Protein AF-A0A7S0PCG5-F1 (afdb_monomer_lite)

Structure (mmCIF, N/CA/C/O backbone):
data_AF-A0A7S0PCG5-F1
#
_entry.id   AF-A0A7S0PCG5-F1
#
loop_
_atom_site.group_PDB
_atom_site.id
_atom_site.type_symbol
_atom_site.label_atom_id
_atom_site.label_alt_id
_atom_site.label_comp_id
_atom_site.label_asym_id
_atom_site.label_entity_id
_atom_site.label_seq_id
_atom_site.pdbx_PDB_ins_code
_atom_site.Cartn_x
_atom_site.Cartn_y
_atom_site.Cartn_z
_atom_site.occupancy
_atom_site.B_iso_or_equiv
_atom_site.auth_seq_id
_atom_site.auth_comp_id
_atom_site.auth_asym_id
_atom_site.auth_atom_id
_atom_site.pdbx_PDB_model_num
ATOM 1 N N . MET A 1 1 ? 38.501 -18.185 -52.298 1.00 74.81 1 MET A N 1
ATOM 2 C CA . MET A 1 1 ? 37.109 -18.114 -51.791 1.00 74.81 1 MET A CA 1
ATOM 3 C C . MET A 1 1 ? 37.014 -18.282 -50.277 1.00 74.81 1 MET A C 1
ATOM 5 O O . MET A 1 1 ? 36.595 -17.335 -49.631 1.00 74.81 1 MET A O 1
ATOM 9 N N . ALA A 1 2 ? 37.453 -19.400 -49.681 1.00 76.50 2 ALA A N 1
ATOM 10 C CA . ALA A 1 2 ? 37.380 -19.596 -48.221 1.00 76.50 2 ALA A CA 1
ATOM 11 C C . ALA A 1 2 ? 38.152 -18.537 -47.396 1.00 76.50 2 ALA A C 1
ATOM 13 O O . ALA A 1 2 ? 37.635 -18.044 -46.399 1.00 76.50 2 ALA A O 1
ATOM 14 N N . ALA A 1 3 ? 39.345 -18.121 -47.844 1.00 77.31 3 ALA A N 1
ATOM 15 C CA . ALA A 1 3 ? 40.125 -17.064 -47.185 1.00 77.31 3 ALA A CA 1
ATOM 16 C C . ALA A 1 3 ? 39.430 -15.685 -47.223 1.00 77.31 3 ALA A C 1
ATOM 18 O O . ALA A 1 3 ? 39.347 -15.014 -46.201 1.00 77.31 3 ALA A O 1
ATOM 19 N N . LEU A 1 4 ? 38.842 -15.313 -48.368 1.00 80.44 4 LEU A N 1
ATOM 20 C CA . LEU A 1 4 ? 38.067 -14.072 -48.525 1.00 80.44 4 LEU A CA 1
ATOM 21 C C . LEU A 1 4 ? 36.801 -14.071 -47.649 1.00 80.44 4 LEU A C 1
ATOM 23 O O . LEU A 1 4 ? 36.466 -13.057 -47.042 1.00 80.44 4 LEU A O 1
ATOM 27 N N . ALA A 1 5 ? 36.122 -15.217 -47.527 1.00 81.19 5 ALA A N 1
ATOM 28 C CA . ALA A 1 5 ? 34.978 -15.368 -46.627 1.00 81.19 5 ALA A CA 1
ATOM 29 C C . ALA A 1 5 ? 35.383 -15.234 -45.144 1.00 81.19 5 ALA A C 1
ATOM 31 O O . ALA A 1 5 ? 34.677 -14.596 -44.357 1.00 81.19 5 ALA A O 1
ATOM 32 N N . ALA A 1 6 ? 36.539 -15.783 -44.758 1.00 83.94 6 ALA A N 1
ATOM 33 C CA . ALA A 1 6 ? 37.077 -15.653 -43.405 1.00 83.94 6 ALA A CA 1
ATOM 34 C C . ALA A 1 6 ? 37.492 -14.206 -43.074 1.00 83.94 6 ALA A C 1
ATOM 36 O O . ALA A 1 6 ? 37.219 -13.721 -41.975 1.00 83.94 6 ALA A O 1
ATOM 37 N N . GLU A 1 7 ? 38.100 -13.496 -44.026 1.00 85.81 7 GLU A N 1
ATOM 38 C CA . GLU A 1 7 ? 38.513 -12.099 -43.872 1.00 85.81 7 GLU A CA 1
ATOM 39 C C . GLU A 1 7 ? 37.313 -11.144 -43.794 1.00 85.81 7 GLU A C 1
ATOM 41 O O . GLU A 1 7 ? 37.249 -10.314 -42.887 1.00 85.81 7 GLU A O 1
ATOM 46 N N . SER A 1 8 ? 36.296 -11.346 -44.639 1.00 86.94 8 SER A N 1
ATOM 47 C CA . SER A 1 8 ? 35.014 -10.631 -44.555 1.00 86.94 8 SER A CA 1
ATOM 48 C C . SER A 1 8 ? 34.327 -10.851 -43.199 1.00 86.94 8 SER A C 1
ATOM 50 O O . SER A 1 8 ? 33.907 -9.897 -42.542 1.00 86.94 8 SER A O 1
ATOM 52 N N . THR A 1 9 ? 34.313 -12.095 -42.705 1.00 89.00 9 THR A N 1
ATOM 53 C CA . THR A 1 9 ? 33.776 -12.424 -41.374 1.00 89.00 9 THR A CA 1
ATOM 54 C C . THR A 1 9 ? 34.559 -11.730 -40.255 1.00 89.00 9 THR A C 1
ATOM 56 O O . THR A 1 9 ? 33.975 -11.272 -39.270 1.00 89.00 9 THR A O 1
ATOM 59 N N . ARG A 1 10 ? 35.889 -11.632 -40.377 1.00 87.94 10 ARG A N 1
ATOM 60 C CA . ARG A 1 10 ? 36.750 -10.959 -39.393 1.00 87.94 10 ARG A CA 1
ATOM 61 C C . ARG A 1 10 ? 36.531 -9.446 -39.388 1.00 87.94 10 ARG A C 1
ATOM 63 O O . ARG A 1 10 ? 36.410 -8.874 -38.306 1.00 87.94 10 ARG A O 1
ATOM 70 N N . ALA A 1 11 ? 36.433 -8.820 -40.560 1.00 85.81 11 ALA A N 1
ATOM 71 C CA . ALA A 1 11 ? 36.134 -7.397 -40.696 1.00 85.81 11 ALA A CA 1
ATOM 72 C C . ALA A 1 11 ? 34.752 -7.053 -40.113 1.00 85.81 11 ALA A C 1
ATOM 74 O O . ALA A 1 11 ? 34.634 -6.106 -39.338 1.00 85.81 11 ALA A O 1
ATOM 75 N N . ALA A 1 12 ? 33.733 -7.879 -40.381 1.00 86.25 12 ALA A N 1
ATOM 76 C CA . ALA A 1 12 ? 32.396 -7.720 -39.806 1.00 86.25 12 ALA A CA 1
ATOM 77 C C . ALA A 1 12 ? 32.395 -7.841 -38.269 1.00 86.25 12 ALA A C 1
ATOM 79 O O . ALA A 1 12 ? 31.794 -7.018 -37.578 1.00 86.25 12 ALA A O 1
ATOM 80 N N . LYS A 1 13 ? 33.123 -8.822 -37.712 1.00 88.12 13 LYS A N 1
ATOM 81 C CA . LYS A 1 13 ? 33.294 -8.968 -36.253 1.00 88.12 13 LYS A CA 1
ATOM 82 C C . LYS A 1 13 ? 33.987 -7.754 -35.630 1.00 88.12 13 LYS A C 1
ATOM 84 O O . LYS A 1 13 ? 33.573 -7.308 -34.563 1.00 88.12 13 LYS A O 1
ATOM 89 N N . LEU A 1 14 ? 35.022 -7.218 -36.281 1.00 89.56 14 LEU A N 1
ATOM 90 C CA . LEU A 1 14 ? 35.731 -6.028 -35.806 1.00 89.56 14 LEU A CA 1
ATOM 91 C C . LEU A 1 14 ? 34.832 -4.784 -35.838 1.00 89.56 14 LEU A C 1
ATOM 93 O O . LEU A 1 14 ? 34.787 -4.054 -34.851 1.00 89.56 14 LEU A O 1
ATOM 97 N N . GLY A 1 15 ? 34.069 -4.586 -36.918 1.00 88.50 15 GLY A N 1
ATOM 98 C CA . GLY A 1 15 ? 33.082 -3.508 -37.020 1.00 88.50 15 GLY A CA 1
ATOM 99 C C . GLY A 1 15 ? 32.046 -3.563 -35.894 1.00 88.50 15 GLY A C 1
ATOM 100 O O . GLY A 1 15 ? 31.857 -2.580 -35.182 1.00 88.50 15 GLY A O 1
ATOM 101 N N . ALA A 1 16 ? 31.464 -4.740 -35.639 1.00 86.44 16 ALA A N 1
ATOM 102 C CA . ALA A 1 16 ? 30.498 -4.931 -34.553 1.00 86.44 16 ALA A CA 1
ATOM 103 C C . ALA A 1 16 ? 31.086 -4.635 -33.158 1.00 86.44 16 ALA A C 1
ATOM 105 O O . ALA A 1 16 ? 30.402 -4.084 -32.292 1.00 86.44 16 ALA A O 1
ATOM 106 N N . LEU A 1 17 ? 32.360 -4.976 -32.923 1.00 89.06 17 LEU A N 1
ATOM 107 C CA . LEU A 1 17 ? 33.049 -4.659 -31.667 1.00 89.06 17 LEU A CA 1
ATOM 108 C C . LEU A 1 17 ? 33.261 -3.152 -31.488 1.00 89.06 17 LEU A C 1
ATOM 110 O O . LEU A 1 17 ? 33.059 -2.643 -30.383 1.00 89.06 17 LEU A O 1
ATOM 114 N N . LEU A 1 18 ? 33.643 -2.442 -32.553 1.00 90.19 18 LEU A N 1
ATOM 115 C CA . LEU A 1 18 ? 33.849 -0.993 -32.523 1.00 90.19 18 LEU A CA 1
ATOM 116 C C . LEU A 1 18 ? 32.536 -0.242 -32.276 1.00 90.19 18 LEU A C 1
ATOM 118 O O . LEU A 1 18 ? 32.490 0.598 -31.376 1.00 90.19 18 LEU A O 1
ATOM 122 N N . SER A 1 19 ? 31.457 -0.608 -32.972 1.00 90.38 19 SER A N 1
ATOM 123 C CA . SER A 1 19 ? 30.133 -0.022 -32.732 1.00 90.38 19 SER A CA 1
ATOM 124 C C . SER A 1 19 ? 29.641 -0.287 -31.311 1.00 90.38 19 SER A C 1
ATOM 126 O O . SER A 1 19 ? 29.185 0.622 -30.620 1.00 90.38 19 SER A O 1
ATOM 128 N N . ARG A 1 20 ? 29.833 -1.505 -30.786 1.00 92.56 20 ARG A N 1
ATOM 129 C CA . ARG A 1 20 ? 29.465 -1.815 -29.397 1.00 92.56 20 ARG A CA 1
ATOM 130 C C . ARG A 1 20 ? 30.281 -1.022 -28.373 1.00 92.56 20 ARG A C 1
ATOM 132 O O . ARG A 1 20 ? 29.744 -0.639 -27.333 1.00 92.56 20 ARG A O 1
ATOM 139 N N . ARG A 1 21 ? 31.568 -0.781 -28.638 1.00 95.00 21 ARG A N 1
ATOM 140 C CA . ARG A 1 21 ? 32.419 0.065 -27.790 1.00 95.00 21 ARG A CA 1
ATOM 141 C C . ARG A 1 21 ? 31.918 1.508 -27.789 1.00 95.00 21 ARG A C 1
ATOM 143 O O . ARG A 1 21 ? 31.711 2.065 -26.717 1.00 95.00 21 ARG A O 1
ATOM 150 N N . ARG A 1 22 ? 31.665 2.080 -28.966 1.00 95.31 22 ARG A N 1
ATOM 151 C CA . ARG A 1 22 ? 31.175 3.456 -29.098 1.00 95.31 22 ARG A CA 1
ATOM 152 C C . ARG A 1 22 ? 29.792 3.643 -28.473 1.00 95.31 22 ARG A C 1
ATOM 154 O O . ARG A 1 22 ? 29.568 4.627 -27.773 1.00 95.31 22 ARG A O 1
ATOM 161 N N . ALA A 1 23 ? 28.894 2.671 -28.631 1.00 96.19 23 ALA A N 1
ATOM 162 C CA . ALA A 1 23 ? 27.601 2.665 -27.950 1.00 96.19 23 ALA A CA 1
ATOM 163 C C . ALA A 1 23 ? 27.747 2.660 -26.418 1.00 96.19 23 ALA A C 1
ATOM 165 O O . ALA A 1 23 ? 26.988 3.336 -25.725 1.00 96.19 23 ALA A O 1
ATOM 166 N N . ARG A 1 24 ? 28.741 1.945 -25.872 1.00 96.94 24 ARG A N 1
ATOM 167 C CA . ARG A 1 24 ? 29.047 1.974 -24.434 1.00 96.94 24 ARG A CA 1
ATOM 168 C C . ARG A 1 24 ? 29.543 3.349 -23.987 1.00 96.94 24 ARG A C 1
ATOM 170 O O . ARG A 1 24 ? 29.011 3.874 -23.021 1.00 96.94 24 ARG A O 1
ATOM 177 N N . GLU A 1 25 ? 30.487 3.945 -24.710 1.00 97.38 25 GLU A N 1
ATOM 178 C CA . GLU A 1 25 ? 31.018 5.282 -24.399 1.00 97.38 25 GLU A CA 1
ATOM 179 C C . GLU A 1 25 ? 29.908 6.352 -24.417 1.00 97.38 25 GLU A C 1
ATOM 181 O O . GLU A 1 25 ? 29.798 7.156 -23.492 1.00 97.38 25 GLU A O 1
ATOM 186 N N . LEU A 1 26 ? 29.023 6.315 -25.420 1.00 97.94 26 LEU A N 1
ATOM 187 C CA . LEU A 1 26 ? 27.852 7.196 -25.503 1.00 97.94 26 LEU A CA 1
ATOM 188 C C . LEU A 1 26 ? 26.856 6.957 -24.363 1.00 97.94 26 LEU A C 1
ATOM 190 O O . LEU A 1 26 ? 26.322 7.910 -23.798 1.00 97.94 26 LEU A O 1
ATOM 194 N N . ASN A 1 27 ? 26.615 5.697 -24.004 1.00 97.69 27 ASN A N 1
ATOM 195 C CA . ASN A 1 27 ? 25.777 5.353 -22.863 1.00 97.69 27 ASN A CA 1
ATOM 196 C C . ASN A 1 27 ? 26.373 5.875 -21.547 1.00 97.69 27 ASN A C 1
ATOM 198 O O . ASN A 1 27 ? 25.650 6.434 -20.728 1.00 97.69 27 ASN A O 1
ATOM 202 N N . ASP A 1 28 ? 27.678 5.735 -21.341 1.00 98.00 28 ASP A N 1
ATOM 203 C CA . ASP A 1 28 ? 28.334 6.192 -20.116 1.00 98.00 28 ASP A CA 1
ATOM 204 C C . ASP A 1 28 ? 28.321 7.726 -20.023 1.00 98.00 28 ASP A C 1
ATOM 206 O O . ASP A 1 28 ? 27.973 8.273 -18.977 1.00 98.00 28 ASP A O 1
ATOM 210 N N . ALA A 1 29 ? 28.544 8.433 -21.137 1.00 97.94 29 ALA A N 1
ATOM 211 C CA . ALA A 1 29 ? 28.351 9.883 -21.208 1.00 97.94 29 ALA A CA 1
ATOM 212 C C . ALA A 1 29 ? 26.901 10.297 -20.888 1.00 97.94 29 ALA A C 1
ATOM 214 O O . ALA A 1 29 ? 26.665 11.255 -20.150 1.00 97.94 29 ALA A O 1
ATOM 215 N N . GLY A 1 30 ? 25.915 9.552 -21.398 1.00 98.25 30 GLY A N 1
ATOM 216 C CA . GLY A 1 30 ? 24.504 9.768 -21.079 1.00 98.25 30 GLY A CA 1
ATOM 217 C C . GLY A 1 30 ? 24.206 9.616 -19.586 1.00 98.25 30 GLY A C 1
ATOM 218 O O . GLY A 1 30 ? 23.469 10.426 -19.025 1.00 98.25 30 GLY A O 1
ATOM 219 N N . ARG A 1 31 ? 24.811 8.627 -18.916 1.00 97.75 31 ARG A N 1
ATOM 220 C CA . ARG A 1 31 ? 24.669 8.437 -17.463 1.00 97.75 31 ARG A CA 1
ATOM 221 C C . ARG A 1 31 ? 25.229 9.614 -16.670 1.00 97.75 31 ARG A C 1
ATOM 223 O O . ARG A 1 31 ? 24.540 10.095 -15.779 1.00 97.75 31 ARG A O 1
ATOM 230 N N . VAL A 1 32 ? 26.395 10.138 -17.053 1.00 97.94 32 VAL A N 1
ATOM 231 C CA . VAL A 1 32 ? 26.969 11.346 -16.430 1.00 97.94 32 VAL A CA 1
ATOM 232 C C . VAL A 1 32 ? 26.009 12.535 -16.552 1.00 97.94 32 VAL A C 1
ATOM 234 O O . VAL A 1 32 ? 25.804 13.275 -15.589 1.00 97.94 32 VAL A O 1
ATOM 237 N N . PHE A 1 33 ? 25.356 12.707 -17.707 1.00 98.06 33 PHE A N 1
ATOM 238 C CA . PHE A 1 33 ? 24.340 13.751 -17.863 1.00 98.06 33 PHE A CA 1
ATOM 239 C C . PHE A 1 33 ? 23.092 13.512 -17.004 1.00 98.06 33 PHE A C 1
ATOM 241 O O . PHE A 1 33 ? 22.555 14.483 -16.474 1.00 98.06 33 PHE A O 1
ATOM 248 N N . LEU A 1 34 ? 22.634 12.265 -16.838 1.00 95.56 34 LEU A N 1
ATOM 249 C CA . LEU A 1 34 ? 21.532 11.948 -15.919 1.00 95.56 34 LEU A CA 1
ATOM 250 C C . LEU A 1 34 ? 21.884 12.294 -14.474 1.00 95.56 34 LEU A C 1
ATOM 252 O O . LEU A 1 34 ? 21.103 12.971 -13.811 1.00 95.56 34 LEU A O 1
ATOM 256 N N . GLU A 1 35 ? 23.058 11.869 -14.012 1.00 95.56 35 GLU A N 1
ATOM 257 C CA . GLU A 1 35 ? 23.560 12.132 -12.658 1.00 95.56 35 GLU A CA 1
ATOM 258 C C . GLU A 1 35 ? 23.739 13.640 -12.406 1.00 95.56 35 GLU A C 1
ATOM 260 O O . GLU A 1 35 ? 23.537 14.116 -11.294 1.00 95.56 35 GLU A O 1
ATOM 265 N N . SER A 1 36 ? 24.010 14.413 -13.463 1.00 96.94 36 SER A N 1
ATOM 266 C CA . SER A 1 36 ? 24.087 15.882 -13.427 1.00 96.94 36 SER A CA 1
ATOM 267 C C . SER A 1 36 ? 22.726 16.590 -13.552 1.00 96.94 36 SER A C 1
ATOM 269 O O . SER A 1 36 ? 22.689 17.810 -13.710 1.00 96.94 36 SER A O 1
ATOM 271 N N . GLY A 1 37 ? 21.603 15.862 -13.556 1.00 95.75 37 GLY A N 1
ATOM 272 C CA . GLY A 1 37 ? 20.261 16.447 -13.669 1.00 95.75 37 GLY A CA 1
ATOM 273 C C . GLY A 1 37 ? 19.915 16.995 -15.060 1.00 95.75 37 GLY A C 1
ATOM 274 O O . GLY A 1 37 ? 19.075 17.883 -15.183 1.00 95.75 37 GLY A O 1
ATOM 275 N N . LEU A 1 38 ? 20.544 16.484 -16.126 1.00 97.31 38 LEU A N 1
ATOM 276 C CA . LEU A 1 38 ? 20.379 16.955 -17.509 1.00 97.31 38 LEU A CA 1
ATOM 277 C C . LEU A 1 38 ? 19.729 15.881 -18.410 1.00 97.31 38 LEU A C 1
ATOM 279 O O . LEU A 1 38 ? 20.356 15.415 -19.372 1.00 97.31 38 LEU A O 1
ATOM 283 N N . PRO A 1 39 ? 18.459 15.495 -18.166 1.00 96.62 39 PRO A N 1
ATOM 284 C CA . PRO A 1 39 ? 17.830 14.352 -18.829 1.00 96.62 39 PRO A CA 1
ATOM 285 C C . PRO A 1 39 ? 17.681 14.521 -20.345 1.00 96.62 39 PRO A C 1
ATOM 287 O O . PRO A 1 39 ? 17.833 13.548 -21.072 1.00 96.62 39 PRO A O 1
ATOM 290 N N . ALA A 1 40 ? 17.499 15.743 -20.856 1.00 96.88 40 ALA A N 1
ATOM 291 C CA . ALA A 1 40 ? 17.437 15.991 -22.301 1.00 96.88 40 ALA A CA 1
ATOM 292 C C . ALA A 1 40 ? 18.781 15.754 -23.018 1.00 96.88 40 ALA A C 1
ATOM 294 O O . ALA A 1 40 ? 18.812 15.311 -24.166 1.00 96.88 40 ALA A O 1
ATOM 295 N N . LYS A 1 41 ? 19.915 16.058 -22.363 1.00 97.81 41 LYS A N 1
ATOM 296 C CA . LYS A 1 41 ? 21.248 15.750 -22.914 1.00 97.81 41 LYS A CA 1
ATOM 297 C C . LYS A 1 41 ? 21.504 14.250 -22.859 1.00 97.81 41 LYS A C 1
ATOM 299 O O . LYS A 1 41 ? 21.961 13.678 -23.845 1.00 97.81 41 LYS A O 1
ATOM 304 N N . ALA A 1 42 ? 21.145 13.628 -21.740 1.00 98.00 42 ALA A N 1
ATOM 305 C CA . ALA A 1 42 ? 21.255 12.193 -21.572 1.00 98.00 42 ALA A CA 1
ATOM 306 C C . ALA A 1 42 ? 20.431 11.417 -22.609 1.00 98.00 42 ALA A C 1
ATOM 308 O O . ALA A 1 42 ? 20.960 10.515 -23.251 1.00 98.00 42 ALA A O 1
ATOM 309 N N . GLU A 1 43 ? 19.175 11.817 -22.840 1.00 97.88 43 GLU A N 1
ATOM 310 C CA . GLU A 1 43 ? 18.289 11.212 -23.840 1.00 97.88 43 GLU A CA 1
ATOM 311 C C . GLU A 1 43 ? 18.944 11.198 -25.231 1.00 97.88 43 GLU A C 1
ATOM 313 O O . GLU A 1 43 ? 18.941 10.168 -25.905 1.00 97.88 43 GLU A O 1
ATOM 318 N N . ARG A 1 44 ? 19.588 12.302 -25.640 1.00 98.19 44 ARG A N 1
ATOM 319 C CA . ARG A 1 44 ? 20.326 12.371 -26.914 1.00 98.19 44 ARG A CA 1
ATOM 320 C C . ARG A 1 44 ? 21.514 11.411 -26.960 1.00 98.19 44 ARG A C 1
ATOM 322 O O . ARG A 1 44 ? 21.718 10.758 -27.980 1.00 98.19 44 ARG A O 1
ATOM 329 N N . CYS A 1 45 ? 22.279 11.305 -25.874 1.00 98.06 45 CYS A N 1
ATOM 330 C CA . CYS A 1 45 ? 23.399 10.367 -25.782 1.00 98.06 45 CYS A CA 1
ATOM 331 C C . CYS A 1 45 ? 22.933 8.909 -25.874 1.00 98.06 45 CYS A C 1
ATOM 333 O O . CYS A 1 45 ? 23.521 8.131 -26.622 1.00 98.06 45 CYS A O 1
ATOM 335 N N . PHE A 1 46 ? 21.851 8.543 -25.183 1.00 98.19 46 PHE A N 1
ATOM 336 C CA . PHE A 1 46 ? 21.297 7.191 -25.265 1.00 98.19 46 PHE A CA 1
ATOM 337 C C . PHE A 1 46 ? 20.685 6.894 -26.634 1.00 98.19 46 PHE A C 1
ATOM 339 O O . PHE A 1 46 ? 20.885 5.802 -27.158 1.00 98.19 46 PHE A O 1
ATOM 346 N N . GLY A 1 47 ? 20.015 7.869 -27.254 1.00 97.94 47 GLY A N 1
ATOM 347 C CA . GLY A 1 47 ? 19.536 7.748 -28.630 1.00 97.94 47 GLY A CA 1
ATOM 348 C C . GLY A 1 47 ? 20.672 7.506 -29.623 1.00 97.94 47 GLY A C 1
ATOM 349 O O . GLY A 1 47 ? 20.570 6.612 -30.461 1.00 97.94 47 GLY A O 1
ATOM 350 N N . ALA A 1 48 ? 21.788 8.226 -29.480 1.00 97.88 48 ALA A N 1
ATOM 351 C CA . ALA A 1 48 ? 22.990 7.991 -30.278 1.00 97.88 48 ALA A CA 1
ATOM 352 C C . ALA A 1 48 ? 23.620 6.615 -29.992 1.00 97.88 48 ALA A C 1
ATOM 354 O O . ALA A 1 48 ? 24.042 5.934 -30.922 1.00 97.88 48 ALA A O 1
ATOM 355 N N . ALA A 1 49 ? 23.646 6.174 -28.730 1.00 97.56 49 ALA A N 1
ATOM 356 C CA . ALA A 1 49 ? 24.149 4.852 -28.356 1.00 97.56 49 ALA A CA 1
ATOM 357 C C . ALA A 1 49 ? 23.327 3.718 -28.991 1.00 97.56 49 ALA A C 1
ATOM 359 O O . ALA A 1 49 ? 23.898 2.757 -29.500 1.00 97.56 49 ALA A O 1
ATOM 360 N N . VAL A 1 50 ? 21.998 3.848 -28.989 1.00 97.12 50 VAL A N 1
ATOM 361 C CA . VAL A 1 50 ? 21.082 2.901 -29.638 1.00 97.12 50 VAL A CA 1
ATOM 362 C C . VAL A 1 50 ? 21.236 2.923 -31.159 1.00 97.12 50 VAL A C 1
ATOM 364 O O . VAL A 1 50 ? 21.232 1.863 -31.774 1.00 97.12 50 VAL A O 1
ATOM 367 N N . ALA A 1 51 ? 21.404 4.100 -31.767 1.00 97.00 51 ALA A N 1
ATOM 368 C CA . ALA A 1 51 ? 21.639 4.212 -33.206 1.00 97.00 51 ALA A CA 1
ATOM 369 C C . ALA A 1 51 ? 22.968 3.565 -33.637 1.00 97.00 51 ALA A C 1
ATOM 371 O O . ALA A 1 51 ? 23.060 3.021 -34.732 1.00 97.00 51 ALA A O 1
ATOM 372 N N . GLU A 1 52 ? 23.986 3.606 -32.774 1.00 96.56 52 GLU A N 1
ATOM 373 C CA . GLU A 1 52 ? 25.280 2.966 -33.014 1.00 96.56 52 GLU A CA 1
ATOM 374 C C . GLU A 1 52 ? 25.228 1.442 -32.796 1.00 96.56 52 GLU A C 1
ATOM 376 O O . GLU A 1 52 ? 25.872 0.688 -33.521 1.00 96.56 52 GLU A O 1
ATOM 381 N N . CYS A 1 53 ? 24.476 0.964 -31.799 1.00 94.56 53 CYS A N 1
ATOM 382 C CA . CYS A 1 53 ? 24.299 -0.463 -31.538 1.00 94.56 53 CYS A CA 1
ATOM 383 C C . CYS A 1 53 ? 22.920 -0.747 -30.926 1.00 94.56 53 CYS A C 1
ATOM 385 O O . CYS A 1 53 ? 22.736 -0.709 -29.704 1.00 94.56 53 CYS A O 1
ATOM 387 N N . ASP A 1 54 ? 21.963 -1.114 -31.774 1.00 93.44 54 ASP A N 1
ATOM 388 C CA . ASP A 1 54 ? 20.597 -1.456 -31.370 1.00 93.44 54 ASP A CA 1
ATOM 389 C C . ASP A 1 54 ? 20.531 -2.725 -30.502 1.00 93.44 54 ASP A C 1
ATOM 391 O O . ASP A 1 54 ? 19.621 -2.871 -29.694 1.00 93.44 54 ASP A O 1
ATOM 395 N N . GLY A 1 55 ? 21.530 -3.607 -30.578 1.00 94.12 55 GLY A N 1
ATOM 396 C CA . GLY A 1 55 ? 21.674 -4.785 -29.720 1.00 94.12 55 GLY A CA 1
ATOM 397 C C . GLY A 1 55 ? 22.149 -4.500 -28.285 1.00 94.12 55 GLY A C 1
ATOM 398 O O . GLY A 1 55 ? 22.302 -5.433 -27.489 1.00 94.12 55 GLY A O 1
ATOM 399 N N . PHE A 1 56 ? 22.423 -3.244 -27.912 1.00 94.69 56 PHE A N 1
ATOM 400 C CA . PHE A 1 56 ? 22.960 -2.897 -26.593 1.00 94.69 56 PHE A CA 1
ATOM 401 C C . PHE A 1 56 ? 21.854 -2.560 -25.576 1.00 94.69 56 PHE A C 1
ATOM 403 O O . PHE A 1 56 ? 21.520 -1.401 -25.339 1.00 94.69 56 PHE A O 1
ATOM 410 N N . ALA A 1 57 ? 21.310 -3.592 -24.916 1.00 95.44 57 ALA A N 1
ATOM 411 C CA . ALA A 1 57 ? 20.183 -3.470 -23.976 1.00 95.44 57 ALA A CA 1
ATOM 412 C C . ALA A 1 57 ? 20.303 -2.354 -22.904 1.00 95.44 57 ALA A C 1
ATOM 414 O O . ALA A 1 57 ? 19.308 -1.662 -22.678 1.00 95.44 57 ALA A O 1
ATOM 415 N N . PRO A 1 58 ? 21.463 -2.118 -22.249 1.00 96.88 58 PRO A N 1
ATOM 416 C CA . PRO A 1 58 ? 21.603 -1.023 -21.284 1.00 96.88 58 PRO A CA 1
ATOM 417 C C . PRO A 1 58 ? 21.322 0.370 -21.863 1.00 96.88 58 PRO A C 1
ATOM 419 O O . PRO A 1 58 ? 20.740 1.195 -21.162 1.00 96.88 58 PRO A O 1
ATOM 422 N N . ALA A 1 59 ? 21.666 0.622 -23.132 1.00 97.50 59 ALA A N 1
ATOM 423 C CA . ALA A 1 59 ? 21.376 1.904 -23.771 1.00 97.50 59 ALA A CA 1
ATOM 424 C C . ALA A 1 59 ? 19.869 2.117 -23.939 1.00 97.50 59 ALA A C 1
ATOM 426 O O . ALA A 1 59 ? 19.375 3.189 -23.608 1.00 97.50 59 ALA A O 1
ATOM 427 N N . TRP A 1 60 ? 19.118 1.088 -24.349 1.00 98.38 60 TRP A N 1
ATOM 428 C CA . TRP A 1 60 ? 17.653 1.152 -24.414 1.00 98.38 60 TRP A CA 1
ATOM 429 C C . TRP A 1 60 ? 17.008 1.397 -23.049 1.00 98.38 60 TRP A C 1
ATOM 431 O O . TRP A 1 60 ? 16.104 2.222 -22.938 1.00 98.38 60 TRP A O 1
ATOM 441 N N . HIS A 1 61 ? 17.487 0.719 -22.002 1.00 98.00 61 HIS A N 1
ATOM 442 C CA . HIS A 1 61 ? 17.009 0.955 -20.641 1.00 98.00 61 HIS A CA 1
ATOM 443 C C . HIS A 1 61 ? 17.225 2.415 -20.228 1.00 98.00 61 HIS A C 1
ATOM 445 O O . HIS A 1 61 ? 16.281 3.092 -19.823 1.00 98.00 61 HIS A O 1
ATOM 451 N N . ASN A 1 62 ? 18.452 2.917 -20.370 1.00 98.31 62 ASN A N 1
ATOM 452 C CA . ASN A 1 62 ? 18.790 4.267 -19.934 1.00 98.31 62 ASN A CA 1
ATOM 453 C C . ASN A 1 62 ? 18.112 5.346 -20.792 1.00 98.31 62 ASN A C 1
ATOM 455 O O . ASN A 1 62 ? 17.735 6.394 -20.269 1.00 98.31 62 ASN A O 1
ATOM 459 N N . PHE A 1 63 ? 17.866 5.060 -22.075 1.00 98.38 63 PHE A N 1
ATOM 460 C CA . PHE A 1 63 ? 17.016 5.885 -22.930 1.00 98.38 63 PHE A CA 1
ATOM 461 C C . PHE A 1 63 ? 15.602 5.981 -22.341 1.00 98.38 63 PHE A C 1
ATOM 463 O O . PHE A 1 63 ? 15.091 7.080 -22.136 1.00 98.38 63 PHE A O 1
ATOM 470 N N . GLY A 1 64 ? 15.008 4.843 -21.968 1.00 98.12 64 GLY A N 1
ATOM 471 C CA . GLY A 1 64 ? 13.728 4.791 -21.261 1.00 98.12 64 GLY A CA 1
ATOM 472 C C . GLY A 1 64 ? 13.711 5.632 -19.983 1.00 98.12 64 GLY A C 1
ATOM 473 O O . GLY A 1 64 ? 12.784 6.418 -19.790 1.00 98.12 64 GLY A O 1
ATOM 474 N N . VAL A 1 65 ? 14.749 5.527 -19.143 1.00 98.00 65 VAL A N 1
ATOM 475 C CA . VAL A 1 65 ? 14.877 6.316 -17.901 1.00 98.00 65 VAL A CA 1
ATOM 476 C C . VAL A 1 65 ? 14.914 7.817 -18.193 1.00 98.00 65 VAL A C 1
ATOM 478 O O . VAL A 1 65 ? 14.148 8.571 -17.596 1.00 98.00 65 VAL A O 1
ATOM 481 N N . ALA A 1 66 ? 15.755 8.261 -19.132 1.00 98.19 66 ALA A N 1
ATOM 482 C CA . ALA A 1 66 ? 15.861 9.675 -19.488 1.00 98.19 66 ALA A CA 1
ATOM 483 C C . ALA A 1 66 ? 14.535 10.234 -20.027 1.00 98.19 66 ALA A C 1
ATOM 485 O O . ALA A 1 66 ? 14.083 11.292 -19.588 1.00 98.19 66 ALA A O 1
ATOM 486 N N . THR A 1 67 ? 13.870 9.496 -20.920 1.00 97.94 67 THR A N 1
ATOM 487 C CA . THR A 1 67 ? 12.563 9.888 -21.461 1.00 97.94 67 THR A CA 1
ATOM 488 C C . THR A 1 67 ? 11.478 9.916 -20.376 1.00 97.94 67 THR A C 1
ATOM 490 O O . THR A 1 67 ? 10.619 10.796 -20.395 1.00 97.94 67 THR A O 1
ATOM 493 N N . LEU A 1 68 ? 11.516 9.005 -19.396 1.00 97.25 68 LEU A N 1
ATOM 494 C CA . LEU A 1 68 ? 10.581 9.010 -18.267 1.00 97.25 68 LEU A CA 1
ATOM 495 C C . LEU A 1 68 ? 10.788 10.220 -17.344 1.00 97.25 68 LEU A C 1
ATOM 497 O O . LEU A 1 68 ? 9.811 10.817 -16.892 1.00 97.25 68 LEU A O 1
ATOM 501 N N . LEU A 1 69 ? 12.037 10.616 -17.090 1.00 96.56 69 LEU A N 1
ATOM 502 C CA . LEU A 1 69 ? 12.341 11.822 -16.315 1.00 96.56 69 LEU A CA 1
ATOM 503 C C . LEU A 1 69 ? 11.812 13.081 -17.006 1.00 96.56 69 LEU A C 1
ATOM 505 O O . LEU A 1 69 ? 11.169 13.899 -16.352 1.00 96.56 69 LEU A O 1
ATOM 509 N N . LEU A 1 70 ? 11.988 13.190 -18.327 1.00 96.12 70 LEU A N 1
ATOM 510 C CA . LEU A 1 70 ? 11.393 14.271 -19.120 1.00 96.12 70 LEU A CA 1
ATOM 511 C C . LEU A 1 70 ? 9.863 14.260 -19.042 1.00 96.12 70 LEU A C 1
ATOM 513 O O . LEU A 1 70 ? 9.247 15.314 -18.924 1.00 96.12 70 LEU A O 1
ATOM 517 N N . ALA A 1 71 ? 9.236 13.080 -19.054 1.00 95.81 71 ALA A N 1
ATOM 518 C CA . ALA A 1 71 ? 7.788 12.969 -18.894 1.00 95.81 71 ALA A CA 1
ATOM 519 C C . ALA A 1 71 ? 7.310 13.476 -17.525 1.00 95.81 71 ALA A C 1
ATOM 521 O O . ALA A 1 71 ? 6.267 14.119 -17.428 1.00 95.81 71 ALA A O 1
ATOM 522 N N . ASN A 1 72 ? 8.057 13.185 -16.458 1.00 93.69 72 ASN A N 1
ATOM 523 C CA . ASN A 1 72 ? 7.722 13.665 -15.121 1.00 93.69 72 ASN A CA 1
ATOM 524 C C . ASN A 1 72 ? 7.935 15.182 -15.000 1.00 93.69 72 ASN A C 1
ATOM 526 O O . ASN A 1 72 ? 7.081 15.847 -14.422 1.00 93.69 72 ASN A O 1
ATOM 530 N N . GLN A 1 73 ? 9.000 15.734 -15.595 1.00 94.00 73 GLN A N 1
ATOM 531 C CA . GLN A 1 73 ? 9.211 17.187 -15.684 1.00 94.00 73 GLN A CA 1
ATOM 532 C C . GLN A 1 73 ? 8.054 17.873 -16.422 1.00 94.00 73 GLN A C 1
ATOM 534 O O . GLN A 1 73 ? 7.411 18.749 -15.855 1.00 94.00 73 GLN A O 1
ATOM 539 N N . ALA A 1 74 ? 7.696 17.379 -17.612 1.00 92.50 74 ALA A N 1
ATOM 540 C CA . ALA A 1 74 ? 6.554 17.856 -18.394 1.00 92.50 74 ALA A CA 1
ATOM 541 C C . ALA A 1 74 ? 5.238 17.841 -17.592 1.00 92.50 74 ALA A C 1
ATOM 543 O O . ALA A 1 74 ? 4.474 18.806 -17.606 1.00 92.50 74 ALA A O 1
ATOM 544 N N . LYS A 1 75 ? 4.989 16.764 -16.831 1.00 91.00 75 LYS A N 1
ATOM 545 C CA . LYS A 1 75 ? 3.818 16.658 -15.949 1.00 91.00 75 LYS A CA 1
ATOM 546 C C . LYS A 1 75 ? 3.826 17.719 -14.841 1.00 91.00 75 LYS A C 1
ATOM 548 O O . LYS A 1 75 ? 2.773 18.271 -14.545 1.00 91.00 75 LYS A O 1
ATOM 553 N N . HIS A 1 76 ? 4.976 17.976 -14.218 1.00 88.25 76 HIS A N 1
ATOM 554 C CA . HIS A 1 76 ? 5.103 18.974 -13.152 1.00 88.25 76 HIS A CA 1
ATOM 555 C C . HIS A 1 76 ? 4.974 20.408 -13.665 1.00 88.25 76 HIS A C 1
ATOM 557 O O . HIS A 1 76 ? 4.351 21.233 -13.005 1.00 88.25 76 HIS A O 1
ATOM 563 N N . GLU A 1 77 ? 5.533 20.694 -14.838 1.00 90.12 77 GLU A N 1
ATOM 564 C CA . GLU A 1 77 ? 5.479 22.016 -15.467 1.00 90.12 77 GLU A CA 1
ATOM 565 C C . GLU A 1 77 ? 4.119 22.295 -16.125 1.00 90.12 77 GLU A C 1
ATOM 567 O O . GLU A 1 77 ? 3.812 23.439 -16.447 1.00 90.12 77 GLU A O 1
ATOM 572 N N . GLY A 1 78 ? 3.292 21.263 -16.330 1.00 86.94 78 GLY A N 1
ATOM 573 C CA . GLY A 1 78 ? 2.045 21.377 -17.086 1.00 86.94 78 GLY A CA 1
ATOM 574 C C . GLY A 1 78 ? 2.278 21.656 -18.576 1.00 86.94 78 GLY A C 1
ATOM 575 O O . GLY A 1 78 ? 1.386 22.163 -19.254 1.00 86.94 78 GLY A O 1
ATOM 576 N N . VAL A 1 79 ? 3.473 21.344 -19.089 1.00 81.69 79 VAL A N 1
ATOM 577 C CA . VAL A 1 79 ? 3.901 21.633 -20.462 1.00 81.69 79 VAL A CA 1
ATOM 578 C C . VAL A 1 79 ? 4.137 20.329 -21.216 1.00 81.69 79 VAL A C 1
ATOM 580 O O . VAL A 1 79 ? 4.879 19.459 -20.772 1.00 81.69 79 VAL A O 1
ATOM 583 N N . GLY A 1 80 ? 3.554 20.219 -22.411 1.00 79.44 80 GLY A N 1
ATOM 584 C CA . GLY A 1 80 ? 3.771 19.095 -23.321 1.00 79.44 80 GLY A CA 1
ATOM 585 C C . GLY A 1 80 ? 2.979 17.825 -22.988 1.00 79.44 80 GLY A C 1
ATOM 586 O O . GLY A 1 80 ? 2.328 17.694 -21.951 1.00 79.44 80 GLY A O 1
ATOM 587 N N . ASP A 1 81 ? 3.031 16.860 -23.908 1.00 89.06 81 ASP A N 1
ATOM 588 C CA . ASP A 1 81 ? 2.311 15.594 -23.775 1.00 89.06 81 ASP A CA 1
ATOM 589 C C . ASP A 1 81 ? 3.157 14.551 -23.024 1.00 89.06 81 ASP A C 1
ATOM 591 O O . ASP A 1 81 ? 3.849 13.700 -23.599 1.00 89.06 81 ASP A O 1
ATOM 595 N N . HIS A 1 82 ? 3.106 14.627 -21.693 1.00 92.25 82 HIS A N 1
ATOM 596 C CA . HIS A 1 82 ? 3.758 13.663 -20.807 1.00 92.25 82 HIS A CA 1
ATOM 597 C C . HIS A 1 82 ? 3.286 12.213 -21.039 1.00 92.25 82 HIS A C 1
ATOM 599 O O . HIS A 1 82 ? 4.039 11.274 -20.765 1.00 92.25 82 HIS A O 1
ATOM 605 N N . THR A 1 83 ? 2.082 12.002 -21.583 1.00 93.06 83 THR A N 1
ATOM 606 C CA . THR A 1 83 ? 1.553 10.670 -21.917 1.00 93.06 83 THR A CA 1
ATOM 607 C C . THR A 1 83 ? 2.298 10.076 -23.109 1.00 93.06 83 THR A C 1
ATOM 609 O O . THR A 1 83 ? 2.711 8.914 -23.066 1.00 93.06 83 THR A O 1
ATOM 612 N N . VAL A 1 84 ? 2.573 10.883 -24.139 1.00 94.94 84 VAL A N 1
ATOM 613 C CA . VAL A 1 84 ? 3.393 10.470 -25.293 1.00 94.94 84 VAL A CA 1
ATOM 614 C C . VAL A 1 84 ? 4.813 10.101 -24.863 1.00 94.94 84 VAL A C 1
ATOM 616 O O . VAL A 1 84 ? 5.343 9.072 -25.301 1.00 94.94 84 VAL A O 1
ATOM 619 N N . LEU A 1 85 ? 5.427 10.889 -23.974 1.00 96.00 85 LEU A N 1
ATOM 620 C CA . LEU A 1 85 ? 6.761 10.590 -23.442 1.00 96.00 85 LEU A CA 1
ATOM 621 C C . LEU A 1 85 ? 6.774 9.290 -22.623 1.00 96.00 85 LEU A C 1
ATOM 623 O O . LEU A 1 85 ? 7.649 8.449 -22.830 1.00 96.00 85 LEU A O 1
ATOM 627 N N . ARG A 1 86 ? 5.765 9.052 -21.776 1.00 96.69 86 ARG A N 1
ATOM 628 C CA . ARG A 1 86 ? 5.598 7.771 -21.060 1.00 96.69 86 ARG A CA 1
ATOM 629 C C . ARG A 1 86 ? 5.445 6.591 -22.019 1.00 96.69 86 ARG A C 1
ATOM 631 O O . ARG A 1 86 ? 6.090 5.561 -21.830 1.00 96.69 86 ARG A O 1
ATOM 638 N N . GLY A 1 87 ? 4.669 6.757 -23.090 1.00 96.62 87 GLY A N 1
ATOM 639 C CA . GLY A 1 87 ? 4.525 5.749 -24.140 1.00 96.62 87 GLY A CA 1
ATOM 640 C C . GLY A 1 87 ? 5.845 5.435 -24.857 1.00 96.62 87 GLY A C 1
ATOM 641 O O . GLY A 1 87 ? 6.118 4.274 -25.167 1.00 96.62 87 GLY A O 1
ATOM 642 N N . ARG A 1 88 ? 6.697 6.442 -25.097 1.00 97.44 88 ARG A N 1
ATOM 643 C CA . ARG A 1 88 ? 8.055 6.248 -25.640 1.00 97.44 88 ARG A CA 1
ATOM 644 C C . ARG A 1 88 ? 8.954 5.498 -24.660 1.00 97.44 88 ARG A C 1
ATOM 646 O O . ARG A 1 88 ? 9.560 4.506 -25.059 1.00 97.44 88 ARG A O 1
ATOM 653 N N . ALA A 1 89 ? 8.989 5.924 -23.398 1.00 98.06 89 ALA A N 1
ATOM 654 C CA . ALA A 1 89 ? 9.780 5.273 -22.357 1.00 98.06 89 ALA A CA 1
ATOM 655 C C . ALA A 1 89 ? 9.423 3.783 -22.224 1.00 98.06 89 ALA A C 1
ATOM 657 O O . ALA A 1 89 ? 10.314 2.934 -22.240 1.00 98.06 89 ALA A O 1
ATOM 658 N N . LEU A 1 90 ? 8.125 3.451 -22.214 1.00 97.94 90 LEU A N 1
ATOM 659 C CA . LEU A 1 90 ? 7.651 2.066 -22.194 1.00 97.94 90 LEU A CA 1
ATOM 660 C C . LEU A 1 90 ? 8.209 1.251 -23.370 1.00 97.94 90 LEU A C 1
ATOM 662 O O . LEU A 1 90 ? 8.727 0.154 -23.167 1.00 97.94 90 LEU A O 1
ATOM 666 N N . ARG A 1 91 ? 8.170 1.786 -24.599 1.00 97.81 91 ARG A N 1
ATOM 667 C CA . ARG A 1 91 ? 8.732 1.094 -25.774 1.00 97.81 91 ARG A CA 1
ATOM 668 C C . ARG A 1 91 ? 10.229 0.821 -25.629 1.00 97.81 91 ARG A C 1
ATOM 670 O O . ARG A 1 91 ? 10.674 -0.255 -26.025 1.00 97.81 91 ARG A O 1
ATOM 677 N N . TYR A 1 92 ? 10.985 1.752 -25.051 1.00 98.19 92 TYR A N 1
ATOM 678 C CA . TYR A 1 92 ? 12.423 1.589 -24.830 1.00 98.19 92 TYR A CA 1
ATOM 679 C C . TYR A 1 92 ? 12.732 0.528 -23.768 1.00 98.19 92 TYR A C 1
ATOM 681 O O . TYR A 1 92 ? 13.584 -0.331 -23.997 1.00 98.19 92 TYR A O 1
ATOM 689 N N . PHE A 1 93 ? 11.990 0.494 -22.658 1.00 98.00 93 PHE A N 1
ATOM 690 C CA . PHE A 1 93 ? 12.145 -0.572 -21.665 1.00 98.00 93 PHE A CA 1
ATOM 691 C C . PHE A 1 93 ? 11.788 -1.954 -22.229 1.00 98.00 93 PHE A C 1
ATOM 693 O O . PHE A 1 93 ? 12.526 -2.917 -22.020 1.00 98.00 93 PHE A O 1
ATOM 700 N N . LEU A 1 94 ? 10.708 -2.053 -23.012 1.00 96.19 94 LEU A N 1
ATOM 701 C CA . LEU A 1 94 ? 10.341 -3.302 -23.684 1.00 96.19 94 LEU A CA 1
ATOM 702 C C . LEU A 1 94 ? 11.406 -3.738 -24.704 1.00 96.19 94 LEU A C 1
ATOM 704 O O . LEU A 1 94 ? 11.681 -4.930 -24.823 1.00 96.19 94 LEU A O 1
ATOM 708 N N . ALA A 1 95 ? 12.046 -2.804 -25.417 1.00 96.12 95 ALA A N 1
ATOM 709 C CA . ALA A 1 95 ? 13.178 -3.118 -26.292 1.00 96.12 95 ALA A CA 1
ATOM 710 C C . ALA A 1 95 ? 14.377 -3.673 -25.501 1.00 96.12 95 ALA A C 1
ATOM 712 O O . ALA A 1 95 ? 14.943 -4.695 -25.887 1.00 96.12 95 ALA A O 1
ATOM 713 N N . ALA A 1 96 ? 14.708 -3.071 -24.353 1.00 96.12 96 ALA A N 1
ATOM 714 C CA . ALA A 1 96 ? 15.763 -3.571 -23.473 1.00 96.12 96 ALA A CA 1
ATOM 715 C C . ALA A 1 96 ? 15.487 -5.008 -22.987 1.00 96.12 96 ALA A C 1
ATOM 717 O O . ALA A 1 96 ? 16.398 -5.837 -22.988 1.00 96.12 96 ALA A O 1
ATOM 718 N N . LEU A 1 97 ? 14.235 -5.324 -22.634 1.00 92.81 97 LEU A N 1
ATOM 719 C CA . LEU A 1 97 ? 13.823 -6.667 -22.204 1.00 92.81 97 LEU A CA 1
ATOM 720 C C . LEU A 1 97 ? 13.867 -7.704 -23.326 1.00 92.81 97 LEU A C 1
ATOM 722 O O . LEU A 1 97 ? 14.269 -8.838 -23.082 1.00 92.81 97 LEU A O 1
ATOM 726 N N . ARG A 1 98 ? 13.498 -7.329 -24.558 1.00 92.62 98 ARG A N 1
ATOM 727 C CA . ARG A 1 98 ? 13.615 -8.228 -25.720 1.00 92.62 98 ARG A CA 1
ATOM 728 C C . ARG A 1 98 ? 15.065 -8.642 -25.968 1.00 92.62 98 ARG A C 1
ATOM 730 O O . ARG A 1 98 ? 15.324 -9.797 -26.284 1.00 92.62 98 ARG A O 1
ATOM 737 N N . LEU A 1 99 ? 16.001 -7.708 -25.804 1.00 92.12 99 LEU A N 1
ATOM 738 C CA . LEU A 1 99 ? 17.435 -7.952 -25.984 1.00 92.12 99 LEU A CA 1
ATOM 739 C C . LEU A 1 99 ? 18.062 -8.710 -24.810 1.00 92.12 99 LEU A C 1
ATOM 741 O O . LEU A 1 99 ? 19.033 -9.444 -24.993 1.00 92.12 99 LEU A O 1
ATOM 745 N N . ARG A 1 100 ? 17.541 -8.510 -23.596 1.00 91.19 100 ARG A N 1
ATOM 746 C CA . ARG A 1 100 ? 18.015 -9.162 -22.375 1.00 91.19 100 ARG A CA 1
ATOM 747 C C . ARG A 1 100 ? 16.824 -9.589 -21.503 1.00 91.19 100 ARG A C 1
ATOM 749 O O . ARG A 1 100 ? 16.429 -8.839 -20.608 1.00 91.19 100 ARG A O 1
ATOM 756 N N . PRO A 1 101 ? 16.279 -10.801 -21.710 1.00 88.06 101 PRO A N 1
ATOM 757 C CA . PRO A 1 101 ? 15.347 -11.406 -20.763 1.00 88.06 101 PRO A CA 1
ATOM 758 C C . PRO A 1 101 ? 15.991 -11.520 -19.373 1.00 88.06 101 PRO A C 1
ATOM 760 O O . PRO A 1 101 ? 17.183 -11.825 -19.264 1.00 88.06 101 PRO A O 1
ATOM 763 N N . GLY A 1 102 ? 15.232 -11.254 -18.311 1.00 86.81 102 GLY A N 1
ATOM 764 C CA . GLY A 1 102 ? 15.784 -11.147 -16.956 1.00 86.81 102 GLY A CA 1
ATOM 765 C C . GLY A 1 102 ? 16.405 -9.781 -16.618 1.00 86.81 102 GLY A C 1
ATOM 766 O O . GLY A 1 102 ? 17.085 -9.652 -15.603 1.00 86.81 102 GLY A O 1
ATOM 767 N N . PHE A 1 103 ? 16.234 -8.748 -17.457 1.00 92.31 103 PHE A N 1
ATOM 768 C CA . PHE A 1 103 ? 16.707 -7.394 -17.141 1.00 92.31 103 PHE A CA 1
ATOM 769 C C . PHE A 1 103 ? 15.747 -6.692 -16.164 1.00 92.31 103 PHE A C 1
ATOM 771 O O . PHE A 1 103 ? 14.906 -5.888 -16.570 1.00 92.31 103 PHE A O 1
ATOM 778 N N . ALA A 1 104 ? 15.897 -6.998 -14.872 1.00 91.25 104 ALA A N 1
ATOM 779 C CA . ALA A 1 104 ? 15.013 -6.561 -13.789 1.00 91.25 104 ALA A CA 1
ATOM 780 C C . ALA A 1 104 ? 14.693 -5.054 -13.801 1.00 91.25 104 ALA A C 1
ATOM 782 O O . ALA A 1 104 ? 13.521 -4.691 -13.765 1.00 91.25 104 ALA A O 1
ATOM 783 N N . ALA A 1 105 ? 15.697 -4.185 -13.969 1.00 93.56 105 ALA A N 1
ATOM 784 C CA . ALA A 1 105 ? 15.508 -2.729 -14.021 1.00 93.56 105 ALA A CA 1
ATOM 785 C C . ALA A 1 105 ? 14.537 -2.283 -15.133 1.00 93.56 105 ALA A C 1
ATOM 787 O O . ALA A 1 105 ? 13.627 -1.480 -14.915 1.00 93.56 105 ALA A O 1
ATOM 788 N N . ALA A 1 106 ? 14.677 -2.857 -16.334 1.00 95.50 106 ALA A N 1
ATOM 789 C CA . ALA A 1 106 ? 13.786 -2.565 -17.452 1.00 95.50 106 ALA A CA 1
ATOM 790 C C . ALA A 1 106 ? 12.371 -3.111 -17.212 1.00 95.50 106 ALA A C 1
ATOM 792 O O . ALA A 1 106 ? 11.396 -2.427 -17.518 1.00 95.50 106 ALA A O 1
ATOM 793 N N . ALA A 1 107 ? 12.248 -4.301 -16.619 1.00 94.81 107 ALA A N 1
ATOM 794 C CA . ALA A 1 107 ? 10.955 -4.885 -16.265 1.00 94.81 107 ALA A CA 1
ATOM 795 C C . ALA A 1 107 ? 10.230 -4.095 -15.183 1.00 94.81 107 ALA A C 1
ATOM 797 O O . ALA A 1 107 ? 9.038 -3.830 -15.333 1.00 94.81 107 ALA A O 1
ATOM 798 N N . ALA A 1 108 ? 10.931 -3.673 -14.132 1.00 92.75 108 ALA A N 1
ATOM 799 C CA . ALA A 1 108 ? 10.370 -2.863 -13.064 1.00 92.75 108 ALA A CA 1
ATOM 800 C C . ALA A 1 108 ? 9.823 -1.536 -13.614 1.00 92.75 108 ALA A C 1
ATOM 802 O O . ALA A 1 108 ? 8.671 -1.187 -13.362 1.00 92.75 108 ALA A O 1
ATOM 803 N N . ASN A 1 109 ? 10.592 -0.835 -14.449 1.00 96.81 109 ASN A N 1
ATOM 804 C CA . ASN A 1 109 ? 10.144 0.434 -15.023 1.00 96.81 109 ASN A CA 1
ATOM 805 C C . ASN A 1 109 ? 9.003 0.265 -16.047 1.00 96.81 109 ASN A C 1
ATOM 807 O O . ASN A 1 109 ? 8.042 1.036 -16.031 1.00 96.81 109 ASN A O 1
ATOM 811 N N . ALA A 1 110 ? 9.064 -0.752 -16.914 1.00 97.06 110 ALA A N 1
ATOM 812 C CA . ALA A 1 110 ? 8.010 -1.019 -17.895 1.00 97.06 110 ALA A CA 1
ATOM 813 C C . ALA A 1 110 ? 6.684 -1.430 -17.237 1.00 97.06 110 ALA A C 1
ATOM 815 O O . ALA A 1 110 ? 5.640 -0.855 -17.552 1.00 97.06 110 ALA A O 1
ATOM 816 N N . SER A 1 111 ? 6.730 -2.375 -16.292 1.00 94.56 111 SER A N 1
ATOM 817 C CA . SER A 1 111 ? 5.541 -2.833 -15.564 1.00 94.56 111 SER A CA 1
ATOM 818 C C . SER A 1 111 ? 4.923 -1.718 -14.721 1.00 94.56 111 SER A C 1
ATOM 820 O O . SER A 1 111 ? 3.704 -1.583 -14.710 1.00 94.56 111 SER A O 1
ATOM 822 N N . ALA A 1 112 ? 5.727 -0.843 -14.104 1.00 93.44 112 ALA A N 1
ATOM 823 C CA . ALA A 1 112 ? 5.212 0.331 -13.398 1.00 93.44 112 ALA A CA 1
ATOM 824 C C . ALA A 1 112 ? 4.433 1.280 -14.329 1.00 93.44 112 ALA A C 1
ATOM 826 O O . ALA A 1 112 ? 3.363 1.765 -13.961 1.00 93.44 112 ALA A O 1
ATOM 827 N N . LEU A 1 113 ? 4.927 1.525 -15.549 1.00 95.44 113 LEU A N 1
ATOM 828 C CA . LEU A 1 113 ? 4.216 2.341 -16.541 1.00 95.44 113 LEU A CA 1
ATOM 829 C C . LEU A 1 113 ? 2.912 1.688 -17.014 1.00 95.44 113 LEU A C 1
ATOM 831 O O . LEU A 1 113 ? 1.912 2.384 -17.172 1.00 95.44 113 LEU A O 1
ATOM 835 N N . GLN A 1 114 ? 2.903 0.368 -17.202 1.00 95.00 114 GLN A N 1
ATOM 836 C CA . GLN A 1 114 ? 1.695 -0.380 -17.567 1.00 95.00 114 GLN A CA 1
ATOM 837 C C . GLN A 1 114 ? 0.652 -0.366 -16.442 1.00 95.00 114 GLN A C 1
ATOM 839 O O . GLN A 1 114 ? -0.528 -0.166 -16.718 1.00 95.00 114 GLN A O 1
ATOM 844 N N . LEU A 1 115 ? 1.072 -0.478 -15.177 1.00 90.06 115 LEU A N 1
ATOM 845 C CA . LEU A 1 115 ? 0.176 -0.340 -14.022 1.00 90.06 115 LEU A CA 1
ATOM 846 C C . LEU A 1 115 ? -0.443 1.056 -13.950 1.00 90.06 115 LEU A C 1
ATOM 848 O O . LEU A 1 115 ? -1.653 1.186 -13.779 1.00 90.06 115 LEU A O 1
ATOM 852 N N . GLN A 1 116 ? 0.359 2.106 -14.151 1.00 89.81 116 GLN A N 1
ATOM 853 C CA . GLN A 1 116 ? -0.153 3.479 -14.218 1.00 89.81 116 GLN A CA 1
ATOM 854 C C . GLN A 1 116 ? -1.137 3.683 -15.379 1.00 89.81 116 GLN A C 1
ATOM 856 O O . GLN A 1 116 ? -2.060 4.483 -15.256 1.00 89.81 116 GLN A O 1
ATOM 861 N N . ALA A 1 117 ? -0.952 2.957 -16.484 1.00 90.44 117 ALA A N 1
ATOM 862 C CA . ALA A 1 117 ? -1.845 2.955 -17.638 1.00 90.44 117 ALA A CA 1
ATOM 863 C C . ALA A 1 117 ? -3.043 1.993 -17.499 1.00 90.44 117 ALA A C 1
ATOM 865 O O . ALA A 1 117 ? -3.765 1.809 -18.476 1.00 90.44 117 ALA A O 1
ATOM 866 N N . GLN A 1 118 ? -3.257 1.382 -16.323 1.00 90.06 118 GLN A N 1
ATOM 867 C CA . GLN A 1 118 ? -4.332 0.412 -16.066 1.00 90.06 118 GLN A CA 1
ATOM 868 C C . GLN A 1 118 ? -4.292 -0.803 -17.016 1.00 90.06 118 GLN A C 1
ATOM 870 O O . GLN A 1 118 ? -5.321 -1.275 -17.487 1.00 90.06 118 GLN A O 1
ATOM 875 N N . GLN A 1 119 ? -3.090 -1.318 -17.304 1.00 90.69 119 GLN A N 1
ATOM 876 C CA . GLN A 1 119 ? -2.853 -2.504 -18.142 1.00 90.69 119 GLN A CA 1
ATOM 877 C C . GLN A 1 119 ? -2.240 -3.650 -17.316 1.00 90.69 119 GLN A C 1
ATOM 879 O O . GLN A 1 119 ? -1.052 -3.963 -17.480 1.00 90.69 119 GLN A O 1
ATOM 884 N N . PRO A 1 120 ? -2.998 -4.260 -16.389 1.00 88.31 120 PRO A N 1
ATOM 885 C CA . PRO A 1 120 ? -2.439 -5.195 -15.421 1.00 88.31 120 PRO A CA 1
ATOM 886 C C . PRO A 1 120 ? -1.922 -6.493 -16.049 1.00 88.31 120 PRO A C 1
ATOM 888 O O . PRO A 1 120 ? -0.871 -6.974 -15.644 1.00 88.31 120 PRO A O 1
ATOM 891 N N . GLU A 1 121 ? -2.552 -7.027 -17.093 1.00 88.06 121 GLU A N 1
ATOM 892 C CA . GLU A 1 121 ? -2.097 -8.261 -17.750 1.00 88.06 121 GLU A CA 1
ATOM 893 C C . GLU A 1 121 ? -0.737 -8.057 -18.430 1.00 88.06 121 GLU A C 1
ATOM 895 O O . GLU A 1 121 ? 0.182 -8.861 -18.264 1.00 88.06 121 GLU A O 1
ATOM 900 N N . ALA A 1 122 ? -0.576 -6.933 -19.135 1.00 90.19 122 ALA A N 1
ATOM 901 C CA . ALA A 1 122 ? 0.690 -6.572 -19.766 1.00 90.19 122 ALA A CA 1
ATOM 902 C C . ALA A 1 122 ? 1.786 -6.321 -18.717 1.00 90.19 122 ALA A C 1
ATOM 904 O O . ALA A 1 122 ? 2.938 -6.716 -18.923 1.00 90.19 122 ALA A O 1
ATOM 905 N N . ALA A 1 123 ? 1.425 -5.704 -17.584 1.00 90.00 123 ALA A N 1
ATOM 906 C CA . ALA A 1 123 ? 2.324 -5.512 -16.451 1.00 90.00 123 ALA A CA 1
ATOM 907 C C . ALA A 1 123 ? 2.764 -6.843 -15.836 1.00 90.00 123 ALA A C 1
ATOM 909 O O . ALA A 1 123 ? 3.953 -7.002 -15.555 1.00 90.00 123 ALA A O 1
ATOM 910 N N . CYS A 1 124 ? 1.847 -7.806 -15.681 1.00 87.25 124 CYS A N 1
ATOM 911 C CA . CYS A 1 124 ? 2.174 -9.146 -15.211 1.00 87.25 124 CYS A CA 1
ATOM 912 C C . CYS A 1 124 ? 3.197 -9.811 -16.133 1.00 87.25 124 CYS A C 1
ATOM 914 O O . CYS A 1 124 ? 4.265 -10.199 -15.669 1.00 87.25 124 CYS A O 1
ATOM 916 N N . GLU A 1 125 ? 2.904 -9.907 -17.433 1.00 87.25 125 GLU A N 1
ATOM 917 C CA . GLU A 1 125 ? 3.807 -10.523 -18.414 1.00 87.25 125 GLU A CA 1
ATOM 918 C C . GLU A 1 125 ? 5.193 -9.861 -18.377 1.00 87.25 125 GLU A C 1
ATOM 920 O O . GLU A 1 125 ? 6.220 -10.532 -18.262 1.00 87.25 125 GLU A O 1
ATOM 925 N N . THR A 1 126 ? 5.226 -8.528 -18.403 1.00 90.81 126 THR A N 1
ATOM 926 C CA . THR A 1 126 ? 6.460 -7.736 -18.455 1.00 90.81 126 THR A CA 1
ATOM 927 C C . THR A 1 126 ? 7.312 -7.890 -17.198 1.00 90.81 126 THR A C 1
ATOM 929 O O . THR A 1 126 ? 8.516 -8.139 -17.299 1.00 90.81 126 THR A O 1
ATOM 932 N N . ALA A 1 127 ? 6.706 -7.765 -16.013 1.00 87.81 127 ALA A N 1
ATOM 933 C CA . ALA A 1 127 ? 7.407 -7.931 -14.742 1.00 87.81 127 ALA A CA 1
ATOM 934 C C . ALA A 1 127 ? 8.016 -9.331 -14.643 1.00 87.81 127 ALA A C 1
ATOM 936 O O . ALA A 1 127 ? 9.171 -9.515 -14.266 1.00 87.81 127 ALA A O 1
ATOM 937 N N . ALA A 1 128 ? 7.248 -10.319 -15.070 1.00 85.12 128 ALA A N 1
ATOM 938 C CA . ALA A 1 128 ? 7.593 -11.705 -14.921 1.00 85.12 128 ALA A CA 1
ATOM 939 C C . ALA A 1 128 ? 8.673 -12.163 -15.930 1.00 85.12 128 ALA A C 1
ATOM 941 O O . ALA A 1 128 ? 9.586 -12.905 -15.564 1.00 85.12 128 ALA A O 1
ATOM 942 N N . HIS A 1 129 ? 8.694 -11.604 -17.147 1.00 84.25 129 HIS A N 1
ATOM 943 C CA . HIS A 1 129 ? 9.832 -11.703 -18.076 1.00 84.25 129 HIS A CA 1
ATOM 944 C C . HIS A 1 129 ? 11.140 -11.114 -17.516 1.00 84.25 129 HIS A C 1
ATOM 946 O O . HIS A 1 129 ? 12.228 -11.559 -17.890 1.00 84.25 129 HIS A O 1
ATOM 952 N N . GLY A 1 130 ? 11.048 -10.121 -16.628 1.00 85.31 130 GLY A N 1
ATOM 953 C CA . GLY A 1 130 ? 12.194 -9.548 -15.920 1.00 85.31 130 GLY A CA 1
ATOM 954 C C . GLY A 1 130 ? 12.774 -10.426 -14.819 1.00 85.31 130 GLY A C 1
ATOM 955 O O . GLY A 1 130 ? 13.920 -10.217 -14.437 1.00 85.31 130 GLY A O 1
ATOM 956 N N . LEU A 1 131 ? 11.999 -11.391 -14.319 1.00 83.44 131 LEU A N 1
ATOM 957 C CA . LEU A 1 131 ? 12.374 -12.257 -13.197 1.00 83.44 131 LEU A CA 1
ATOM 958 C C . LEU A 1 131 ? 12.872 -13.635 -13.644 1.00 83.44 131 LEU A C 1
ATOM 960 O O . LEU A 1 131 ? 13.588 -14.311 -12.902 1.00 83.44 131 LEU A O 1
ATOM 964 N N . LEU A 1 132 ? 12.509 -14.065 -14.853 1.00 80.19 132 LEU A N 1
ATOM 965 C CA . LEU A 1 132 ? 12.947 -15.347 -15.388 1.00 80.19 132 LEU A CA 1
ATOM 966 C C . LEU A 1 132 ? 14.401 -15.277 -15.890 1.00 80.19 132 LEU A C 1
ATOM 968 O O . LEU A 1 132 ? 14.747 -14.379 -16.663 1.00 80.19 132 LEU A O 1
ATOM 972 N N . PRO A 1 133 ? 15.264 -16.240 -15.516 1.00 67.31 133 PRO A N 1
ATOM 973 C CA . PRO A 1 133 ? 16.615 -16.310 -16.054 1.00 67.31 133 PRO A CA 1
ATOM 974 C C . PRO A 1 133 ? 16.592 -16.575 -17.568 1.00 67.31 133 PRO A C 1
ATOM 976 O O . PRO A 1 133 ? 15.788 -17.361 -18.068 1.00 67.31 133 PRO A O 1
ATOM 979 N N . SER A 1 134 ? 17.554 -15.996 -18.296 1.00 59.59 134 SER A N 1
ATOM 980 C CA . SER A 1 134 ? 17.773 -16.201 -19.745 1.00 59.59 134 SER A CA 1
ATOM 981 C C . SER A 1 134 ? 18.038 -17.669 -20.164 1.00 59.59 134 SER A C 1
ATOM 983 O O . SER A 1 134 ? 18.224 -17.956 -21.345 1.00 59.59 134 SER A O 1
ATOM 985 N N . ALA A 1 135 ? 18.056 -18.618 -19.222 1.00 47.59 135 ALA A N 1
ATOM 986 C CA . ALA A 1 135 ? 18.525 -19.994 -19.390 1.00 47.59 135 ALA A CA 1
ATOM 987 C C . ALA A 1 135 ? 17.669 -20.885 -20.313 1.00 47.59 135 ALA A C 1
ATOM 989 O O . ALA A 1 135 ? 18.077 -22.002 -20.609 1.00 47.59 135 ALA A O 1
ATOM 990 N N . SER A 1 136 ? 16.514 -20.426 -20.807 1.00 45.84 136 SER A N 1
ATOM 991 C CA . SER A 1 136 ? 15.695 -21.241 -21.717 1.00 45.84 136 SER A CA 1
ATOM 992 C C . SER A 1 136 ? 16.124 -21.183 -23.188 1.00 45.84 136 SER A C 1
ATOM 994 O O . SER A 1 136 ? 15.575 -21.935 -23.989 1.00 45.84 136 SER A O 1
ATOM 996 N N . GLY A 1 137 ? 17.093 -20.335 -23.572 1.00 41.62 137 GLY A N 1
ATOM 997 C CA . GLY A 1 137 ? 17.719 -20.346 -24.909 1.00 41.62 137 GLY A CA 1
ATOM 998 C C . GLY A 1 137 ? 16.776 -20.117 -26.102 1.00 41.62 137 GLY A C 1
ATOM 999 O O . GLY A 1 137 ? 17.225 -20.080 -27.245 1.00 41.62 137 GLY A O 1
ATOM 1000 N N . ARG A 1 138 ? 15.477 -19.936 -25.859 1.00 40.00 138 ARG A N 1
ATOM 1001 C CA . ARG A 1 138 ? 14.473 -19.577 -26.850 1.00 40.00 138 ARG A CA 1
ATOM 1002 C C . ARG A 1 138 ? 13.877 -18.234 -26.452 1.00 40.00 138 ARG A C 1
ATOM 1004 O O . ARG A 1 138 ? 13.327 -18.137 -25.353 1.00 40.00 138 ARG A O 1
ATOM 1011 N N . PRO A 1 139 ? 13.943 -17.209 -27.318 1.00 40.50 139 PRO A N 1
ATOM 1012 C CA . PRO A 1 139 ? 13.097 -16.043 -27.143 1.00 40.50 139 PRO A CA 1
ATOM 1013 C C . PRO A 1 139 ? 11.647 -16.537 -27.160 1.00 40.50 139 PRO A C 1
ATOM 1015 O O . PRO A 1 139 ? 11.160 -17.033 -28.174 1.00 40.50 139 PRO A O 1
ATOM 1018 N N . ARG A 1 140 ? 10.964 -16.478 -26.013 1.00 51.56 140 ARG A N 1
ATOM 1019 C CA . ARG A 1 140 ? 9.505 -16.568 -26.004 1.00 51.56 140 ARG A CA 1
ATOM 1020 C C . ARG A 1 140 ? 9.029 -15.245 -26.580 1.00 51.56 140 ARG A C 1
ATOM 1022 O O . ARG A 1 140 ? 9.102 -14.227 -25.895 1.00 51.56 140 ARG A O 1
ATOM 1029 N N . GLU A 1 141 ? 8.653 -15.242 -27.857 1.00 45.34 141 GLU A N 1
ATOM 1030 C CA . GLU A 1 141 ? 7.981 -14.078 -28.421 1.00 45.34 141 GLU A CA 1
ATOM 1031 C C . GLU A 1 141 ? 6.734 -13.775 -27.578 1.00 45.34 141 GLU A C 1
ATOM 1033 O O . GLU A 1 141 ? 6.031 -14.711 -27.179 1.00 45.34 141 GLU A O 1
ATOM 1038 N N . PRO A 1 142 ? 6.459 -12.496 -27.273 1.00 43.81 142 PRO A N 1
ATOM 1039 C CA . PRO A 1 142 ? 5.208 -12.117 -26.640 1.00 43.81 142 PRO A CA 1
ATOM 1040 C C . PRO A 1 142 ? 4.065 -12.566 -27.555 1.00 43.81 142 PRO A C 1
ATOM 1042 O O . PRO A 1 142 ? 3.924 -12.073 -28.673 1.00 43.81 142 PRO A O 1
ATOM 1045 N N . VAL A 1 143 ? 3.285 -13.549 -27.104 1.00 43.25 143 VAL A N 1
ATOM 1046 C CA . VAL A 1 143 ? 2.219 -14.150 -27.909 1.00 43.25 143 VAL A CA 1
ATOM 1047 C C . VAL A 1 143 ? 1.132 -13.097 -28.135 1.00 43.25 143 VAL A C 1
ATOM 1049 O O . VAL A 1 143 ? 0.410 -12.693 -27.220 1.00 43.25 143 VAL A O 1
ATOM 1052 N N . ALA A 1 144 ? 1.025 -12.619 -29.373 1.00 37.75 144 ALA A N 1
ATOM 1053 C CA . ALA A 1 144 ? -0.073 -11.771 -29.806 1.00 37.75 144 ALA A CA 1
ATOM 1054 C C . ALA A 1 144 ? -1.299 -12.649 -30.120 1.00 37.75 144 ALA A C 1
ATOM 1056 O O . ALA A 1 144 ? -1.260 -13.453 -31.046 1.00 37.75 144 ALA A O 1
ATOM 1057 N N . GLY A 1 145 ? -2.383 -12.475 -29.355 1.00 41.16 145 GLY A N 1
ATOM 1058 C CA . GLY A 1 145 ? -3.703 -13.063 -29.624 1.00 41.16 145 GLY A CA 1
ATOM 1059 C C . GLY A 1 145 ? -4.097 -14.223 -28.701 1.00 41.16 145 GLY A C 1
ATOM 1060 O O . GLY A 1 145 ? -3.305 -15.137 -28.499 1.00 41.16 145 GLY A O 1
ATOM 1061 N N . ASP A 1 146 ? -5.315 -14.125 -28.147 1.00 44.09 146 ASP A N 1
ATOM 1062 C CA . ASP A 1 146 ? -6.254 -15.093 -27.517 1.00 44.09 146 ASP A CA 1
ATOM 1063 C C . ASP A 1 146 ? -5.762 -16.254 -26.611 1.00 44.09 146 ASP A C 1
ATOM 1065 O O . ASP A 1 146 ? -6.553 -16.913 -25.948 1.00 44.09 146 ASP A O 1
ATOM 1069 N N . ARG A 1 147 ? -4.452 -16.501 -26.497 1.00 54.03 147 ARG A N 1
ATOM 1070 C CA . ARG A 1 147 ? -3.821 -17.508 -25.620 1.00 54.03 147 ARG A CA 1
ATOM 1071 C C . ARG A 1 147 ? -3.095 -16.895 -24.418 1.00 54.03 147 ARG A C 1
ATOM 1073 O O . ARG A 1 147 ? -2.364 -17.598 -23.720 1.00 54.03 147 ARG A O 1
ATOM 1080 N N . ARG A 1 148 ? -3.271 -15.591 -24.172 1.00 57.94 148 ARG A N 1
ATOM 1081 C CA . ARG A 1 148 ? -2.558 -14.850 -23.111 1.00 57.94 148 ARG A CA 1
ATOM 1082 C C . ARG A 1 148 ? -2.816 -15.408 -21.710 1.00 57.94 148 ARG A C 1
ATOM 1084 O O . ARG A 1 148 ? -1.880 -15.484 -20.922 1.00 57.94 148 ARG A O 1
ATOM 1091 N N . GLY A 1 149 ? -4.035 -15.887 -21.437 1.00 59.38 149 GLY A N 1
ATOM 1092 C CA . GLY A 1 149 ? -4.383 -16.491 -20.145 1.00 59.38 149 GLY A CA 1
ATOM 1093 C C . GLY A 1 149 ? -3.482 -17.675 -19.783 1.00 59.38 149 GLY A C 1
ATOM 1094 O O . GLY A 1 149 ? -2.824 -17.657 -18.750 1.00 59.38 149 GLY A O 1
ATOM 1095 N N . GLY A 1 150 ? -3.343 -18.653 -20.685 1.00 70.88 150 GLY A N 1
ATOM 1096 C CA . GLY A 1 150 ? -2.544 -19.856 -20.416 1.00 70.88 150 GLY A CA 1
ATOM 1097 C C . GLY A 1 150 ? -1.042 -19.590 -20.265 1.00 70.88 150 GLY A C 1
ATOM 1098 O O . GLY A 1 150 ? -0.376 -20.246 -19.466 1.00 70.88 150 GLY A O 1
ATOM 1099 N N . VAL A 1 151 ? -0.497 -18.611 -20.998 1.00 66.44 151 VAL A N 1
ATOM 1100 C CA . VAL A 1 151 ? 0.922 -18.234 -20.878 1.00 66.44 151 VAL A CA 1
ATOM 1101 C C . VAL A 1 151 ? 1.184 -17.548 -19.544 1.00 66.44 151 VAL A C 1
ATOM 1103 O O . VAL A 1 151 ? 2.174 -17.867 -18.888 1.00 66.44 151 VAL A O 1
ATOM 1106 N N . LEU A 1 152 ? 0.303 -16.637 -19.129 1.00 67.94 152 LEU A N 1
ATOM 1107 C CA . LEU A 1 152 ? 0.442 -15.954 -17.852 1.00 67.94 152 LEU A CA 1
ATOM 1108 C C . LEU A 1 152 ? 0.289 -16.930 -16.679 1.00 67.94 152 LEU A C 1
ATOM 1110 O O . LEU A 1 152 ? 1.079 -16.870 -15.743 1.00 67.94 152 LEU A O 1
ATOM 1114 N N . ASP A 1 153 ? -0.672 -17.850 -16.744 1.00 72.25 153 ASP A N 1
ATOM 1115 C CA . ASP A 1 153 ? -0.896 -18.874 -15.715 1.00 72.25 153 ASP A CA 1
ATOM 1116 C C . ASP A 1 153 ? 0.329 -19.762 -15.525 1.00 72.25 153 ASP A C 1
ATOM 1118 O O . ASP A 1 153 ? 0.796 -19.957 -14.402 1.00 72.25 153 ASP A O 1
ATOM 1122 N N . GLU A 1 154 ? 0.894 -20.245 -16.630 1.00 71.94 154 GLU A N 1
ATOM 1123 C CA . GLU A 1 154 ? 2.108 -21.052 -16.605 1.00 71.94 154 GLU A CA 1
ATOM 1124 C C . GLU A 1 154 ? 3.289 -20.261 -16.045 1.00 71.94 154 GLU A C 1
ATOM 1126 O O . GLU A 1 154 ? 4.110 -20.782 -15.292 1.00 71.94 154 GLU A O 1
ATOM 1131 N N . LEU A 1 155 ? 3.374 -18.980 -16.380 1.00 68.31 155 LEU A N 1
ATOM 1132 C CA . LEU A 1 155 ? 4.479 -18.141 -15.965 1.00 68.31 155 LEU A CA 1
ATOM 1133 C C . LEU A 1 155 ? 4.385 -17.765 -14.479 1.00 68.31 155 LEU A C 1
ATOM 1135 O O . LEU A 1 155 ? 5.388 -17.826 -13.773 1.00 68.31 155 LEU A O 1
ATOM 1139 N N . VAL A 1 156 ? 3.182 -17.490 -13.973 1.00 69.31 156 VAL A N 1
ATOM 1140 C CA . VAL A 1 156 ? 2.905 -17.344 -12.536 1.00 69.31 156 VAL A CA 1
ATOM 1141 C C . VAL A 1 156 ? 3.207 -18.644 -11.799 1.00 69.31 156 VAL A C 1
ATOM 1143 O O . VAL A 1 156 ? 3.832 -18.601 -10.745 1.00 69.31 156 VAL A O 1
ATOM 1146 N N . ARG A 1 157 ? 2.835 -19.802 -12.356 1.00 74.88 157 ARG A N 1
ATOM 1147 C CA . ARG A 1 157 ? 3.131 -21.117 -11.769 1.00 74.88 157 ARG A CA 1
ATOM 1148 C C . ARG A 1 157 ? 4.635 -21.366 -11.660 1.00 74.88 157 ARG A C 1
ATOM 1150 O O . ARG A 1 157 ? 5.097 -21.791 -10.603 1.00 74.88 157 ARG A O 1
ATOM 1157 N N . VAL A 1 158 ? 5.397 -21.072 -12.717 1.00 71.75 158 VAL A N 1
ATOM 1158 C CA . VAL A 1 158 ? 6.867 -21.171 -12.717 1.00 71.75 158 VAL A CA 1
ATOM 1159 C C . VAL A 1 158 ? 7.465 -20.222 -11.687 1.00 71.75 158 VAL A C 1
ATOM 1161 O O . VAL A 1 158 ? 8.275 -20.645 -10.870 1.00 71.75 158 VAL A O 1
ATOM 1164 N N . LEU A 1 159 ? 7.029 -18.960 -11.667 1.00 69.69 159 LEU A N 1
ATOM 1165 C CA . LEU A 1 159 ? 7.499 -18.002 -10.673 1.00 69.69 159 LEU A CA 1
ATOM 1166 C C . LEU A 1 159 ? 7.121 -18.402 -9.252 1.00 69.69 159 LEU A C 1
ATOM 1168 O O . LEU A 1 159 ? 7.884 -18.100 -8.351 1.00 69.69 159 LEU A O 1
ATOM 1172 N N . HIS A 1 160 ? 5.988 -19.072 -9.039 1.00 68.81 160 HIS A N 1
ATOM 1173 C CA . HIS A 1 160 ? 5.585 -19.561 -7.727 1.00 68.81 160 HIS A CA 1
ATOM 1174 C C . HIS A 1 160 ? 6.468 -20.728 -7.267 1.00 68.81 160 HIS A C 1
ATOM 1176 O O . HIS A 1 160 ? 6.967 -20.714 -6.144 1.00 68.81 160 HIS A O 1
ATOM 1182 N N . ALA A 1 161 ? 6.728 -21.693 -8.155 1.00 69.19 161 ALA A N 1
ATOM 1183 C CA . ALA A 1 161 ? 7.635 -22.810 -7.889 1.00 69.19 161 ALA A CA 1
ATOM 1184 C C . ALA A 1 161 ? 9.070 -22.331 -7.606 1.00 69.19 161 ALA A C 1
ATOM 1186 O O . ALA A 1 161 ? 9.727 -22.832 -6.694 1.00 69.19 161 ALA A O 1
ATOM 1187 N N . ASP A 1 162 ? 9.518 -21.302 -8.330 1.00 70.44 162 ASP A N 1
ATOM 1188 C CA . ASP A 1 162 ? 10.844 -20.707 -8.181 1.00 70.44 162 ASP A CA 1
ATOM 1189 C C . ASP A 1 162 ? 10.869 -19.515 -7.211 1.00 70.44 162 ASP A C 1
ATOM 1191 O O . ASP A 1 162 ? 11.925 -18.907 -7.032 1.00 70.44 162 ASP A O 1
ATOM 1195 N N . ALA A 1 163 ? 9.752 -19.156 -6.566 1.00 65.56 163 ALA A N 1
ATOM 1196 C CA . ALA A 1 163 ? 9.606 -17.881 -5.853 1.00 65.56 163 ALA A CA 1
ATOM 1197 C C . ALA A 1 163 ? 10.655 -17.712 -4.760 1.00 65.56 163 ALA A C 1
ATOM 1199 O O . ALA A 1 163 ? 11.230 -16.640 -4.620 1.00 65.56 163 ALA A O 1
ATOM 1200 N N . LEU A 1 164 ? 10.968 -18.782 -4.027 1.00 61.97 164 LEU A N 1
ATOM 1201 C CA . LEU A 1 164 ? 12.000 -18.752 -2.993 1.00 61.97 164 LEU A CA 1
ATOM 1202 C C . LEU A 1 164 ? 13.411 -18.602 -3.588 1.00 61.97 164 LEU A C 1
ATOM 1204 O O . LEU A 1 164 ? 14.257 -17.921 -3.012 1.00 61.97 164 LEU A O 1
ATOM 1208 N N . ALA A 1 165 ? 13.678 -19.212 -4.745 1.00 69.88 165 ALA A N 1
ATOM 1209 C CA . ALA A 1 165 ? 14.949 -19.062 -5.452 1.00 69.88 165 ALA A CA 1
ATOM 1210 C C . ALA A 1 165 ? 15.086 -17.663 -6.072 1.00 69.88 165 ALA A C 1
ATOM 1212 O O . ALA A 1 165 ? 16.170 -17.084 -6.064 1.00 69.88 165 ALA A O 1
ATOM 1213 N N . ILE A 1 166 ? 13.991 -17.097 -6.582 1.00 68.88 166 ILE A N 1
ATOM 1214 C CA . ILE A 1 166 ? 13.911 -15.711 -7.043 1.00 68.88 166 ILE A CA 1
ATOM 1215 C C . ILE A 1 166 ? 14.134 -14.778 -5.860 1.00 68.88 166 ILE A C 1
ATOM 1217 O O . ILE A 1 166 ? 15.076 -14.005 -5.917 1.00 68.88 166 ILE A O 1
ATOM 1221 N N . ALA A 1 167 ? 13.395 -14.930 -4.758 1.00 65.00 167 ALA A N 1
ATOM 1222 C CA . ALA A 1 167 ? 13.560 -14.146 -3.537 1.00 65.00 167 ALA A CA 1
ATOM 1223 C C . ALA A 1 167 ? 15.016 -14.122 -3.076 1.00 65.00 167 ALA A C 1
ATOM 1225 O O . ALA A 1 167 ? 15.584 -13.048 -2.923 1.00 65.00 167 ALA A O 1
ATOM 1226 N N . ARG A 1 168 ? 15.646 -15.299 -2.954 1.00 68.94 168 ARG A N 1
ATOM 1227 C CA . ARG A 1 168 ? 17.060 -15.439 -2.572 1.00 68.94 168 ARG A CA 1
ATOM 1228 C C . ARG A 1 168 ? 18.020 -14.754 -3.546 1.00 68.94 168 ARG A C 1
ATOM 1230 O O . ARG A 1 168 ? 19.016 -14.207 -3.094 1.00 68.94 168 ARG A O 1
ATOM 1237 N N . ARG A 1 169 ? 17.737 -14.770 -4.854 1.00 75.06 169 ARG A N 1
ATOM 1238 C CA . ARG A 1 169 ? 18.523 -14.037 -5.867 1.00 75.06 169 ARG A CA 1
ATOM 1239 C C . ARG A 1 169 ? 18.281 -12.530 -5.824 1.00 75.06 169 ARG A C 1
ATOM 1241 O O . ARG A 1 169 ? 19.191 -11.774 -6.127 1.00 75.06 169 ARG A O 1
ATOM 1248 N N . CYS A 1 170 ? 17.065 -12.115 -5.481 1.00 72.94 170 CYS A N 1
ATOM 1249 C CA . CYS A 1 170 ? 16.658 -10.718 -5.412 1.00 72.94 170 CYS A CA 1
ATOM 1250 C C . CYS A 1 170 ? 17.097 -10.036 -4.111 1.00 72.94 170 CYS A C 1
ATOM 1252 O O . CYS A 1 170 ? 17.025 -8.814 -4.031 1.00 72.94 170 CYS A O 1
ATOM 1254 N N . VAL A 1 171 ? 17.546 -10.779 -3.089 1.00 69.81 171 VAL A N 1
ATOM 1255 C CA . VAL A 1 171 ? 18.132 -10.170 -1.886 1.00 69.81 171 VAL A CA 1
ATOM 1256 C C . VAL A 1 171 ? 19.350 -9.341 -2.305 1.00 69.81 171 VAL A C 1
ATOM 1258 O O . VAL A 1 171 ? 20.348 -9.881 -2.774 1.00 69.81 171 VAL A O 1
ATOM 1261 N N . GLY A 1 172 ? 19.248 -8.019 -2.148 1.00 75.69 172 GLY A N 1
ATOM 1262 C CA . GLY A 1 172 ? 20.266 -7.053 -2.572 1.00 75.69 172 GLY A CA 1
ATOM 1263 C C . GLY A 1 172 ? 20.098 -6.491 -3.993 1.00 75.69 172 GLY A C 1
ATOM 1264 O O . GLY A 1 172 ? 20.823 -5.565 -4.343 1.00 75.69 172 GLY A O 1
ATOM 1265 N N . ASP A 1 173 ? 19.141 -6.985 -4.787 1.00 84.31 173 ASP A N 1
ATOM 1266 C CA . ASP A 1 173 ? 18.767 -6.431 -6.098 1.00 84.31 173 ASP A CA 1
ATOM 1267 C C . ASP A 1 173 ? 17.415 -5.703 -5.990 1.00 84.31 173 ASP A C 1
ATOM 1269 O O . ASP A 1 173 ? 16.336 -6.297 -6.099 1.00 84.31 173 ASP A O 1
ATOM 1273 N N . GLU A 1 174 ? 17.473 -4.393 -5.742 1.00 85.31 174 GLU A N 1
ATOM 1274 C CA . GLU A 1 174 ? 16.286 -3.550 -5.548 1.00 85.31 174 GLU A CA 1
ATOM 1275 C C . GLU A 1 174 ? 15.366 -3.508 -6.773 1.00 85.31 174 GLU A C 1
ATOM 1277 O O . GLU A 1 174 ? 14.144 -3.413 -6.628 1.00 85.31 174 GLU A O 1
ATOM 1282 N N . ASP A 1 175 ? 15.924 -3.604 -7.980 1.00 86.69 175 ASP A N 1
ATOM 1283 C CA . ASP A 1 175 ? 15.141 -3.590 -9.211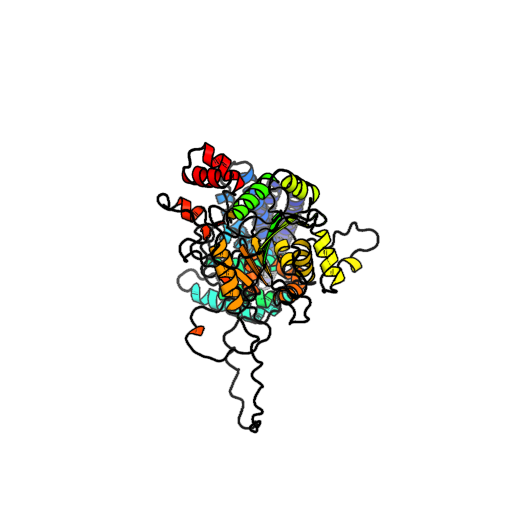 1.00 86.69 175 ASP A CA 1
ATOM 1284 C C . ASP A 1 175 ? 14.359 -4.893 -9.374 1.00 86.69 175 ASP A C 1
ATOM 1286 O O . ASP A 1 175 ? 13.197 -4.879 -9.790 1.00 86.69 175 ASP A O 1
ATOM 1290 N N . ALA A 1 176 ? 14.956 -6.024 -8.996 1.00 85.81 176 ALA A N 1
ATOM 1291 C CA . ALA A 1 176 ? 14.260 -7.301 -9.004 1.00 85.81 176 ALA A CA 1
ATOM 1292 C C . ALA A 1 176 ? 13.150 -7.351 -7.942 1.00 85.81 176 ALA A C 1
ATOM 1294 O O . ALA A 1 176 ? 12.037 -7.784 -8.247 1.00 85.81 176 ALA A O 1
ATOM 1295 N N . LEU A 1 177 ? 13.390 -6.823 -6.734 1.00 85.44 177 LEU A N 1
ATOM 1296 C CA . LEU A 1 177 ? 12.347 -6.680 -5.706 1.00 85.44 177 LEU A CA 1
ATOM 1297 C C . LEU A 1 177 ? 11.198 -5.777 -6.182 1.00 85.44 177 LEU A C 1
ATOM 1299 O O . LEU A 1 177 ? 10.026 -6.119 -6.002 1.00 85.44 177 LEU A O 1
ATOM 1303 N N . ARG A 1 178 ? 11.515 -4.673 -6.870 1.00 87.06 178 ARG A N 1
ATOM 1304 C CA . ARG A 1 178 ? 10.513 -3.788 -7.480 1.00 87.06 178 ARG A CA 1
ATOM 1305 C C . ARG A 1 178 ? 9.717 -4.494 -8.577 1.00 87.06 178 ARG A C 1
ATOM 1307 O O . ARG A 1 178 ? 8.498 -4.352 -8.626 1.00 87.06 178 ARG A O 1
ATOM 1314 N N . ALA A 1 179 ? 10.367 -5.291 -9.426 1.00 86.69 179 ALA A N 1
ATOM 1315 C CA . ALA A 1 179 ? 9.684 -6.092 -10.441 1.00 86.69 179 ALA A CA 1
ATOM 1316 C C . ALA A 1 179 ? 8.734 -7.129 -9.813 1.00 86.69 179 ALA A C 1
ATOM 1318 O O . ALA A 1 179 ? 7.607 -7.277 -10.283 1.00 86.69 179 ALA A O 1
ATOM 1319 N N . VAL A 1 180 ? 9.130 -7.790 -8.718 1.00 88.00 180 VAL A N 1
ATOM 1320 C CA . VAL A 1 180 ? 8.241 -8.687 -7.956 1.00 88.00 180 VAL A CA 1
ATOM 1321 C C . VAL A 1 180 ? 7.048 -7.928 -7.370 1.00 88.00 180 VAL A C 1
ATOM 1323 O O . VAL A 1 180 ? 5.912 -8.386 -7.490 1.00 88.00 180 VAL A O 1
ATOM 1326 N N . SER A 1 181 ? 7.281 -6.755 -6.774 1.00 88.88 181 SER A N 1
ATOM 1327 C CA . SER A 1 181 ? 6.211 -5.909 -6.229 1.00 88.88 181 SER A CA 1
ATOM 1328 C C . SER A 1 181 ? 5.195 -5.508 -7.303 1.00 88.88 181 SER A C 1
ATOM 1330 O O . SER A 1 181 ? 3.979 -5.631 -7.111 1.00 88.88 181 SER A O 1
ATOM 1332 N N . ASN A 1 182 ? 5.693 -5.102 -8.474 1.00 89.62 182 ASN A N 1
ATOM 1333 C CA . ASN A 1 182 ? 4.858 -4.758 -9.618 1.00 89.62 182 ASN A CA 1
ATOM 1334 C C . ASN A 1 182 ? 4.085 -5.970 -10.134 1.00 89.62 182 ASN A C 1
ATOM 1336 O O . ASN A 1 182 ? 2.901 -5.835 -10.423 1.00 89.62 182 ASN A O 1
ATOM 1340 N N . LEU A 1 183 ? 4.707 -7.151 -10.206 1.00 89.88 183 LEU A N 1
ATOM 1341 C CA . LEU A 1 183 ? 4.019 -8.381 -10.594 1.00 89.88 183 LEU A CA 1
ATOM 1342 C C . LEU A 1 183 ? 2.866 -8.704 -9.640 1.00 89.88 183 LEU A C 1
ATOM 1344 O O . LEU A 1 183 ? 1.757 -8.965 -10.095 1.00 89.88 183 LEU A O 1
ATOM 1348 N N . ALA A 1 184 ? 3.101 -8.667 -8.329 1.00 88.31 184 ALA A N 1
ATOM 1349 C CA . ALA A 1 184 ? 2.055 -8.942 -7.351 1.00 88.31 184 ALA A CA 1
ATOM 1350 C C . ALA A 1 184 ? 0.918 -7.909 -7.432 1.00 88.31 184 ALA A C 1
ATOM 1352 O O . ALA A 1 184 ? -0.258 -8.268 -7.414 1.00 88.31 184 ALA A O 1
ATOM 1353 N N . THR A 1 185 ? 1.254 -6.630 -7.613 1.00 87.69 185 THR A N 1
ATOM 1354 C CA . THR A 1 185 ? 0.263 -5.562 -7.823 1.00 87.69 185 THR A CA 1
ATOM 1355 C C . THR A 1 185 ? -0.541 -5.782 -9.107 1.00 87.69 185 THR A C 1
ATOM 1357 O O . THR A 1 185 ? -1.765 -5.665 -9.094 1.00 87.69 185 THR A O 1
ATOM 1360 N N . ALA A 1 186 ? 0.125 -6.166 -10.195 1.00 87.44 186 ALA A N 1
ATOM 1361 C CA . ALA A 1 186 ? -0.497 -6.482 -11.472 1.00 87.44 186 ALA A CA 1
ATOM 1362 C C . ALA A 1 186 ? -1.457 -7.674 -11.358 1.00 87.44 186 ALA A C 1
ATOM 1364 O O . ALA A 1 186 ? -2.600 -7.587 -11.799 1.00 87.44 186 ALA A O 1
ATOM 1365 N N . LEU A 1 187 ? -1.036 -8.746 -10.675 1.00 86.38 187 LEU A N 1
ATOM 1366 C CA . LEU A 1 187 ? -1.875 -9.917 -10.414 1.00 86.38 187 LEU A CA 1
ATOM 1367 C C . LEU A 1 187 ? -3.142 -9.527 -9.657 1.00 86.38 187 LEU A C 1
ATOM 1369 O O . LEU A 1 187 ? -4.227 -9.978 -10.009 1.00 86.38 187 LEU A O 1
ATOM 1373 N N . ARG A 1 188 ? -3.031 -8.640 -8.664 1.00 85.06 188 ARG A N 1
ATOM 1374 C CA . ARG A 1 188 ? -4.204 -8.123 -7.945 1.00 85.06 188 ARG A CA 1
ATOM 1375 C C . ARG A 1 188 ? -5.139 -7.328 -8.832 1.00 85.06 188 ARG A C 1
ATOM 1377 O O . ARG A 1 188 ? -6.342 -7.541 -8.764 1.00 85.06 188 ARG A O 1
ATOM 1384 N N . MET A 1 189 ? -4.601 -6.408 -9.627 1.00 82.50 189 MET A N 1
ATOM 1385 C CA . MET A 1 189 ? -5.403 -5.582 -10.531 1.00 82.50 189 MET A CA 1
ATOM 1386 C C . MET A 1 189 ? -6.106 -6.420 -11.608 1.00 82.50 189 MET A C 1
ATOM 1388 O O . MET A 1 189 ? -7.199 -6.063 -12.023 1.00 82.50 189 MET A O 1
ATOM 1392 N N . ALA A 1 190 ? -5.529 -7.562 -11.993 1.00 83.38 190 ALA A N 1
ATOM 1393 C CA . ALA A 1 190 ? -6.149 -8.553 -12.874 1.00 83.38 190 ALA A CA 1
ATOM 1394 C C . ALA A 1 190 ? -7.131 -9.509 -12.150 1.00 83.38 190 ALA A C 1
ATOM 1396 O O . ALA A 1 190 ? -7.509 -10.541 -12.701 1.00 83.38 190 ALA A O 1
ATOM 1397 N N . GLY A 1 191 ? -7.498 -9.241 -10.888 1.00 82.56 191 GLY A N 1
ATOM 1398 C CA . GLY A 1 191 ? -8.414 -10.079 -10.097 1.00 82.56 191 GLY A CA 1
ATOM 1399 C C . GLY A 1 191 ? -7.804 -11.378 -9.550 1.00 82.56 191 GLY A C 1
ATOM 1400 O O . GLY A 1 191 ? -8.496 -12.188 -8.940 1.00 82.56 191 GLY A O 1
ATOM 1401 N N . ARG A 1 192 ? -6.494 -11.599 -9.709 1.00 84.12 192 ARG A N 1
ATOM 1402 C CA . ARG A 1 192 ? -5.781 -12.822 -9.293 1.00 84.12 192 ARG A CA 1
ATOM 1403 C C . ARG A 1 192 ? -5.220 -12.690 -7.876 1.00 84.12 192 ARG A C 1
ATOM 1405 O O . ARG A 1 192 ? -4.026 -12.888 -7.640 1.00 84.12 192 ARG A O 1
ATOM 1412 N N . HIS A 1 193 ? -6.083 -12.334 -6.927 1.00 83.62 193 HIS A N 1
ATOM 1413 C CA . HIS A 1 193 ? -5.688 -11.957 -5.567 1.00 83.62 193 HIS A CA 1
ATOM 1414 C C . HIS A 1 193 ? -4.900 -13.056 -4.833 1.00 83.62 193 HIS A C 1
ATOM 1416 O O . HIS A 1 193 ? -3.805 -12.801 -4.331 1.00 83.62 193 HIS A O 1
ATOM 1422 N N . ALA A 1 194 ? -5.395 -14.298 -4.864 1.00 81.94 194 ALA A N 1
ATOM 1423 C CA . ALA A 1 194 ? -4.732 -15.437 -4.228 1.00 81.94 194 ALA A CA 1
ATOM 1424 C C . ALA A 1 194 ? -3.303 -15.664 -4.757 1.00 81.94 194 ALA A C 1
ATOM 1426 O O . ALA A 1 194 ? -2.389 -15.931 -3.980 1.00 81.94 194 ALA A O 1
ATOM 1427 N N . ALA A 1 195 ? -3.079 -15.495 -6.066 1.00 83.19 195 ALA A N 1
ATOM 1428 C CA . ALA A 1 195 ? -1.752 -15.638 -6.666 1.00 83.19 195 ALA A CA 1
ATOM 1429 C C . ALA A 1 195 ? -0.785 -14.543 -6.188 1.00 83.19 195 ALA A C 1
ATOM 1431 O O . ALA A 1 195 ? 0.378 -14.832 -5.909 1.00 83.19 195 ALA A O 1
ATOM 1432 N N . ALA A 1 196 ? -1.265 -13.303 -6.049 1.00 86.25 196 ALA A N 1
ATOM 1433 C CA . ALA A 1 196 ? -0.468 -12.199 -5.522 1.00 86.25 196 ALA A CA 1
ATOM 1434 C C . ALA A 1 196 ? -0.077 -12.413 -4.051 1.00 86.25 196 ALA A C 1
ATOM 1436 O O . ALA A 1 196 ? 1.098 -12.285 -3.707 1.00 86.25 196 ALA A O 1
ATOM 1437 N N . VAL A 1 197 ? -1.040 -12.795 -3.202 1.00 84.44 197 VAL A N 1
ATOM 1438 C CA . VAL A 1 197 ? -0.794 -13.130 -1.789 1.00 84.44 197 VAL A CA 1
ATOM 1439 C C . VAL A 1 197 ? 0.205 -14.275 -1.678 1.00 84.44 197 VAL A C 1
ATOM 1441 O O . VAL A 1 197 ? 1.175 -14.180 -0.927 1.00 84.44 197 VAL A O 1
ATOM 1444 N N . SER A 1 198 ? 0.018 -15.328 -2.474 1.00 83.56 198 SER A N 1
ATOM 1445 C CA . SER A 1 198 ? 0.914 -16.480 -2.476 1.00 83.56 198 SER A CA 1
ATOM 1446 C C . SER A 1 198 ? 2.341 -16.097 -2.884 1.00 83.56 198 SER A C 1
ATOM 1448 O O . SER A 1 198 ? 3.294 -16.466 -2.201 1.00 83.56 198 SER A O 1
ATOM 1450 N N . LEU A 1 199 ? 2.502 -15.282 -3.936 1.00 84.25 199 LEU A N 1
ATOM 1451 C CA . LEU A 1 199 ? 3.802 -14.757 -4.369 1.00 84.25 199 LEU A CA 1
ATOM 1452 C C . LEU A 1 199 ? 4.497 -13.963 -3.254 1.00 84.25 199 LEU A C 1
ATOM 1454 O O . LEU A 1 199 ? 5.666 -14.212 -2.960 1.00 84.25 199 LEU A O 1
ATOM 1458 N N . TRP A 1 200 ? 3.791 -13.037 -2.602 1.00 86.31 200 TRP A N 1
ATOM 1459 C CA . TRP A 1 200 ? 4.359 -12.265 -1.497 1.00 86.31 200 TRP A CA 1
ATOM 1460 C C . TRP A 1 200 ? 4.743 -13.133 -0.299 1.00 86.31 200 TRP A C 1
ATOM 1462 O O . TRP A 1 200 ? 5.829 -12.960 0.251 1.00 86.31 200 TRP A O 1
ATOM 1472 N N . ARG A 1 201 ? 3.902 -14.099 0.087 1.00 84.19 201 ARG A N 1
ATOM 1473 C CA . ARG A 1 201 ? 4.220 -15.034 1.175 1.00 84.19 201 ARG A CA 1
ATOM 1474 C C . ARG A 1 201 ? 5.486 -15.825 0.869 1.00 84.19 201 ARG A C 1
ATOM 1476 O O . ARG A 1 201 ? 6.371 -15.887 1.719 1.00 84.19 201 ARG A O 1
ATOM 1483 N N . SER A 1 202 ? 5.631 -16.331 -0.356 1.00 81.44 202 SER A N 1
ATOM 1484 C CA . SER A 1 202 ? 6.859 -17.007 -0.781 1.00 81.44 202 SER A CA 1
ATOM 1485 C C . SER A 1 202 ? 8.091 -16.099 -0.690 1.00 81.44 202 SER A C 1
ATOM 1487 O O . SER A 1 202 ? 9.136 -16.547 -0.220 1.00 81.44 202 SER A O 1
ATOM 1489 N N . MET A 1 203 ? 7.973 -14.821 -1.072 1.00 80.00 203 MET A N 1
ATOM 1490 C CA . MET A 1 203 ? 9.067 -13.842 -0.960 1.00 80.00 203 MET A CA 1
ATOM 1491 C C . MET A 1 203 ? 9.476 -13.564 0.487 1.00 80.00 203 MET A C 1
ATOM 1493 O O . MET A 1 203 ? 10.655 -13.371 0.770 1.00 80.00 203 MET A O 1
ATOM 1497 N N . LEU A 1 204 ? 8.514 -13.580 1.408 1.00 78.69 204 LEU A N 1
ATOM 1498 C CA . LEU A 1 204 ? 8.753 -13.409 2.842 1.00 78.69 204 LEU A CA 1
ATOM 1499 C C . LEU A 1 204 ? 9.216 -14.700 3.536 1.00 78.69 204 LEU A C 1
ATOM 1501 O O . LEU A 1 204 ? 9.480 -14.696 4.740 1.00 78.69 204 LEU A O 1
ATOM 1505 N N . GLY A 1 205 ? 9.317 -15.812 2.798 1.00 76.81 205 GLY A N 1
ATOM 1506 C CA . GLY A 1 205 ? 9.614 -17.129 3.359 1.00 76.81 205 GLY A CA 1
ATOM 1507 C C . GLY A 1 205 ? 8.501 -17.657 4.270 1.00 76.81 205 GLY A C 1
ATOM 1508 O O . GLY A 1 205 ? 8.773 -18.446 5.172 1.00 76.81 205 GLY A O 1
ATOM 1509 N N . MET A 1 206 ? 7.265 -17.197 4.067 1.00 73.31 206 MET A N 1
ATOM 1510 C CA . MET A 1 206 ? 6.075 -17.686 4.755 1.00 73.31 206 MET A CA 1
ATOM 1511 C C . MET A 1 206 ? 5.499 -18.892 4.006 1.00 73.31 206 MET A C 1
ATOM 1513 O O . MET A 1 206 ? 5.551 -18.952 2.776 1.00 73.31 206 MET A O 1
ATOM 1517 N N . ALA A 1 207 ? 4.913 -19.843 4.739 1.00 67.06 207 ALA A N 1
ATOM 1518 C CA . ALA A 1 207 ? 4.215 -20.973 4.128 1.00 67.06 207 ALA A CA 1
ATOM 1519 C C . ALA A 1 207 ? 3.059 -20.464 3.240 1.00 67.06 207 ALA A C 1
ATOM 1521 O O . ALA A 1 207 ? 2.358 -19.537 3.662 1.00 67.06 207 ALA A O 1
ATOM 1522 N N . PRO A 1 208 ? 2.850 -21.002 2.026 1.00 62.31 208 PRO A N 1
ATOM 1523 C CA . PRO A 1 208 ? 1.750 -20.580 1.163 1.00 62.31 208 PRO A CA 1
ATOM 1524 C C . PRO A 1 208 ? 0.395 -20.845 1.833 1.00 62.31 208 PRO A C 1
ATOM 1526 O O . PRO A 1 208 ? 0.221 -21.839 2.533 1.00 62.31 208 PRO A O 1
ATOM 1529 N N . CYS A 1 209 ? -0.579 -19.962 1.609 1.00 54.03 209 CYS A N 1
ATOM 1530 C CA . CYS A 1 209 ? -1.961 -20.198 2.029 1.00 54.03 209 CYS A CA 1
ATOM 1531 C C . CYS A 1 209 ? -2.606 -21.161 1.032 1.00 54.03 209 CYS A C 1
ATOM 1533 O O . CYS A 1 209 ? -3.039 -20.739 -0.036 1.00 54.03 209 CYS A O 1
ATOM 1535 N N . GLY A 1 210 ? -2.605 -22.457 1.339 1.00 54.03 210 GLY A N 1
ATOM 1536 C CA . GLY A 1 210 ? -3.168 -23.481 0.466 1.00 54.03 210 GLY A CA 1
ATOM 1537 C C . GLY A 1 210 ? -4.230 -24.327 1.169 1.00 54.03 210 GLY A C 1
ATOM 1538 O O . GLY A 1 210 ? -3.969 -24.812 2.272 1.00 54.03 210 GLY A O 1
ATOM 1539 N N . PRO A 1 211 ? -5.387 -24.588 0.532 1.00 46.97 211 PRO A N 1
ATOM 1540 C CA . PRO A 1 211 ? -6.230 -25.720 0.884 1.00 46.97 211 PRO A CA 1
ATOM 1541 C C . PRO A 1 211 ? -5.544 -26.998 0.383 1.00 46.97 211 PRO A C 1
ATOM 1543 O O . PRO A 1 211 ? -5.837 -27.470 -0.704 1.00 46.97 211 PRO A O 1
ATOM 1546 N N . GLY A 1 212 ? -4.582 -27.516 1.150 1.00 41.16 212 GLY A N 1
ATOM 1547 C CA . GLY A 1 212 ? -3.903 -28.780 0.865 1.00 41.16 212 GLY A CA 1
ATOM 1548 C C . GLY A 1 212 ? -3.057 -28.772 -0.412 1.00 41.16 212 GLY A C 1
ATOM 1549 O O . GLY A 1 212 ? -3.544 -28.814 -1.537 1.00 41.16 212 GLY A O 1
ATOM 1550 N N . THR A 1 213 ? -1.743 -28.856 -0.252 1.00 35.97 213 THR A N 1
ATOM 1551 C CA . THR A 1 213 ? -0.940 -29.590 -1.232 1.00 35.97 213 THR A CA 1
ATOM 1552 C C . THR A 1 213 ? -1.592 -30.966 -1.439 1.00 35.97 213 THR A C 1
ATOM 1554 O O . THR A 1 213 ? -1.789 -31.674 -0.448 1.00 35.97 213 THR A O 1
ATOM 1557 N N . PRO A 1 214 ? -1.948 -31.393 -2.669 1.00 35.78 214 PRO A N 1
ATOM 1558 C CA . PRO A 1 214 ? -2.227 -32.802 -2.889 1.00 35.78 214 PRO A CA 1
ATOM 1559 C C . PRO A 1 214 ? -0.950 -33.541 -2.500 1.00 35.78 214 PRO A C 1
ATOM 1561 O O . PRO A 1 214 ? 0.123 -33.264 -3.042 1.00 35.78 214 PRO A O 1
ATOM 1564 N N . ALA A 1 215 ? -1.052 -34.400 -1.486 1.00 30.34 215 ALA A N 1
ATOM 1565 C CA . ALA A 1 215 ? 0.049 -35.235 -1.053 1.00 30.34 215 ALA A CA 1
ATOM 1566 C C . ALA A 1 215 ? 0.664 -35.904 -2.288 1.00 30.34 215 ALA A C 1
ATOM 1568 O O . ALA A 1 215 ? -0.033 -36.525 -3.094 1.00 30.34 215 ALA A O 1
ATOM 1569 N N . VAL A 1 216 ? 1.968 -35.718 -2.460 1.00 34.56 216 VAL A N 1
ATOM 1570 C CA . VAL A 1 216 ? 2.753 -36.445 -3.449 1.00 34.56 216 VAL A CA 1
ATOM 1571 C C . VAL A 1 216 ? 2.635 -37.931 -3.107 1.00 34.56 216 VAL A C 1
ATOM 1573 O O . VAL A 1 216 ? 3.273 -38.376 -2.166 1.00 34.56 216 VAL A O 1
ATOM 1576 N N . GLY A 1 217 ? 1.806 -38.656 -3.864 1.00 30.88 217 GLY A N 1
ATOM 1577 C CA . GLY A 1 217 ? 1.783 -40.119 -3.980 1.00 30.88 217 GLY A CA 1
ATOM 1578 C C . GLY A 1 217 ? 1.316 -40.917 -2.746 1.00 30.88 217 GLY A C 1
ATOM 1579 O O . GLY A 1 217 ? 1.717 -40.635 -1.621 1.00 30.88 217 GLY A O 1
ATOM 1580 N N . PRO A 1 218 ? 0.503 -41.976 -2.923 1.00 36.38 218 PRO A N 1
ATOM 1581 C CA . PRO A 1 218 ? 0.197 -42.909 -1.850 1.00 36.38 218 PRO A CA 1
ATOM 1582 C C . PRO A 1 218 ? 1.382 -43.867 -1.662 1.00 36.38 218 PRO A C 1
ATOM 1584 O O . PRO A 1 218 ? 1.358 -44.992 -2.153 1.00 36.38 218 PRO A O 1
ATOM 1587 N N . GLU A 1 219 ? 2.425 -43.454 -0.943 1.00 35.28 219 GLU A N 1
ATOM 1588 C CA . GLU A 1 219 ? 3.329 -44.433 -0.333 1.00 35.28 219 GLU A CA 1
ATOM 1589 C C . GLU A 1 219 ? 2.738 -44.893 1.004 1.00 35.28 219 GLU A C 1
ATOM 1591 O O . GLU A 1 219 ? 2.833 -44.233 2.033 1.00 35.28 219 GLU A O 1
ATOM 1596 N N . SER A 1 220 ? 2.045 -46.032 0.915 1.00 43.12 220 SER A N 1
ATOM 1597 C CA . SER A 1 220 ? 1.783 -47.022 1.964 1.00 43.12 220 SER A CA 1
ATOM 1598 C C . SER A 1 220 ? 1.596 -46.489 3.393 1.00 43.12 220 SER A C 1
ATOM 1600 O O . SER A 1 220 ? 2.457 -46.614 4.262 1.00 43.12 220 SER A O 1
ATOM 1602 N N . ALA A 1 221 ? 0.391 -45.994 3.678 1.00 37.59 221 ALA A N 1
ATOM 1603 C CA . ALA A 1 221 ? -0.101 -45.784 5.042 1.00 37.59 221 ALA A CA 1
ATOM 1604 C C . ALA A 1 221 ? -0.610 -47.086 5.709 1.00 37.59 221 ALA A C 1
ATOM 1606 O O . ALA A 1 221 ? -1.392 -47.023 6.656 1.00 37.59 221 ALA A O 1
ATOM 1607 N N . ALA A 1 222 ? -0.201 -48.265 5.223 1.00 39.97 222 ALA A N 1
ATOM 1608 C CA . ALA A 1 222 ? -0.719 -49.553 5.688 1.00 39.97 222 ALA A CA 1
ATOM 1609 C C . ALA A 1 222 ? -0.087 -50.069 7.000 1.00 39.97 222 ALA A C 1
ATOM 1611 O O . ALA A 1 222 ? -0.617 -51.015 7.568 1.00 39.97 222 ALA A O 1
ATOM 1612 N N . ASP A 1 223 ? 0.968 -49.432 7.526 1.00 37.41 223 ASP A N 1
ATOM 1613 C CA . ASP A 1 223 ? 1.732 -49.959 8.677 1.00 37.41 223 ASP A CA 1
ATOM 1614 C C . ASP A 1 223 ? 1.721 -49.083 9.944 1.00 37.41 223 ASP A C 1
ATOM 1616 O O . ASP A 1 223 ? 2.551 -49.259 10.839 1.00 37.41 223 ASP A O 1
ATOM 1620 N N . ARG A 1 224 ? 0.776 -48.142 10.097 1.00 37.88 224 ARG A N 1
ATOM 1621 C CA . ARG A 1 224 ? 0.613 -47.456 11.394 1.00 37.88 224 ARG A CA 1
ATOM 1622 C C . ARG A 1 224 ? -0.337 -48.231 12.314 1.00 37.88 224 ARG A C 1
ATOM 1624 O O . ARG A 1 224 ? -1.522 -48.325 11.993 1.00 37.88 224 ARG A O 1
ATOM 1631 N N . PRO A 1 225 ? 0.129 -48.733 13.476 1.00 38.56 225 PRO A N 1
ATOM 1632 C CA . PRO A 1 225 ? -0.755 -49.361 14.446 1.00 38.56 225 PRO A CA 1
ATOM 1633 C C . PRO A 1 225 ? -1.748 -48.329 15.008 1.00 38.56 225 PRO A C 1
ATOM 1635 O O . PRO A 1 225 ? -1.400 -47.150 15.154 1.00 38.56 225 PRO A O 1
ATOM 1638 N N . PRO A 1 226 ? -2.981 -48.748 15.337 1.00 36.09 226 PRO A N 1
ATOM 1639 C CA . PRO A 1 226 ? -3.989 -47.865 15.898 1.00 36.09 226 PRO A CA 1
ATOM 1640 C C . PRO A 1 226 ? -3.513 -47.355 17.259 1.00 36.09 226 PRO A C 1
ATOM 1642 O O . PRO A 1 226 ? -3.367 -48.118 18.215 1.00 36.09 226 PRO A O 1
ATOM 1645 N N . VAL A 1 227 ? -3.267 -46.049 17.354 1.00 40.22 227 VAL A N 1
ATOM 1646 C CA . VAL A 1 227 ? -3.042 -45.389 18.640 1.00 40.22 227 VAL A CA 1
ATOM 1647 C C . VAL A 1 227 ? -4.381 -45.384 19.370 1.00 40.22 227 VAL A C 1
ATOM 1649 O O . VAL A 1 227 ? -5.317 -44.690 18.972 1.00 40.22 227 VAL A O 1
ATOM 1652 N N . ALA A 1 228 ? -4.479 -46.215 20.406 1.00 37.75 228 ALA A N 1
ATOM 1653 C CA . ALA A 1 228 ? -5.628 -46.287 21.292 1.00 37.75 228 ALA A CA 1
ATOM 1654 C C . ALA A 1 228 ? -5.943 -44.892 21.854 1.00 37.75 228 ALA A C 1
ATOM 1656 O O . ALA A 1 228 ? -5.077 -44.217 22.414 1.00 37.75 228 ALA A O 1
ATOM 1657 N N . GLY A 1 229 ? -7.189 -44.462 21.659 1.00 39.78 229 GLY A N 1
ATOM 1658 C CA . GLY A 1 229 ? -7.671 -43.142 22.032 1.00 39.78 229 GLY A CA 1
ATOM 1659 C C . GLY A 1 229 ? -7.577 -42.897 23.533 1.00 39.78 229 GLY A C 1
ATOM 1660 O O . GLY A 1 229 ? -8.353 -43.445 24.312 1.00 39.78 229 GLY A O 1
ATOM 1661 N N . ALA A 1 230 ? -6.677 -41.999 23.922 1.00 36.41 230 ALA A N 1
ATOM 1662 C CA . ALA A 1 230 ? -6.901 -41.177 25.097 1.00 36.41 230 ALA A CA 1
ATOM 1663 C C . ALA A 1 230 ? -7.877 -40.057 24.688 1.00 36.41 230 ALA A C 1
ATOM 1665 O O . ALA A 1 230 ? -7.637 -39.402 23.668 1.00 36.41 230 ALA A O 1
ATOM 1666 N N . PRO A 1 231 ? -8.973 -39.822 25.431 1.00 35.00 231 PRO A N 1
ATOM 1667 C CA . PRO A 1 231 ? -9.821 -38.670 25.186 1.00 35.00 231 PRO A CA 1
ATOM 1668 C C . PRO A 1 231 ? -8.952 -37.423 25.322 1.00 35.00 231 PRO A C 1
ATOM 1670 O O . PRO A 1 231 ? -8.400 -37.164 26.392 1.00 35.00 231 PRO A O 1
ATOM 1673 N N . ILE A 1 232 ? -8.816 -36.658 24.239 1.00 37.84 232 ILE A N 1
ATOM 1674 C CA . ILE A 1 232 ? -8.312 -35.291 24.327 1.00 37.84 232 ILE A CA 1
ATOM 1675 C C . ILE A 1 232 ? -9.259 -34.599 25.310 1.00 37.84 232 ILE A C 1
ATOM 1677 O O . ILE A 1 232 ? -10.461 -34.556 25.029 1.00 37.84 232 ILE A O 1
ATOM 1681 N N . PRO A 1 233 ? -8.788 -34.113 26.473 1.00 32.31 233 PRO A N 1
ATOM 1682 C CA . PRO A 1 233 ? -9.651 -33.364 27.359 1.00 32.31 233 PRO A CA 1
ATOM 1683 C C . PRO A 1 233 ? -10.129 -32.167 26.551 1.00 32.31 233 PRO A C 1
ATOM 1685 O O . PRO A 1 233 ? -9.335 -31.320 26.142 1.00 32.31 233 PRO A O 1
ATOM 1688 N N . SER A 1 234 ? -11.430 -32.140 26.268 1.00 37.53 234 SER A N 1
ATOM 1689 C CA . SER A 1 234 ? -12.124 -30.966 25.777 1.00 37.53 234 SER A CA 1
ATOM 1690 C C . SER A 1 234 ? -11.848 -29.864 26.789 1.00 37.53 234 SER A C 1
ATOM 1692 O O . SER A 1 234 ? -12.489 -29.796 27.840 1.00 37.53 234 SER A O 1
ATOM 1694 N N . SER A 1 235 ? -10.813 -29.074 26.510 1.00 39.59 235 SER A N 1
ATOM 1695 C CA . SER A 1 235 ? -10.494 -27.837 27.197 1.00 39.59 235 SER A CA 1
ATOM 1696 C C . SER A 1 235 ? -11.797 -27.061 27.274 1.00 39.59 235 SER A C 1
ATOM 1698 O O . SER A 1 235 ? -12.327 -26.621 26.252 1.00 39.59 235 SER A O 1
ATOM 1700 N N . ARG A 1 236 ? -12.375 -27.019 28.477 1.00 35.16 236 ARG A N 1
ATOM 1701 C CA . ARG A 1 236 ? -13.557 -26.227 28.800 1.00 35.16 236 ARG A CA 1
ATOM 1702 C C . ARG A 1 236 ? -13.281 -24.828 28.268 1.00 35.16 236 ARG A C 1
ATOM 1704 O O . ARG A 1 236 ? -12.429 -24.131 28.816 1.00 35.16 236 ARG A O 1
ATOM 1711 N N . ALA A 1 237 ? -13.978 -24.439 27.202 1.00 42.56 237 ALA A N 1
ATOM 1712 C CA . ALA A 1 237 ? -14.039 -23.048 26.799 1.00 42.56 237 ALA A CA 1
ATOM 1713 C C . ALA A 1 237 ? -14.471 -22.266 28.053 1.00 42.56 237 ALA A C 1
ATOM 1715 O O . ALA A 1 237 ? -15.521 -22.593 28.617 1.00 42.56 237 ALA A O 1
ATOM 1716 N N . PRO A 1 238 ? -13.651 -21.337 28.576 1.00 44.16 238 PRO A N 1
ATOM 1717 C CA . PRO A 1 238 ? -14.072 -20.522 29.704 1.00 44.16 238 PRO A CA 1
ATOM 1718 C C . PRO A 1 238 ? -15.375 -19.816 29.317 1.00 44.16 238 PRO A C 1
ATOM 1720 O O . PRO A 1 238 ? -15.546 -19.452 28.153 1.00 44.16 238 PRO A O 1
ATOM 1723 N N . ALA A 1 239 ? -16.298 -19.695 30.274 1.00 43.00 239 ALA A N 1
ATOM 1724 C CA . ALA A 1 239 ? -17.605 -19.074 30.083 1.00 43.00 239 ALA A CA 1
ATOM 1725 C C . ALA A 1 239 ? -17.466 -17.767 29.277 1.00 43.00 239 ALA A C 1
ATOM 1727 O O . ALA A 1 239 ? -16.817 -16.821 29.719 1.00 43.00 239 ALA A O 1
ATOM 1728 N N . ARG A 1 240 ? -18.021 -17.775 28.060 1.00 50.00 240 ARG A N 1
ATOM 1729 C CA . ARG A 1 240 ? -17.868 -16.769 26.993 1.00 50.00 240 ARG A CA 1
ATOM 1730 C C . ARG A 1 240 ? -18.751 -15.526 27.184 1.00 50.00 240 ARG A C 1
ATOM 1732 O O . ARG A 1 240 ? -18.907 -14.747 26.255 1.00 50.00 240 ARG A O 1
ATOM 1739 N N . ASP A 1 241 ? -19.321 -15.326 28.370 1.00 50.38 241 ASP A N 1
ATOM 1740 C CA . ASP A 1 241 ? -20.428 -14.376 28.553 1.00 50.38 241 ASP A CA 1
ATOM 1741 C C . ASP A 1 241 ? -19.993 -12.948 28.928 1.00 50.38 241 ASP A C 1
ATOM 1743 O O . ASP A 1 241 ? -20.823 -12.041 28.986 1.00 50.38 241 ASP A O 1
ATOM 1747 N N . ALA A 1 242 ? -18.701 -12.704 29.164 1.00 60.66 242 ALA A N 1
ATOM 1748 C CA . ALA A 1 242 ? -18.204 -11.365 29.463 1.00 60.66 242 ALA A CA 1
ATOM 1749 C C . ALA A 1 242 ? -17.745 -10.666 28.176 1.00 60.66 242 ALA A C 1
ATOM 1751 O O . ALA A 1 242 ? -16.580 -10.753 27.791 1.00 60.66 242 ALA A O 1
ATOM 1752 N N . ARG A 1 243 ? -18.667 -9.951 27.517 1.00 66.12 243 ARG A N 1
ATOM 1753 C CA . ARG A 1 243 ? -18.302 -8.977 26.475 1.00 66.12 243 ARG A CA 1
ATOM 1754 C C . ARG A 1 243 ? -17.243 -8.018 27.034 1.00 66.12 243 ARG A C 1
ATOM 1756 O O . ARG A 1 243 ? -17.364 -7.623 28.200 1.00 66.12 243 ARG A O 1
ATOM 1763 N N . PRO A 1 244 ? -16.237 -7.612 26.242 1.00 68.38 244 PRO A N 1
ATOM 1764 C CA . PRO A 1 244 ? -15.188 -6.723 26.720 1.00 68.38 244 PRO A CA 1
ATOM 1765 C C . PRO A 1 244 ? -15.807 -5.452 27.301 1.00 68.38 244 PRO A C 1
ATOM 1767 O O . PRO A 1 244 ? -16.603 -4.761 26.661 1.00 68.38 244 PRO A O 1
ATOM 1770 N N . ALA A 1 245 ? -15.450 -5.160 28.550 1.00 82.56 245 ALA A N 1
ATOM 1771 C CA . ALA A 1 245 ? -16.044 -4.056 29.295 1.00 82.56 245 ALA A CA 1
ATOM 1772 C C . ALA A 1 245 ? -15.512 -2.686 28.837 1.00 82.56 245 ALA A C 1
ATOM 1774 O O . ALA A 1 245 ? -16.082 -1.653 29.198 1.00 82.56 245 ALA A O 1
ATOM 1775 N N . HIS A 1 246 ? -14.417 -2.669 28.064 1.00 92.50 246 HIS A N 1
ATOM 1776 C CA . HIS A 1 246 ? -13.693 -1.452 27.700 1.00 92.50 246 HIS A CA 1
ATOM 1777 C C . HIS A 1 246 ? -13.233 -1.453 26.238 1.00 92.50 246 HIS A C 1
ATOM 1779 O O . HIS A 1 246 ? -12.577 -2.384 25.772 1.00 92.50 246 HIS A O 1
ATOM 1785 N N . VAL A 1 247 ? -13.537 -0.370 25.527 1.00 94.38 247 VAL A N 1
ATOM 1786 C CA . VAL A 1 247 ? -13.053 -0.080 24.174 1.00 94.38 247 VAL A CA 1
ATOM 1787 C C . VAL A 1 247 ? -11.988 1.016 24.227 1.00 94.38 247 VAL A C 1
ATOM 1789 O O . VAL A 1 247 ? -12.203 2.083 24.794 1.00 94.38 247 VAL A O 1
ATOM 1792 N N . VAL A 1 248 ? -10.837 0.781 23.612 1.00 94.38 248 VAL A N 1
ATOM 1793 C CA . VAL A 1 248 ? -9.752 1.756 23.497 1.00 94.38 248 VAL A CA 1
ATOM 1794 C C . VAL A 1 248 ? -9.670 2.218 22.050 1.00 94.38 248 VAL A C 1
ATOM 1796 O O . VAL A 1 248 ? -9.165 1.508 21.187 1.00 94.38 248 VAL A O 1
ATOM 1799 N N . PHE A 1 249 ? -10.170 3.413 21.765 1.00 94.06 249 PHE A N 1
ATOM 1800 C CA . PHE A 1 249 ? -9.971 4.040 20.468 1.00 94.06 249 PHE A CA 1
ATOM 1801 C C . PHE A 1 249 ? -8.533 4.527 20.344 1.00 94.06 249 PHE A C 1
ATOM 1803 O O . PHE A 1 249 ? -8.017 5.195 21.239 1.00 94.06 249 PHE A O 1
ATOM 1810 N N . VAL A 1 250 ? -7.900 4.211 19.220 1.00 91.88 250 VAL A N 1
ATOM 1811 C CA . VAL A 1 250 ? -6.532 4.620 18.909 1.00 91.88 250 VAL A CA 1
ATOM 1812 C C . VAL A 1 250 ? -6.559 5.424 17.623 1.00 91.88 250 VAL A C 1
ATOM 1814 O O . VAL A 1 250 ? -7.005 4.925 16.595 1.00 91.88 250 VAL A O 1
ATOM 1817 N N . CYS A 1 251 ? -6.068 6.655 17.649 1.00 90.50 251 CYS A N 1
ATOM 1818 C CA . CYS A 1 251 ? -5.819 7.425 16.433 1.00 90.50 251 CYS A CA 1
ATOM 1819 C C . CYS A 1 251 ? -4.340 7.785 16.367 1.00 90.50 251 CYS A C 1
ATOM 1821 O O . CYS A 1 251 ? -3.723 8.054 17.394 1.00 90.50 251 CYS A O 1
ATOM 1823 N N . ALA A 1 252 ? -3.753 7.765 15.174 1.00 84.75 252 ALA A N 1
ATOM 1824 C CA . ALA A 1 252 ? -2.338 8.068 15.003 1.00 84.75 252 ALA A CA 1
ATOM 1825 C C . ALA A 1 252 ? -2.138 9.161 13.961 1.00 84.75 252 ALA A C 1
ATOM 1827 O O . ALA A 1 252 ? -2.548 9.031 12.808 1.00 84.75 252 ALA A O 1
ATOM 1828 N N . ARG A 1 253 ? -1.488 10.245 14.382 1.00 83.56 253 ARG A N 1
ATOM 1829 C CA . ARG A 1 253 ? -1.086 11.347 13.523 1.00 83.56 253 ARG A CA 1
ATOM 1830 C C . ARG A 1 253 ? 0.305 11.078 12.970 1.00 83.56 253 ARG A C 1
ATOM 1832 O O . ARG A 1 253 ? 1.309 11.265 13.646 1.00 83.56 253 ARG A O 1
ATOM 1839 N N . TRP A 1 254 ? 0.332 10.667 11.709 1.00 75.88 254 TRP A N 1
ATOM 1840 C CA . TRP A 1 254 ? 1.553 10.470 10.936 1.00 75.88 254 TRP A CA 1
ATOM 1841 C C . TRP A 1 254 ? 1.924 11.787 10.227 1.00 75.88 254 TRP A C 1
ATOM 1843 O O . TRP A 1 254 ? 1.418 12.078 9.141 1.00 75.88 254 TRP A O 1
ATOM 1853 N N . GLY A 1 255 ? 2.769 12.609 10.855 1.00 76.31 255 GLY A N 1
ATOM 1854 C CA . GLY A 1 255 ? 3.257 13.878 10.293 1.00 76.31 255 GLY A CA 1
ATOM 1855 C C . GLY A 1 255 ? 2.249 15.042 10.293 1.00 76.31 255 GLY A C 1
ATOM 1856 O O . GLY A 1 255 ? 1.323 15.110 11.104 1.00 76.31 255 GLY A O 1
ATOM 1857 N N . ASP A 1 256 ? 2.435 15.985 9.363 1.00 78.06 256 ASP A N 1
ATOM 1858 C CA . ASP A 1 256 ? 1.795 17.316 9.416 1.00 78.06 256 ASP A CA 1
ATOM 1859 C C . ASP A 1 256 ? 0.521 17.460 8.587 1.00 78.06 256 ASP A C 1
ATOM 1861 O O . ASP A 1 256 ? -0.116 18.511 8.583 1.00 78.06 256 ASP A O 1
ATOM 1865 N N . LYS A 1 257 ? 0.114 16.396 7.889 1.00 79.94 257 LYS A N 1
ATOM 1866 C CA . LYS A 1 257 ? -1.046 16.431 6.991 1.00 79.94 257 LYS A CA 1
ATOM 1867 C C . LYS A 1 257 ? -2.356 16.771 7.713 1.00 79.94 257 LYS A C 1
ATOM 1869 O O . LYS A 1 257 ? -3.249 17.364 7.112 1.00 79.94 257 LYS A O 1
ATOM 1874 N N . TYR A 1 258 ? -2.482 16.372 8.975 1.00 82.62 258 TYR A N 1
ATOM 1875 C CA . TYR A 1 258 ? -3.677 16.582 9.785 1.00 82.62 258 TYR A CA 1
ATOM 1876 C C . TYR A 1 258 ? -3.339 17.448 10.991 1.00 82.62 258 TYR A C 1
ATOM 1878 O O . TYR A 1 258 ? -2.576 17.036 11.860 1.00 82.62 258 TYR A O 1
ATOM 1886 N N . GLY A 1 259 ? -3.913 18.650 11.039 1.00 82.00 259 GLY A N 1
ATOM 1887 C CA . GLY A 1 259 ? -3.744 19.558 12.169 1.00 82.00 259 GLY A CA 1
ATOM 1888 C C . GLY A 1 259 ? -4.474 19.077 13.432 1.00 82.00 259 GLY A C 1
ATOM 1889 O O . GLY A 1 259 ? -5.365 18.225 13.348 1.00 82.00 259 GLY A O 1
ATOM 1890 N N . PRO A 1 260 ? -4.159 19.651 14.607 1.00 79.25 260 PRO A N 1
ATOM 1891 C CA . PRO A 1 260 ? -4.817 19.307 15.870 1.00 79.25 260 PRO A CA 1
ATOM 1892 C C . PRO A 1 260 ? -6.345 19.451 15.829 1.00 79.25 260 PRO A C 1
ATOM 1894 O O . PRO A 1 260 ? -7.058 18.668 16.451 1.00 79.25 260 PRO A O 1
ATOM 1897 N N . GLN A 1 261 ? -6.864 20.383 15.019 1.00 80.50 261 GLN A N 1
ATOM 1898 C CA . GLN A 1 261 ? -8.305 20.591 14.843 1.00 80.50 261 GLN A CA 1
ATOM 1899 C C . GLN A 1 261 ? -9.010 19.333 14.312 1.00 80.50 261 GLN A C 1
ATOM 1901 O O . GLN A 1 261 ? -10.160 19.070 14.663 1.00 80.50 261 GLN A O 1
ATOM 1906 N N . TYR A 1 262 ? -8.317 18.530 13.495 1.00 82.88 262 TYR A N 1
ATOM 1907 C CA . TYR A 1 262 ? -8.858 17.279 12.969 1.00 82.88 262 TYR A CA 1
ATOM 1908 C C . TYR A 1 262 ? -9.062 16.240 14.076 1.00 82.88 262 TYR A C 1
ATOM 1910 O O . TYR A 1 262 ? -10.099 15.582 14.131 1.00 82.88 262 TYR A O 1
ATOM 1918 N N . LEU A 1 263 ? -8.095 16.127 14.989 1.00 81.94 263 LEU A N 1
ATOM 1919 C CA . LEU A 1 263 ? -8.179 15.224 16.137 1.00 81.94 263 LEU A CA 1
ATOM 1920 C C . LEU A 1 263 ? -9.320 15.634 17.072 1.00 81.94 263 LEU A C 1
ATOM 1922 O O . LEU A 1 263 ? -10.091 14.777 17.501 1.00 81.94 263 LEU A O 1
ATOM 1926 N N . SER A 1 264 ? -9.489 16.936 17.321 1.00 81.06 264 SER A N 1
ATOM 1927 C CA . SER A 1 264 ? -10.619 17.456 18.100 1.00 81.06 264 SER A CA 1
ATOM 1928 C C . SER A 1 264 ? -11.968 17.146 17.438 1.00 81.06 264 SER A C 1
ATOM 1930 O O . SER A 1 264 ? -12.920 16.776 18.120 1.00 81.06 264 SER A O 1
ATOM 1932 N N . ALA A 1 265 ? -12.073 17.252 16.109 1.00 83.19 265 ALA A N 1
ATOM 1933 C CA . ALA A 1 265 ? -13.283 16.873 15.376 1.00 83.19 265 ALA A CA 1
ATOM 1934 C C . ALA A 1 265 ? -13.583 15.365 15.475 1.00 83.19 265 ALA A C 1
ATOM 1936 O O . ALA A 1 265 ? -14.725 14.978 15.732 1.00 83.19 265 ALA A O 1
ATOM 1937 N N . LEU A 1 266 ? -12.561 14.513 15.343 1.00 86.31 266 LEU A N 1
ATOM 1938 C CA . LEU A 1 266 ? -12.692 13.064 15.515 1.00 86.31 266 LEU A CA 1
ATOM 1939 C C . LEU A 1 266 ? -13.154 12.704 16.937 1.00 86.31 266 LEU A C 1
ATOM 1941 O O . LEU A 1 266 ? -14.091 11.921 17.099 1.00 86.31 266 LEU A O 1
ATOM 1945 N N . ALA A 1 267 ? -12.545 13.314 17.960 1.00 84.94 267 ALA A N 1
ATOM 1946 C CA . ALA A 1 267 ? -12.907 13.114 19.362 1.00 84.94 267 ALA A CA 1
ATOM 1947 C C . ALA A 1 267 ? -14.364 13.516 19.645 1.00 84.94 267 ALA A C 1
ATOM 1949 O O . ALA A 1 267 ? -15.102 12.741 20.252 1.00 84.94 267 ALA A O 1
ATOM 1950 N N . ARG A 1 268 ? -14.818 14.661 19.117 1.00 84.19 268 ARG A N 1
ATOM 1951 C CA . ARG A 1 268 ? -16.228 15.089 19.191 1.00 84.19 268 ARG A CA 1
ATOM 1952 C C . ARG A 1 268 ? -17.169 14.093 18.519 1.00 84.19 268 ARG A C 1
ATOM 1954 O O . ARG A 1 268 ? -18.236 13.785 19.047 1.00 84.19 268 ARG A O 1
ATOM 1961 N N . GLY A 1 269 ? -16.774 13.556 17.363 1.00 85.31 269 GLY A N 1
ATOM 1962 C CA . GLY A 1 269 ? -17.506 12.489 16.676 1.00 85.31 269 GLY A CA 1
ATOM 1963 C C . GLY A 1 269 ? -17.698 11.250 17.548 1.00 85.31 269 GLY A C 1
ATOM 1964 O O . GLY A 1 269 ? -18.811 10.733 17.674 1.00 85.31 269 GLY A O 1
ATOM 1965 N N . LEU A 1 270 ? -16.629 10.820 18.218 1.00 88.06 270 LEU A N 1
ATOM 1966 C CA . LEU A 1 270 ? -16.659 9.712 19.168 1.00 88.06 270 LEU A CA 1
ATOM 1967 C C . LEU A 1 270 ? -17.521 10.017 20.402 1.00 88.06 270 LEU A C 1
ATOM 1969 O O . LEU A 1 270 ? -18.322 9.169 20.804 1.00 88.06 270 LEU A O 1
ATOM 1973 N N . GLY A 1 271 ? -17.442 11.234 20.948 1.00 85.44 271 GLY A N 1
ATOM 1974 C CA . GLY A 1 271 ? -18.237 11.687 22.095 1.00 85.44 271 GLY A CA 1
ATOM 1975 C C . GLY A 1 271 ? -19.748 11.506 21.905 1.00 85.44 271 GLY A C 1
ATOM 1976 O O . GLY A 1 271 ? -20.460 11.159 22.846 1.00 85.44 271 GLY A O 1
ATOM 1977 N N . ARG A 1 272 ? -20.239 11.610 20.662 1.00 85.62 272 ARG A N 1
ATOM 1978 C CA . ARG A 1 272 ? -21.658 11.410 20.308 1.00 85.62 272 ARG A CA 1
ATOM 1979 C C . ARG A 1 272 ? -22.124 9.949 20.304 1.00 85.62 272 ARG A C 1
ATOM 1981 O O . ARG A 1 272 ? -23.311 9.692 20.117 1.00 85.62 272 ARG A O 1
ATOM 1988 N N . SER A 1 273 ? -21.227 8.980 20.486 1.00 82.75 273 SER A N 1
ATOM 1989 C CA . SER A 1 273 ? -21.521 7.556 20.255 1.00 82.75 273 SER A CA 1
ATOM 1990 C C . SER A 1 273 ? -22.096 6.803 21.464 1.00 82.75 273 SER A C 1
ATOM 1992 O O . SER A 1 273 ? -22.267 5.587 21.402 1.00 82.75 273 SER A O 1
ATOM 1994 N N . GLY A 1 274 ? -22.426 7.506 22.554 1.00 84.12 274 GLY A N 1
ATOM 1995 C CA . GLY A 1 274 ? -23.113 6.930 23.718 1.00 84.12 274 GLY A CA 1
ATOM 1996 C C . GLY A 1 274 ? -22.254 6.010 24.594 1.00 84.12 274 GLY A C 1
ATOM 1997 O O . GLY A 1 274 ? -22.802 5.273 25.414 1.00 84.12 274 GLY A O 1
ATOM 1998 N N . PHE A 1 275 ? -20.929 6.033 24.422 1.00 87.06 275 PHE A N 1
ATOM 1999 C CA . PHE A 1 275 ? -19.994 5.355 25.320 1.00 87.06 275 PHE A CA 1
ATOM 2000 C C . PHE A 1 275 ? -19.903 6.066 26.671 1.00 87.06 275 PHE A C 1
ATOM 2002 O O . PHE A 1 275 ? -20.101 7.279 26.769 1.00 87.06 275 PHE A O 1
ATOM 2009 N N . ASP A 1 276 ? -19.547 5.307 27.705 1.00 87.94 276 ASP A N 1
ATOM 2010 C CA . ASP A 1 276 ? -19.099 5.881 28.968 1.00 87.94 276 ASP A CA 1
ATOM 2011 C C . ASP A 1 276 ? -17.604 6.202 28.871 1.00 87.94 276 ASP A C 1
ATOM 2013 O O . ASP A 1 276 ? -16.750 5.331 29.021 1.00 87.94 276 ASP A O 1
ATOM 2017 N N . TRP A 1 277 ? -17.281 7.460 28.587 1.00 84.94 277 TRP A N 1
ATOM 2018 C CA . TRP A 1 277 ? -15.894 7.920 28.476 1.00 84.94 277 TRP A CA 1
ATOM 2019 C C . TRP A 1 277 ? -15.182 8.043 29.835 1.00 84.94 277 TRP A C 1
ATOM 2021 O O . TRP A 1 277 ? -13.981 8.306 29.880 1.00 84.94 277 TRP A O 1
ATOM 2031 N N . GLY A 1 278 ? -15.904 7.817 30.942 1.00 74.06 278 GLY A N 1
ATOM 2032 C CA . GLY A 1 278 ? -15.433 8.049 32.300 1.00 74.06 278 GLY A CA 1
ATOM 2033 C C . GLY A 1 278 ? -15.192 9.534 32.597 1.00 74.06 278 GLY A C 1
ATOM 2034 O O . GLY A 1 278 ? -14.858 10.336 31.727 1.00 74.06 278 GLY A O 1
ATOM 2035 N N . ALA A 1 279 ? -15.325 9.928 33.862 1.00 60.09 279 ALA A N 1
ATOM 2036 C CA . ALA A 1 279 ? -14.691 11.161 34.315 1.00 60.09 279 ALA A CA 1
ATOM 2037 C C . ALA A 1 279 ? -13.171 10.927 34.359 1.00 60.09 279 ALA A C 1
ATOM 2039 O O . ALA A 1 279 ? -12.726 9.872 34.826 1.00 60.09 279 ALA A O 1
ATOM 2040 N N . ARG A 1 280 ? -12.358 11.898 33.908 1.00 52.53 280 ARG A N 1
ATOM 2041 C CA . ARG A 1 280 ? -10.922 11.894 34.243 1.00 52.53 280 ARG A CA 1
ATOM 2042 C C . ARG A 1 280 ? -10.811 11.750 35.768 1.00 52.53 280 ARG A C 1
ATOM 2044 O O . ARG A 1 280 ? -11.535 12.460 36.465 1.00 52.53 280 ARG A O 1
ATOM 2051 N N . PRO A 1 281 ? -9.946 10.876 36.310 1.00 39.62 281 PRO A N 1
ATOM 2052 C CA . PRO A 1 281 ? -9.705 10.827 37.745 1.00 39.62 281 PRO A CA 1
ATOM 2053 C C . PRO A 1 281 ? -8.996 12.121 38.165 1.00 39.62 281 PRO A C 1
ATOM 2055 O O . PRO A 1 281 ? -7.773 12.202 38.209 1.00 39.62 281 PRO A O 1
ATOM 2058 N N . THR A 1 282 ? -9.760 13.176 38.425 1.00 35.31 282 THR A N 1
ATOM 2059 C CA . THR A 1 282 ? -9.254 14.442 38.948 1.00 35.31 282 THR A CA 1
ATOM 2060 C C . THR A 1 282 ? -9.167 14.352 40.470 1.00 35.31 282 THR A C 1
ATOM 2062 O O . THR A 1 282 ? -10.005 14.924 41.151 1.00 35.31 282 THR A O 1
ATOM 2065 N N . ALA A 1 283 ? -8.160 13.644 40.999 1.00 30.66 283 ALA A N 1
ATOM 2066 C CA . ALA A 1 283 ? -7.770 13.674 42.424 1.00 30.66 283 ALA A CA 1
ATOM 2067 C C . ALA A 1 283 ? -8.906 13.297 43.438 1.00 30.66 283 ALA A C 1
ATOM 2069 O O . ALA A 1 283 ? -9.992 12.906 43.016 1.00 30.66 283 ALA A O 1
ATOM 2070 N N . PRO A 1 284 ? -8.656 13.212 44.766 1.00 38.19 284 PRO A N 1
ATOM 2071 C CA . PRO A 1 284 ? -9.361 12.256 45.623 1.00 38.19 284 PRO A CA 1
ATOM 2072 C C . PRO A 1 284 ? -10.790 12.672 45.986 1.00 38.19 284 PRO A C 1
ATOM 2074 O O . PRO A 1 284 ? -11.086 13.845 46.199 1.00 38.19 284 PRO A O 1
ATOM 2077 N N . LEU A 1 285 ? -11.636 11.646 46.124 1.00 37.56 285 LEU A N 1
ATOM 2078 C CA . LEU A 1 285 ? -12.986 11.660 46.688 1.00 37.56 285 LEU A CA 1
ATOM 2079 C C . LEU A 1 285 ? -13.095 12.581 47.915 1.00 37.56 285 LEU A C 1
ATOM 2081 O O . LEU A 1 285 ? -12.760 12.188 49.032 1.00 37.56 285 LEU A O 1
ATOM 2085 N N . ALA A 1 286 ? -13.635 13.781 47.709 1.00 33.81 286 ALA A N 1
ATOM 2086 C CA . ALA A 1 286 ? -14.299 14.529 48.763 1.00 33.8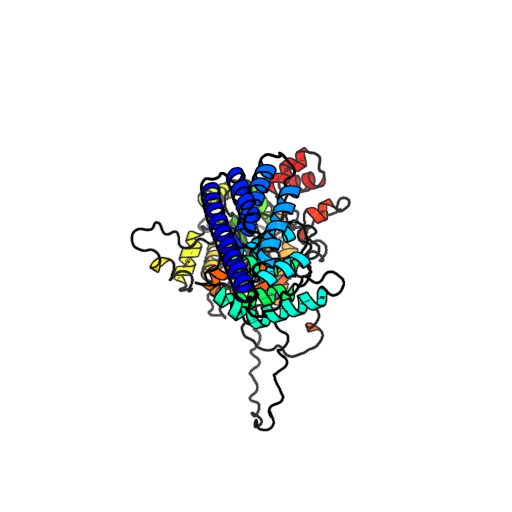1 286 ALA A CA 1
ATOM 2087 C C . ALA A 1 286 ? -15.765 14.075 48.808 1.00 33.81 286 ALA A C 1
ATOM 2089 O O . ALA A 1 286 ? -16.464 14.050 47.796 1.00 33.81 286 ALA A O 1
ATOM 2090 N N . ALA A 1 287 ? -16.179 13.633 49.990 1.00 40.81 287 ALA A N 1
ATOM 2091 C CA . ALA A 1 287 ? -17.460 13.009 50.261 1.00 40.81 287 ALA A CA 1
ATOM 2092 C C . ALA A 1 287 ? -18.659 13.952 50.060 1.00 40.81 287 ALA A C 1
ATOM 2094 O O . ALA A 1 287 ? -18.616 15.115 50.451 1.00 40.81 287 ALA A O 1
ATOM 2095 N N . GLY A 1 288 ? -19.768 13.371 49.590 1.00 38.34 288 GLY A N 1
ATOM 2096 C CA . GLY A 1 288 ? -21.118 13.839 49.901 1.00 38.34 288 GLY A CA 1
ATOM 2097 C C . GLY A 1 288 ? -21.908 14.392 48.720 1.00 38.34 288 GLY A C 1
ATOM 2098 O O . GLY A 1 288 ? -21.715 15.534 48.324 1.00 38.34 288 GLY A O 1
ATOM 2099 N N . LEU A 1 289 ? -22.866 13.606 48.221 1.00 33.16 289 LEU A N 1
ATOM 2100 C CA . LEU A 1 289 ? -24.309 13.843 48.407 1.00 33.16 289 LEU A CA 1
ATOM 2101 C C . LEU A 1 289 ? -25.119 12.773 47.637 1.00 33.16 289 LEU A C 1
ATOM 2103 O O . LEU A 1 289 ? -24.758 12.439 46.508 1.00 33.16 289 LEU A O 1
ATOM 2107 N N . PRO A 1 290 ? -26.203 12.221 48.215 1.00 41.38 290 PRO A N 1
ATOM 2108 C CA . PRO A 1 290 ? -27.087 11.290 47.525 1.00 41.38 290 PRO A CA 1
ATOM 2109 C C . PRO A 1 290 ? -28.157 12.065 46.742 1.00 41.38 290 PRO A C 1
ATOM 2111 O O . PRO A 1 290 ? -28.891 12.864 47.317 1.00 41.38 290 PRO A O 1
ATOM 2114 N N . GLY A 1 291 ? -28.246 11.824 45.434 1.00 37.44 291 GLY A N 1
ATOM 2115 C CA . GLY A 1 291 ? -29.292 12.366 44.566 1.00 37.44 291 GLY A CA 1
ATOM 2116 C C . GLY A 1 291 ? -29.949 11.257 43.747 1.00 37.44 291 GLY A C 1
ATOM 2117 O O . GLY A 1 291 ? -29.288 10.618 42.935 1.00 37.44 291 GLY A O 1
ATOM 2118 N N . ASP A 1 292 ? -31.227 11.033 44.041 1.00 38.59 292 ASP A N 1
ATOM 2119 C CA . ASP A 1 292 ? -32.273 10.255 43.367 1.00 38.59 292 ASP A CA 1
ATOM 2120 C C . ASP A 1 292 ? -31.907 9.338 42.185 1.00 38.59 292 ASP A C 1
ATOM 2122 O O . ASP A 1 292 ? -31.726 9.746 41.035 1.00 38.59 292 ASP A O 1
ATOM 2126 N N . ALA A 1 293 ? -31.961 8.035 42.474 1.00 40.44 293 ALA A N 1
ATOM 2127 C CA . ALA A 1 293 ? -31.955 6.946 41.509 1.00 40.44 293 ALA A CA 1
ATOM 2128 C C . ALA A 1 293 ? -33.321 6.827 40.804 1.00 40.44 293 ALA A C 1
ATOM 2130 O O . ALA A 1 293 ? -34.162 5.997 41.149 1.00 40.44 293 ALA A O 1
ATOM 2131 N N . GLY A 1 294 ? -33.534 7.652 39.780 1.00 39.38 294 GLY A N 1
ATOM 2132 C CA . GLY A 1 294 ? -34.551 7.392 38.766 1.00 39.38 294 GLY A CA 1
ATOM 2133 C C . GLY A 1 294 ? -34.157 6.170 37.931 1.00 39.38 294 GLY A C 1
ATOM 2134 O O . GLY A 1 294 ? -33.074 6.143 37.355 1.00 39.38 294 GLY A O 1
ATOM 2135 N N . SER A 1 295 ? -35.040 5.169 37.892 1.00 43.84 295 SER A N 1
ATOM 2136 C CA . SER A 1 295 ? -34.997 3.922 37.111 1.00 43.84 295 SER A CA 1
ATOM 2137 C C . SER A 1 295 ? -34.390 4.073 35.700 1.00 43.84 295 SER A C 1
ATOM 2139 O O . SER A 1 295 ? -35.102 4.199 34.702 1.00 43.84 295 SER A O 1
ATOM 2141 N N . ALA A 1 296 ? -33.063 4.002 35.606 1.00 41.41 296 ALA A N 1
ATOM 2142 C CA . ALA A 1 296 ? -32.345 3.799 34.361 1.00 41.41 296 ALA A CA 1
ATOM 2143 C C . ALA A 1 296 ? -32.320 2.296 34.089 1.00 41.41 296 ALA A C 1
ATOM 2145 O O . ALA A 1 296 ? -31.751 1.525 34.860 1.00 41.41 296 ALA A O 1
ATOM 2146 N N . THR A 1 297 ? -32.940 1.872 32.990 1.00 43.75 297 THR A N 1
ATOM 2147 C CA . THR A 1 297 ? -32.738 0.538 32.417 1.00 43.75 297 THR A CA 1
ATOM 2148 C C . THR A 1 297 ? -31.237 0.246 32.404 1.00 43.75 297 THR A C 1
ATOM 2150 O O . THR A 1 297 ? -30.496 0.968 31.733 1.00 43.75 297 THR A O 1
ATOM 2153 N N . SER A 1 298 ? -30.784 -0.749 33.175 1.00 50.09 298 SER A N 1
ATOM 2154 C CA . SER A 1 298 ? -29.368 -1.092 33.362 1.00 50.09 298 SER A CA 1
ATOM 2155 C C . SER A 1 298 ? -28.779 -1.744 32.105 1.00 50.09 298 SER A C 1
ATOM 2157 O O . SER A 1 298 ? -28.331 -2.889 32.110 1.00 50.09 298 SER A O 1
ATOM 2159 N N . GLY A 1 299 ? -28.811 -1.026 30.986 1.00 60.28 299 GLY A N 1
ATOM 2160 C CA . GLY A 1 299 ? -27.993 -1.358 29.839 1.00 60.28 299 GLY A CA 1
ATOM 2161 C C . GLY A 1 299 ? -26.549 -1.142 30.254 1.00 60.28 299 GLY A C 1
ATOM 2162 O O . GLY A 1 299 ? -26.161 -0.012 30.547 1.00 60.28 299 GLY A O 1
ATOM 2163 N N . THR A 1 300 ? -25.778 -2.223 30.327 1.00 65.25 300 THR A N 1
ATOM 2164 C CA . THR A 1 300 ? -24.340 -2.197 30.585 1.00 65.25 300 THR A CA 1
ATOM 2165 C C . THR A 1 300 ? -23.693 -1.183 29.644 1.00 65.25 300 THR A C 1
ATOM 2167 O O . THR A 1 300 ? -23.620 -1.406 28.432 1.00 65.25 300 THR A O 1
ATOM 2170 N N . ARG A 1 301 ? -23.297 -0.020 30.174 1.00 77.44 301 ARG A N 1
ATOM 2171 C CA . ARG A 1 301 ? -22.599 0.994 29.384 1.00 77.44 301 ARG A CA 1
ATOM 2172 C C . ARG A 1 301 ? -21.204 0.468 29.079 1.00 77.44 301 ARG A C 1
ATOM 2174 O O . ARG A 1 301 ? -20.503 0.007 29.974 1.00 77.44 301 ARG A O 1
ATOM 2181 N N . VAL A 1 302 ? -20.822 0.523 27.808 1.00 86.12 302 VAL A N 1
ATOM 2182 C CA . VAL A 1 302 ? -19.472 0.160 27.370 1.00 86.12 302 VAL A CA 1
ATOM 2183 C C . VAL A 1 302 ? -18.556 1.330 27.700 1.00 86.12 302 VAL A C 1
ATOM 2185 O O . VAL A 1 302 ? -18.808 2.449 27.238 1.00 86.12 302 VAL A O 1
ATOM 2188 N N . ARG A 1 303 ? -17.513 1.081 28.495 1.00 90.75 303 ARG A N 1
ATOM 2189 C CA . ARG A 1 303 ? -16.514 2.103 28.808 1.00 90.75 303 ARG A CA 1
ATOM 2190 C C . ARG A 1 303 ? -15.634 2.349 27.588 1.00 90.75 303 ARG A C 1
ATOM 2192 O O . ARG A 1 303 ? -15.265 1.391 26.909 1.00 90.75 303 ARG A O 1
ATOM 2199 N N . ALA A 1 304 ? -15.279 3.598 27.313 1.00 91.62 304 ALA A N 1
ATOM 2200 C CA . ALA A 1 304 ? -14.375 3.938 26.223 1.00 91.62 304 ALA A CA 1
ATOM 2201 C C . ALA A 1 304 ? -13.250 4.880 26.658 1.00 91.62 304 ALA A C 1
ATOM 2203 O O . ALA A 1 304 ? -13.436 5.722 27.530 1.00 91.62 304 ALA A O 1
ATOM 2204 N N . SER A 1 305 ? -12.092 4.737 26.018 1.00 91.94 305 SER A N 1
ATOM 2205 C CA . SER A 1 305 ? -10.948 5.647 26.140 1.00 91.94 305 SER A CA 1
ATOM 2206 C C . SER A 1 305 ? -10.461 6.029 24.746 1.00 91.94 305 SER A C 1
ATOM 2208 O O . SER A 1 305 ? -10.501 5.191 23.848 1.00 91.94 305 SER A O 1
ATOM 2210 N N . LEU A 1 306 ? -9.988 7.261 24.550 1.00 90.38 306 LEU A N 1
ATOM 2211 C CA . LEU A 1 306 ? -9.313 7.677 23.315 1.00 90.38 306 LEU A CA 1
ATOM 2212 C C . LEU A 1 306 ? -7.834 7.930 23.607 1.00 90.38 306 LEU A C 1
ATOM 2214 O O . LEU A 1 306 ? -7.495 8.755 24.458 1.00 90.38 306 LEU A O 1
ATOM 2218 N N . VAL A 1 307 ? -6.966 7.233 22.880 1.00 88.75 307 VAL A N 1
ATOM 2219 C CA . VAL A 1 307 ? -5.513 7.389 22.927 1.00 88.75 307 VAL A CA 1
ATOM 2220 C C . VAL A 1 307 ? -5.042 7.936 21.585 1.00 88.75 307 VAL A C 1
ATOM 2222 O O . VAL A 1 307 ? -5.229 7.303 20.544 1.00 88.75 307 VAL A O 1
ATOM 2225 N N . CYS A 1 308 ? -4.434 9.120 21.607 1.00 86.75 308 CYS A N 1
ATOM 2226 C CA . CYS A 1 308 ? -3.849 9.725 20.416 1.00 86.75 308 CYS A CA 1
ATOM 2227 C C . CYS A 1 308 ? -2.349 9.446 20.362 1.00 86.75 308 CYS A C 1
ATOM 2229 O O . CYS A 1 308 ? -1.623 9.679 21.323 1.00 86.75 308 CYS A O 1
ATOM 2231 N N . MET A 1 309 ? -1.876 9.002 19.210 1.00 84.19 309 MET A N 1
ATOM 2232 C CA . MET A 1 309 ? -0.471 8.774 18.927 1.00 84.19 309 MET A CA 1
ATOM 2233 C C . MET A 1 309 ? 0.085 9.875 18.039 1.00 84.19 309 MET A C 1
ATOM 2235 O O . MET A 1 309 ? -0.515 10.205 17.017 1.00 84.19 309 MET A O 1
ATOM 2239 N N . THR A 1 310 ? 1.205 10.468 18.434 1.00 78.69 310 THR A N 1
ATOM 2240 C CA . THR A 1 310 ? 1.763 11.650 17.767 1.00 78.69 310 THR A CA 1
ATOM 2241 C C . THR A 1 310 ? 3.251 11.795 18.079 1.00 78.69 310 THR A C 1
ATOM 2243 O O . THR A 1 310 ? 3.690 11.472 19.179 1.00 78.69 310 THR A O 1
ATOM 2246 N N . ASP A 1 311 ? 4.029 12.316 17.130 1.00 70.44 311 ASP A N 1
ATOM 2247 C CA . ASP A 1 311 ? 5.408 12.759 17.393 1.00 70.44 311 ASP A CA 1
ATOM 2248 C C . ASP A 1 311 ? 5.448 13.996 18.313 1.00 70.44 311 ASP A C 1
ATOM 2250 O O . ASP A 1 311 ? 6.439 14.243 18.994 1.00 70.44 311 ASP A O 1
ATOM 2254 N N . ASP A 1 312 ? 4.348 14.753 18.359 1.00 69.69 312 ASP A N 1
ATOM 2255 C CA . ASP A 1 312 ? 4.175 15.960 19.166 1.00 69.69 312 ASP A CA 1
ATOM 2256 C C . ASP A 1 312 ? 3.077 15.743 20.215 1.00 69.69 312 ASP A C 1
ATOM 2258 O O . ASP A 1 312 ? 1.895 16.040 19.999 1.00 69.69 312 ASP A O 1
ATOM 2262 N N . VAL A 1 313 ? 3.471 15.146 21.342 1.00 65.19 313 VAL A N 1
ATOM 2263 C CA . VAL A 1 313 ? 2.584 14.855 22.482 1.00 65.19 313 VAL A CA 1
ATOM 2264 C C . VAL A 1 313 ? 2.022 16.145 23.085 1.00 65.19 313 VAL A C 1
ATOM 2266 O O . VAL A 1 313 ? 0.864 16.164 23.503 1.00 65.19 313 VAL A O 1
ATOM 2269 N N . GLY A 1 314 ? 2.802 17.233 23.075 1.00 60.28 314 GLY A N 1
ATOM 2270 C CA . GLY A 1 314 ? 2.393 18.539 23.592 1.00 60.28 314 GLY A CA 1
ATOM 2271 C C . GLY A 1 314 ? 1.183 19.088 22.842 1.00 60.28 314 GLY A C 1
ATOM 2272 O O . GLY A 1 314 ? 0.148 19.342 23.457 1.00 60.28 314 GLY A O 1
ATOM 2273 N N . ALA A 1 315 ? 1.254 19.148 21.510 1.00 62.12 315 ALA A N 1
ATOM 2274 C CA . ALA A 1 315 ? 0.145 19.629 20.686 1.00 62.12 315 ALA A CA 1
ATOM 2275 C C . ALA A 1 315 ? -1.127 18.770 20.815 1.00 62.12 315 ALA A C 1
ATOM 2277 O O . ALA A 1 315 ? -2.241 19.296 20.759 1.00 62.12 315 ALA A O 1
ATOM 2278 N N . ALA A 1 316 ? -0.996 17.451 21.000 1.00 61.53 316 ALA A N 1
ATOM 2279 C CA . ALA A 1 316 ? -2.156 16.585 21.225 1.00 61.53 316 ALA A CA 1
ATOM 2280 C C . ALA A 1 316 ? -2.807 16.818 22.596 1.00 61.53 316 ALA A C 1
ATOM 2282 O O . ALA A 1 316 ? -4.035 16.810 22.696 1.00 61.53 316 ALA A O 1
ATOM 2283 N N . LEU A 1 317 ? -2.011 17.058 23.642 1.00 65.44 317 LEU A N 1
ATOM 2284 C CA . LEU A 1 317 ? -2.522 17.384 24.975 1.00 65.44 317 LEU A CA 1
ATOM 2285 C C . LEU A 1 317 ? -3.136 18.790 25.034 1.00 65.44 317 LEU A C 1
ATOM 2287 O O . LEU A 1 317 ? -4.153 18.968 25.701 1.00 65.44 317 LEU A O 1
ATOM 2291 N N . GLU A 1 318 ? -2.587 19.763 24.306 1.00 65.25 318 GLU A N 1
ATOM 2292 C CA . GLU A 1 318 ? -3.174 21.104 24.167 1.00 65.25 318 GLU A CA 1
ATOM 2293 C C . GLU A 1 318 ? -4.511 21.075 23.413 1.00 65.25 318 GLU A C 1
ATOM 2295 O O . GLU A 1 318 ? -5.489 21.693 23.832 1.00 65.25 318 GLU A O 1
ATOM 2300 N N . ALA A 1 319 ? -4.612 20.283 22.342 1.00 60.12 319 ALA A N 1
ATOM 2301 C CA . ALA A 1 319 ? -5.884 20.070 21.649 1.00 60.12 319 ALA A CA 1
ATOM 2302 C C . ALA A 1 319 ? -6.941 19.396 22.543 1.00 60.12 319 ALA A C 1
ATOM 2304 O O . ALA A 1 319 ? -8.142 19.596 22.350 1.00 60.12 319 ALA A O 1
ATOM 2305 N N . ALA A 1 320 ? -6.497 18.607 23.524 1.00 57.28 320 ALA A N 1
ATOM 2306 C CA . ALA A 1 320 ? -7.351 17.949 24.504 1.00 57.28 320 ALA A CA 1
ATOM 2307 C C . ALA A 1 320 ? -7.799 18.873 25.638 1.00 57.28 320 ALA A C 1
ATOM 2309 O O . ALA A 1 320 ? -8.920 18.747 26.127 1.00 57.28 320 ALA A O 1
ATOM 2310 N N . SER A 1 321 ? -6.927 19.783 26.081 1.00 58.75 321 SER A N 1
ATOM 2311 C CA . SER A 1 321 ? -7.243 20.749 27.137 1.00 58.75 321 SER A CA 1
ATOM 2312 C C . SER A 1 321 ? -8.206 21.836 26.657 1.00 58.75 321 SER A C 1
ATOM 2314 O O . SER A 1 321 ? -8.927 22.408 27.471 1.00 58.75 321 SER A O 1
ATOM 2316 N N . ALA A 1 322 ? -8.274 22.069 25.344 1.00 56.47 322 ALA A N 1
ATOM 2317 C CA . ALA A 1 322 ? -9.102 23.097 24.729 1.00 56.47 322 ALA A CA 1
ATOM 2318 C C . ALA A 1 322 ? -10.606 22.766 24.598 1.00 56.47 322 ALA A C 1
ATOM 2320 O O . ALA A 1 322 ? -11.340 23.634 24.124 1.00 56.47 322 ALA A O 1
ATOM 2321 N N . GLY A 1 323 ? -11.112 21.579 24.985 1.00 47.91 323 GLY A N 1
ATOM 2322 C CA . GLY A 1 323 ? -12.556 21.359 24.805 1.00 47.91 323 GLY A CA 1
ATOM 2323 C C . GLY A 1 323 ? -13.298 20.172 25.420 1.00 47.91 323 GLY A C 1
ATOM 2324 O O . GLY A 1 323 ? -14.431 20.404 25.823 1.00 47.91 323 GLY A O 1
ATOM 2325 N N . GLU A 1 324 ? -12.796 18.931 25.513 1.00 53.25 324 GLU A N 1
ATOM 2326 C CA . GLU A 1 324 ? -13.686 17.797 25.880 1.00 53.25 324 GLU A CA 1
ATOM 2327 C C . GLU A 1 324 ? -13.003 16.612 26.593 1.00 53.25 324 GLU A C 1
ATOM 2329 O O . GLU A 1 324 ? -11.850 16.268 26.337 1.00 53.25 324 GLU A O 1
ATOM 2334 N N . SER A 1 325 ? -13.766 15.935 27.466 1.00 60.72 325 SER A N 1
ATOM 2335 C CA . SER A 1 325 ? -13.358 14.850 28.380 1.00 60.72 325 SER A CA 1
ATOM 2336 C C . SER A 1 325 ? -12.999 13.507 27.722 1.00 60.72 325 SER A C 1
ATOM 2338 O O . SER A 1 325 ? -12.771 12.530 28.431 1.00 60.72 325 SER A O 1
ATOM 2340 N N . VAL A 1 326 ? -12.988 13.429 26.389 1.00 60.91 326 VAL A N 1
ATOM 2341 C CA . VAL A 1 326 ? -12.904 12.170 25.626 1.00 60.91 326 VAL A CA 1
ATOM 2342 C C . VAL A 1 326 ? -11.459 11.680 25.467 1.00 60.91 326 VAL A C 1
ATOM 2344 O O . VAL A 1 326 ? -11.227 10.471 25.467 1.00 60.91 326 VAL A O 1
ATOM 2347 N N . LEU A 1 327 ? -10.469 12.583 25.367 1.00 69.62 327 LEU A N 1
ATOM 2348 C CA . LEU A 1 327 ? -9.062 12.177 25.252 1.00 69.62 327 LEU A CA 1
ATOM 2349 C C . LEU A 1 327 ? -8.504 11.736 26.610 1.00 69.62 327 LEU A C 1
ATOM 2351 O O . LEU A 1 327 ? -8.307 12.547 27.527 1.00 69.62 327 LEU A O 1
ATOM 2355 N N . SER A 1 328 ? -8.193 10.446 26.696 1.00 69.81 328 SER A N 1
ATOM 2356 C CA . SER A 1 328 ? -7.644 9.810 27.890 1.00 69.81 328 SER A CA 1
ATOM 2357 C C . SER A 1 328 ? -6.138 10.031 28.003 1.00 69.81 328 SER A C 1
ATOM 2359 O O . SER A 1 328 ? -5.657 10.343 29.088 1.00 69.81 328 SER A O 1
ATOM 2361 N N . ALA A 1 329 ? -5.406 9.922 26.889 1.00 77.06 329 ALA A N 1
ATOM 2362 C CA . ALA A 1 329 ? -3.951 10.054 26.866 1.00 77.06 329 ALA A CA 1
ATOM 2363 C C . ALA A 1 329 ? -3.408 10.408 25.472 1.00 77.06 329 ALA A C 1
ATOM 2365 O O . ALA A 1 329 ? -4.063 10.178 24.451 1.00 77.06 329 ALA A O 1
ATOM 2366 N N . ALA A 1 330 ? -2.174 10.912 25.447 1.00 77.75 330 ALA A N 1
ATOM 2367 C CA . ALA A 1 330 ? -1.352 11.017 24.249 1.00 77.75 330 ALA A CA 1
ATOM 2368 C C . ALA A 1 330 ? -0.062 10.207 24.450 1.00 77.75 330 ALA A C 1
ATOM 2370 O O . ALA A 1 330 ? 0.535 10.267 25.524 1.00 77.75 330 ALA A O 1
ATOM 2371 N N . LEU A 1 331 ? 0.335 9.439 23.437 1.00 77.38 331 LEU A N 1
ATOM 2372 C CA . LEU A 1 331 ? 1.552 8.625 23.436 1.00 77.38 331 LEU A CA 1
ATOM 2373 C C . LEU A 1 331 ? 2.457 9.041 22.276 1.00 77.38 331 LEU A C 1
ATOM 2375 O O . LEU A 1 331 ? 1.974 9.298 21.169 1.00 77.38 331 LEU A O 1
ATOM 2379 N N . SER A 1 332 ? 3.765 9.056 22.517 1.00 80.38 332 SER A N 1
ATOM 2380 C CA . SER A 1 332 ? 4.766 9.184 21.461 1.00 80.38 332 SER A CA 1
ATOM 2381 C C . SER A 1 332 ? 5.144 7.821 20.880 1.00 80.38 332 SER A C 1
ATOM 2383 O O . SER A 1 332 ? 4.958 6.774 21.505 1.00 80.38 332 SER A O 1
ATOM 2385 N N . PHE A 1 333 ? 5.733 7.810 19.683 1.00 75.44 333 PHE A N 1
ATOM 2386 C CA . PHE A 1 333 ? 6.329 6.581 19.146 1.00 75.44 333 PHE A CA 1
ATOM 2387 C C . PHE A 1 333 ? 7.550 6.127 19.943 1.00 75.44 333 PHE A C 1
ATOM 2389 O O . PHE A 1 333 ? 7.815 4.930 20.007 1.00 75.44 333 PHE A O 1
ATOM 2396 N N . ALA A 1 334 ? 8.242 7.060 20.601 1.00 78.00 334 ALA A N 1
ATOM 2397 C CA . ALA A 1 334 ? 9.340 6.730 21.498 1.00 78.00 334 ALA A CA 1
ATOM 2398 C C . ALA A 1 334 ? 8.847 5.900 22.696 1.00 78.00 334 ALA A C 1
ATOM 2400 O O . ALA A 1 334 ? 9.529 4.964 23.107 1.00 78.00 334 ALA A O 1
ATOM 2401 N N . ASP A 1 335 ? 7.638 6.182 23.199 1.00 78.12 335 ASP A N 1
ATOM 2402 C CA . ASP A 1 335 ? 7.023 5.408 24.285 1.00 78.12 335 ASP A CA 1
ATOM 2403 C C . ASP A 1 335 ? 6.728 3.966 23.854 1.00 78.12 335 ASP A C 1
ATOM 2405 O O . ASP A 1 335 ? 6.955 3.031 24.624 1.00 78.12 335 ASP A O 1
ATOM 2409 N N . LEU A 1 336 ? 6.274 3.764 22.608 1.00 77.12 336 LEU A N 1
ATOM 2410 C CA . LEU A 1 336 ? 6.091 2.418 22.057 1.00 77.12 336 LEU A CA 1
ATOM 2411 C C . LEU A 1 336 ? 7.415 1.680 21.905 1.00 77.12 336 LEU A C 1
ATOM 2413 O O . LEU A 1 336 ? 7.520 0.525 22.313 1.00 77.12 336 LEU A O 1
ATOM 2417 N N . ASP A 1 337 ? 8.416 2.342 21.329 1.00 76.81 337 ASP A N 1
ATOM 2418 C CA . ASP A 1 337 ? 9.724 1.740 21.080 1.00 76.81 337 ASP A CA 1
ATOM 2419 C C . ASP A 1 337 ? 10.393 1.343 22.411 1.00 76.81 337 ASP A C 1
ATOM 2421 O O . ASP A 1 337 ? 10.937 0.242 22.536 1.00 76.81 337 ASP A O 1
ATOM 2425 N N . ALA A 1 338 ? 10.264 2.179 23.448 1.00 78.06 338 ALA A N 1
ATOM 2426 C CA . ALA A 1 338 ? 10.728 1.876 24.800 1.00 78.06 338 ALA A CA 1
ATOM 2427 C C . ALA A 1 338 ? 9.979 0.687 25.431 1.00 78.06 338 ALA A C 1
ATOM 2429 O O . ALA A 1 338 ? 10.592 -0.170 26.075 1.00 78.06 338 ALA A O 1
ATOM 2430 N N . ALA A 1 339 ? 8.662 0.596 25.237 1.00 76.69 339 ALA A N 1
ATOM 2431 C CA . ALA A 1 339 ? 7.856 -0.490 25.788 1.00 76.69 339 ALA A CA 1
ATOM 2432 C C . ALA A 1 339 ? 8.072 -1.832 25.082 1.00 76.69 339 ALA A C 1
ATOM 2434 O O . ALA A 1 339 ? 8.029 -2.879 25.738 1.00 76.69 339 ALA A O 1
ATOM 2435 N N . GLU A 1 340 ? 8.316 -1.808 23.772 1.00 74.94 340 GLU A N 1
ATOM 2436 C CA . GLU A 1 340 ? 8.735 -2.979 23.001 1.00 74.94 340 GLU A CA 1
ATOM 2437 C C . GLU A 1 340 ? 10.109 -3.466 23.465 1.00 74.94 340 GLU A C 1
ATOM 2439 O O . GLU A 1 340 ? 10.266 -4.650 23.777 1.00 74.94 340 GLU A O 1
ATOM 2444 N N . ALA A 1 341 ? 11.069 -2.549 23.641 1.00 74.94 341 ALA A N 1
ATOM 2445 C CA . ALA A 1 341 ? 12.387 -2.866 24.188 1.00 74.94 341 ALA A CA 1
ATOM 2446 C C . ALA A 1 341 ? 12.306 -3.521 25.573 1.00 74.94 341 ALA A C 1
ATOM 2448 O O . ALA A 1 341 ? 12.931 -4.556 25.811 1.00 74.94 341 ALA A O 1
ATOM 2449 N N . ALA A 1 342 ? 11.465 -2.986 26.461 1.00 72.38 342 ALA A N 1
ATOM 2450 C CA . ALA A 1 342 ? 11.238 -3.552 27.789 1.00 72.38 342 ALA A CA 1
ATOM 2451 C C . ALA A 1 342 ? 10.599 -4.952 27.760 1.00 72.38 342 ALA A C 1
ATOM 2453 O O . ALA A 1 342 ? 10.638 -5.673 28.755 1.00 72.38 342 ALA A O 1
ATOM 2454 N N . CYS A 1 343 ? 9.981 -5.353 26.645 1.00 63.16 343 CYS A N 1
ATOM 2455 C CA . CYS A 1 343 ? 9.319 -6.648 26.515 1.00 63.16 343 CYS A CA 1
ATOM 2456 C C . CYS A 1 343 ? 10.187 -7.736 25.880 1.00 63.16 343 CYS A C 1
ATOM 2458 O O . CYS A 1 343 ? 9.741 -8.877 25.755 1.00 63.16 343 CYS A O 1
ATOM 2460 N N . GLY A 1 344 ? 11.442 -7.406 25.556 1.00 60.19 344 GLY A N 1
ATOM 2461 C CA . GLY A 1 344 ? 12.394 -8.345 24.971 1.00 60.19 344 GLY A CA 1
ATOM 2462 C C . GLY A 1 344 ? 11.968 -8.834 23.586 1.00 60.19 344 GLY A C 1
ATOM 2463 O O . GLY A 1 344 ? 12.394 -9.910 23.163 1.00 60.19 344 GLY A O 1
ATOM 2464 N N . SER A 1 345 ? 11.100 -8.086 22.892 1.00 57.56 345 SER A N 1
ATOM 2465 C CA . SER A 1 345 ? 10.711 -8.404 21.522 1.00 57.56 345 SER A CA 1
ATOM 2466 C C . SER A 1 345 ? 11.889 -8.137 20.576 1.00 57.56 345 SER A C 1
ATOM 2468 O O . SER A 1 345 ? 12.692 -7.217 20.760 1.00 57.56 345 SER A O 1
ATOM 2470 N N . VAL A 1 346 ? 12.028 -8.993 19.561 1.00 52.16 346 VAL A N 1
ATOM 2471 C CA . VAL A 1 346 ? 13.230 -9.107 18.710 1.00 52.16 346 VAL A CA 1
ATOM 2472 C C . VAL A 1 346 ? 13.539 -7.809 17.940 1.00 52.16 346 VAL A C 1
ATOM 2474 O O . VAL A 1 346 ? 14.676 -7.591 17.523 1.00 52.16 346 VAL A O 1
ATOM 2477 N N . GLY A 1 347 ? 12.558 -6.913 17.784 1.00 48.41 347 GLY A N 1
ATOM 2478 C CA . GLY A 1 347 ? 12.708 -5.648 17.059 1.00 48.41 347 GLY A CA 1
ATOM 2479 C C . GLY A 1 347 ? 13.600 -4.606 17.747 1.00 48.41 347 GLY A C 1
ATOM 2480 O O . GLY A 1 347 ? 14.257 -3.830 17.058 1.00 48.41 347 GLY A O 1
ATOM 2481 N N . ALA A 1 348 ? 13.675 -4.595 19.080 1.00 43.72 348 ALA A N 1
ATOM 2482 C CA . ALA A 1 348 ? 14.416 -3.564 19.813 1.00 43.72 348 ALA A CA 1
ATOM 2483 C C . ALA A 1 348 ? 15.912 -3.877 19.977 1.00 43.72 348 ALA A C 1
ATOM 2485 O O . ALA A 1 348 ? 16.740 -2.967 19.964 1.00 43.72 348 ALA A O 1
ATOM 2486 N N . ALA A 1 349 ? 16.273 -5.159 20.092 1.00 42.03 349 ALA A N 1
ATOM 2487 C CA . ALA A 1 349 ? 17.637 -5.575 20.423 1.00 42.03 349 ALA A CA 1
ATOM 2488 C C . ALA A 1 349 ? 18.671 -5.252 19.323 1.00 42.03 349 ALA A C 1
ATOM 2490 O O . ALA A 1 349 ? 19.837 -5.036 19.634 1.00 42.03 349 ALA A O 1
ATOM 2491 N N . ARG A 1 350 ? 18.262 -5.158 18.048 1.00 46.25 350 ARG A N 1
ATOM 2492 C CA . ARG A 1 350 ? 19.182 -4.861 16.929 1.00 46.25 350 ARG A CA 1
ATOM 2493 C C . ARG A 1 350 ? 19.365 -3.380 16.616 1.00 46.25 350 ARG A C 1
ATOM 2495 O O . ARG A 1 350 ? 20.429 -3.002 16.136 1.00 46.25 350 ARG A O 1
ATOM 2502 N N . SER A 1 351 ? 18.388 -2.538 16.950 1.00 46.44 351 SER A N 1
ATOM 2503 C CA . SER A 1 351 ? 18.508 -1.084 16.778 1.00 46.44 351 SER A CA 1
ATOM 2504 C C . SER A 1 351 ? 19.646 -0.484 17.614 1.00 46.44 351 SER A C 1
ATOM 2506 O O . SER A 1 351 ? 20.148 0.575 17.260 1.00 46.44 351 SER A O 1
ATOM 2508 N N . ALA A 1 352 ? 20.064 -1.161 18.693 1.00 42.62 352 ALA A N 1
ATOM 2509 C CA . ALA A 1 352 ? 21.161 -0.734 19.562 1.00 42.62 352 ALA A CA 1
ATOM 2510 C C . ALA A 1 352 ? 22.555 -1.235 19.118 1.00 42.62 352 ALA A C 1
ATOM 2512 O O . ALA A 1 352 ? 23.552 -0.581 19.418 1.00 42.62 352 ALA A O 1
ATOM 2513 N N . GLU A 1 353 ? 22.651 -2.364 18.402 1.00 44.09 353 GLU A N 1
ATOM 2514 C CA . GLU A 1 353 ? 23.939 -2.929 17.945 1.00 44.09 353 GLU A CA 1
ATOM 2515 C C . GLU A 1 353 ? 24.426 -2.335 16.612 1.00 44.09 353 GLU A C 1
ATOM 2517 O O . GLU A 1 353 ? 25.632 -2.241 16.391 1.00 44.09 353 GLU A O 1
ATOM 2522 N N . GLU A 1 354 ? 23.525 -1.887 15.729 1.00 44.28 354 GLU A N 1
ATOM 2523 C CA . GLU A 1 354 ? 23.902 -1.253 14.448 1.00 44.28 354 GLU A CA 1
ATOM 2524 C C . GLU A 1 354 ? 24.274 0.236 14.586 1.00 44.28 354 GLU A C 1
ATOM 2526 O O . GLU A 1 354 ? 24.859 0.833 13.678 1.00 44.28 354 GLU A O 1
ATOM 2531 N N . SER A 1 355 ? 24.004 0.844 15.743 1.00 40.00 355 SER A N 1
ATOM 2532 C CA . SER A 1 355 ? 24.473 2.182 16.102 1.00 40.00 355 SER A CA 1
ATOM 2533 C C . SER A 1 355 ? 25.928 2.142 16.580 1.00 40.00 355 SER A C 1
ATOM 2535 O O . SER A 1 355 ? 26.220 2.185 17.773 1.00 40.00 355 SER A O 1
ATOM 2537 N N . GLY A 1 356 ? 26.867 2.078 15.631 1.00 42.28 356 GLY A N 1
ATOM 2538 C CA . GLY A 1 356 ? 28.275 2.374 15.905 1.00 42.28 356 GLY A CA 1
ATOM 2539 C C . GLY A 1 356 ? 28.452 3.775 16.531 1.00 42.28 356 GLY A C 1
ATOM 2540 O O . GLY A 1 356 ? 27.600 4.646 16.334 1.00 42.28 356 GLY A O 1
ATOM 2541 N N . PRO A 1 357 ? 29.562 4.038 17.248 1.00 37.34 357 PRO A N 1
ATOM 2542 C CA . PRO A 1 357 ? 29.722 5.179 18.165 1.00 37.34 357 PRO A CA 1
ATOM 2543 C C . PRO A 1 357 ? 29.835 6.580 17.515 1.00 37.34 357 PRO A C 1
ATOM 2545 O O . PRO A 1 357 ? 30.383 7.498 18.116 1.00 37.34 357 PRO A O 1
ATOM 2548 N N . GLY A 1 358 ? 29.312 6.787 16.304 1.00 36.97 358 GLY A N 1
ATOM 2549 C CA . GLY A 1 358 ? 29.334 8.087 15.620 1.00 36.97 358 GLY A CA 1
ATOM 2550 C C . GLY A 1 358 ? 28.171 8.367 14.666 1.00 36.97 358 GLY A C 1
ATOM 2551 O O . GLY A 1 358 ? 28.151 9.425 14.043 1.00 36.97 358 GLY A O 1
ATOM 2552 N N . GLY A 1 359 ? 27.200 7.459 14.529 1.00 33.84 359 GLY A N 1
ATOM 2553 C CA . GLY A 1 359 ? 25.989 7.723 13.754 1.00 33.84 359 GLY A CA 1
ATOM 2554 C C . GLY A 1 359 ? 24.886 8.236 14.669 1.00 33.84 359 GLY A C 1
ATOM 2555 O O . GLY A 1 359 ? 24.587 7.598 15.674 1.00 33.84 359 GLY A O 1
ATOM 2556 N N . THR A 1 360 ? 24.217 9.331 14.311 1.00 36.09 360 THR A N 1
ATOM 2557 C CA . THR A 1 360 ? 22.915 9.738 14.878 1.00 36.09 360 THR A CA 1
ATOM 2558 C C . THR A 1 360 ? 21.810 8.766 14.442 1.00 36.09 360 THR A C 1
ATOM 2560 O O . THR A 1 360 ? 20.765 9.172 13.932 1.00 36.09 360 THR A O 1
ATOM 2563 N N . GLY A 1 361 ? 22.079 7.465 14.593 1.00 35.59 361 GLY A N 1
ATOM 2564 C CA . GLY A 1 361 ? 21.292 6.336 14.138 1.00 35.59 361 GLY A CA 1
ATOM 2565 C C . GLY A 1 361 ? 19.921 6.356 14.779 1.00 35.59 361 GLY A C 1
ATOM 2566 O O . GLY A 1 361 ? 19.673 5.698 15.782 1.00 35.59 361 GLY A O 1
ATOM 2567 N N . ARG A 1 362 ? 19.006 7.104 14.163 1.00 44.81 362 ARG A N 1
ATOM 2568 C CA . ARG A 1 362 ? 17.589 6.786 14.203 1.00 44.81 362 ARG A CA 1
ATOM 2569 C C . ARG A 1 362 ? 17.498 5.371 13.639 1.00 44.81 362 ARG A C 1
ATOM 2571 O O . ARG A 1 362 ? 17.629 5.196 12.429 1.00 44.81 362 ARG A O 1
ATOM 2578 N N . GLY A 1 363 ? 17.385 4.374 14.521 1.00 48.72 363 GLY A N 1
ATOM 2579 C CA . GLY A 1 363 ? 17.139 2.986 14.133 1.00 48.72 363 GLY A CA 1
ATOM 2580 C C . GLY A 1 363 ? 16.034 2.961 13.084 1.00 48.72 363 GLY A C 1
ATOM 2581 O O . GLY A 1 363 ? 15.111 3.767 13.194 1.00 48.72 363 GLY A O 1
ATOM 2582 N N . ALA A 1 364 ? 16.191 2.133 12.046 1.00 50.88 364 ALA A N 1
ATOM 2583 C CA . ALA A 1 364 ? 15.394 2.145 10.818 1.00 50.88 364 ALA A CA 1
ATOM 2584 C C . ALA A 1 364 ? 13.907 2.436 11.091 1.00 50.88 364 ALA A C 1
ATOM 2586 O O . ALA A 1 364 ? 13.110 1.549 11.405 1.00 50.88 364 ALA A O 1
ATOM 2587 N N . SER A 1 365 ? 13.543 3.718 11.030 1.00 63.78 365 SER A N 1
ATOM 2588 C CA . SER A 1 365 ? 12.196 4.176 11.330 1.00 63.78 365 SER A CA 1
ATOM 2589 C C . SER A 1 365 ? 11.298 3.653 10.228 1.00 63.78 365 SER A C 1
ATOM 2591 O O . SER A 1 365 ? 11.623 3.804 9.048 1.00 63.78 365 SER A O 1
ATOM 2593 N N . TRP A 1 366 ? 10.185 3.033 10.595 1.00 70.19 366 TRP A N 1
ATOM 2594 C CA . TRP A 1 366 ? 9.301 2.426 9.615 1.00 70.19 366 TRP A CA 1
ATOM 2595 C C . TRP A 1 366 ? 8.719 3.551 8.741 1.00 70.19 366 TRP A C 1
ATOM 2597 O O . TRP A 1 366 ? 8.173 4.521 9.275 1.00 70.19 366 TRP A O 1
ATOM 2607 N N . PRO A 1 367 ? 8.869 3.503 7.407 1.00 72.94 367 PRO A N 1
ATOM 2608 C CA . PRO A 1 367 ? 8.485 4.623 6.566 1.00 72.94 367 PRO A CA 1
ATOM 2609 C C . PRO A 1 367 ? 6.961 4.701 6.414 1.00 72.94 367 PRO A C 1
ATOM 2611 O O . PRO A 1 367 ? 6.295 3.735 6.032 1.00 72.94 367 PRO A O 1
ATOM 2614 N N . GLY A 1 368 ? 6.406 5.890 6.664 1.00 77.06 368 GLY A N 1
ATOM 2615 C CA . GLY A 1 368 ? 5.022 6.238 6.333 1.00 77.06 368 GLY A CA 1
ATOM 2616 C C . GLY A 1 368 ? 3.977 5.298 6.944 1.00 77.06 368 GLY A C 1
ATOM 2617 O O . GLY A 1 368 ? 3.878 5.167 8.163 1.00 77.06 368 GLY A O 1
ATOM 2618 N N . TRP A 1 369 ? 3.177 4.659 6.085 1.00 75.38 369 TRP A N 1
ATOM 2619 C CA . TRP A 1 369 ? 2.026 3.829 6.473 1.00 75.38 369 TRP A CA 1
ATOM 2620 C C . TRP A 1 369 ? 2.388 2.568 7.259 1.00 75.38 369 TRP A C 1
ATOM 2622 O O . TRP A 1 369 ? 1.536 2.018 7.955 1.00 75.38 369 TRP A O 1
ATOM 2632 N N . TRP A 1 370 ? 3.640 2.117 7.174 1.00 82.56 370 TRP A N 1
ATOM 2633 C CA . TRP A 1 370 ? 4.116 0.933 7.883 1.00 82.56 370 TRP A CA 1
ATOM 2634 C C . TRP A 1 370 ? 4.101 1.104 9.402 1.00 82.56 370 TRP A C 1
ATOM 2636 O O . TRP A 1 370 ? 3.981 0.117 10.121 1.00 82.56 370 TRP A O 1
ATOM 2646 N N . ASN A 1 371 ? 4.115 2.337 9.911 1.00 82.88 371 ASN A N 1
ATOM 2647 C CA . ASN A 1 371 ? 4.057 2.567 11.349 1.00 82.88 371 ASN A CA 1
ATOM 2648 C C . ASN A 1 371 ? 2.782 2.027 12.023 1.00 82.88 371 ASN A C 1
ATOM 2650 O O . ASN A 1 371 ? 2.814 1.742 13.219 1.00 82.88 371 ASN A O 1
ATOM 2654 N N . LYS A 1 372 ? 1.688 1.809 11.276 1.00 87.00 372 LYS A N 1
ATOM 2655 C CA . LYS A 1 372 ? 0.478 1.143 11.793 1.00 87.00 372 LYS A CA 1
ATOM 2656 C C . LYS A 1 372 ? 0.774 -0.239 12.374 1.00 87.00 372 LYS A C 1
ATOM 2658 O O . LYS A 1 372 ? 0.142 -0.637 13.346 1.00 87.00 372 LYS A O 1
ATOM 2663 N N . ALA A 1 373 ? 1.759 -0.945 11.822 1.00 85.94 373 ALA A N 1
ATOM 2664 C CA . ALA A 1 373 ? 2.166 -2.253 12.310 1.00 85.94 373 ALA A CA 1
ATOM 2665 C C . ALA A 1 373 ? 2.600 -2.204 13.780 1.00 85.94 373 ALA A C 1
ATOM 2667 O O . ALA A 1 373 ? 2.282 -3.111 14.534 1.00 85.94 373 ALA A O 1
ATOM 2668 N N . ARG A 1 374 ? 3.249 -1.119 14.226 1.00 84.06 374 ARG A N 1
ATOM 2669 C CA . ARG A 1 374 ? 3.733 -0.980 15.610 1.00 84.06 374 ARG A CA 1
ATOM 2670 C C . ARG A 1 374 ? 2.610 -1.078 16.644 1.00 84.06 374 ARG A C 1
ATOM 2672 O O . ARG A 1 374 ? 2.851 -1.526 17.756 1.00 84.06 374 ARG A O 1
ATOM 2679 N N . LEU A 1 375 ? 1.381 -0.714 16.272 1.00 87.19 375 LEU A N 1
ATOM 2680 C CA . LEU A 1 375 ? 0.202 -0.784 17.145 1.00 87.19 375 LEU A CA 1
ATOM 2681 C C . LEU A 1 375 ? -0.166 -2.214 17.547 1.00 87.19 375 LEU A C 1
ATOM 2683 O O . LEU A 1 375 ? -0.797 -2.426 18.577 1.00 87.19 375 LEU A O 1
ATOM 2687 N N . LEU A 1 376 ? 0.227 -3.181 16.722 1.00 87.12 376 LEU A N 1
ATOM 2688 C CA . LEU A 1 376 ? -0.074 -4.594 16.897 1.00 87.12 376 LEU A CA 1
ATOM 2689 C C . LEU A 1 376 ? 0.928 -5.303 17.830 1.00 87.12 376 LEU A C 1
ATOM 2691 O O . LEU A 1 376 ? 0.837 -6.513 18.032 1.00 87.12 376 LEU A O 1
ATOM 2695 N N . GLY A 1 377 ? 1.902 -4.556 18.365 1.00 84.06 377 GLY A N 1
ATOM 2696 C CA . GLY A 1 377 ? 2.974 -5.051 19.222 1.00 84.06 377 GLY A CA 1
ATOM 2697 C C . GLY A 1 377 ? 2.511 -5.384 20.635 1.00 84.06 377 GLY A C 1
ATOM 2698 O O . GLY A 1 377 ? 1.524 -4.839 21.142 1.00 84.06 377 GLY A O 1
ATOM 2699 N N . ALA A 1 378 ? 3.239 -6.283 21.297 1.00 82.44 378 ALA A N 1
ATOM 2700 C CA . ALA A 1 378 ? 2.964 -6.639 22.686 1.00 82.44 378 ALA A CA 1
ATOM 2701 C C . ALA A 1 378 ? 3.270 -5.464 23.634 1.00 82.44 378 ALA A C 1
ATOM 2703 O O . ALA A 1 378 ? 2.489 -5.173 24.543 1.00 82.44 378 ALA A O 1
ATOM 2704 N N . GLY A 1 379 ? 4.374 -4.751 23.399 1.00 83.19 379 GLY A N 1
ATOM 2705 C CA . GLY A 1 379 ? 4.714 -3.510 24.090 1.00 83.19 379 GLY A CA 1
ATOM 2706 C C . GLY A 1 379 ? 3.668 -2.430 23.837 1.00 83.19 379 GLY A C 1
ATOM 2707 O O . GLY A 1 379 ? 3.177 -1.824 24.792 1.00 83.19 379 GLY A O 1
ATOM 2708 N N . ALA A 1 380 ? 3.235 -2.271 22.583 1.00 85.38 380 ALA A N 1
ATOM 2709 C CA . ALA A 1 380 ? 2.183 -1.318 22.239 1.00 85.38 380 ALA A CA 1
ATOM 2710 C C . ALA A 1 380 ? 0.845 -1.622 22.914 1.00 85.38 380 ALA A C 1
ATOM 2712 O O . ALA A 1 380 ? 0.222 -0.720 23.472 1.00 85.38 380 ALA A O 1
ATOM 2713 N N . SER A 1 381 ? 0.443 -2.891 22.963 1.00 87.50 381 SER A N 1
ATOM 2714 C CA . SER A 1 381 ? -0.773 -3.303 23.666 1.00 87.50 381 SER A CA 1
ATOM 2715 C C . SER A 1 381 ? -0.731 -2.915 25.147 1.00 87.50 381 SER A C 1
ATOM 2717 O O . SER A 1 381 ? -1.710 -2.386 25.674 1.00 87.50 381 SER A O 1
ATOM 2719 N N . ARG A 1 382 ? 0.416 -3.082 25.819 1.00 85.06 382 ARG A N 1
ATOM 2720 C CA . ARG A 1 382 ? 0.576 -2.663 27.223 1.00 85.06 382 ARG A CA 1
ATOM 2721 C C . ARG A 1 382 ? 0.541 -1.149 27.397 1.00 85.06 382 ARG A C 1
ATOM 2723 O O . ARG A 1 382 ? -0.136 -0.676 28.307 1.00 85.06 382 ARG A O 1
ATOM 2730 N N . CYS A 1 383 ? 1.202 -0.396 26.518 1.00 86.94 383 CYS A N 1
ATOM 2731 C CA . CYS A 1 383 ? 1.131 1.066 26.521 1.00 86.94 383 CYS A CA 1
ATOM 2732 C C . CYS A 1 383 ? -0.301 1.563 26.354 1.00 86.94 383 CYS A C 1
ATOM 2734 O O . CYS A 1 383 ? -0.748 2.403 27.128 1.00 86.94 383 CYS A O 1
ATOM 2736 N N . LEU A 1 384 ? -1.036 1.017 25.384 1.00 89.62 384 LEU A N 1
ATOM 2737 C CA . LEU A 1 384 ? -2.422 1.394 25.120 1.00 89.62 384 LEU A CA 1
ATOM 2738 C C . LEU A 1 384 ? -3.327 1.087 26.316 1.00 89.62 384 LEU A C 1
ATOM 2740 O O . LEU A 1 384 ? -4.135 1.932 26.692 1.00 89.62 384 LEU A O 1
ATOM 2744 N N . ARG A 1 385 ? -3.163 -0.077 26.959 1.00 90.25 385 ARG A N 1
ATOM 2745 C CA . ARG A 1 385 ? -3.911 -0.430 28.178 1.00 90.25 385 ARG A CA 1
ATOM 2746 C C . ARG A 1 385 ? -3.623 0.529 29.327 1.00 90.25 385 ARG A C 1
ATOM 2748 O O . ARG A 1 385 ? -4.564 1.039 29.931 1.00 90.25 385 ARG A O 1
ATOM 2755 N N . ALA A 1 386 ? -2.345 0.797 29.598 1.00 87.12 386 ALA A N 1
ATOM 2756 C CA . ALA A 1 386 ? -1.931 1.715 30.654 1.00 87.12 386 ALA A CA 1
ATOM 2757 C C . ALA A 1 386 ? -2.461 3.135 30.398 1.00 87.12 386 ALA A C 1
ATOM 2759 O O . ALA A 1 386 ? -3.087 3.731 31.271 1.00 87.12 386 ALA A O 1
ATOM 2760 N N . ALA A 1 387 ? -2.296 3.636 29.172 1.00 86.38 387 ALA A N 1
ATOM 2761 C CA . ALA A 1 387 ? -2.770 4.947 28.740 1.00 86.38 387 ALA A CA 1
ATOM 2762 C C . ALA A 1 387 ? -4.301 5.079 28.812 1.00 86.38 387 ALA A C 1
ATOM 2764 O O . ALA A 1 387 ? -4.828 6.140 29.139 1.00 86.38 387 ALA A O 1
ATOM 2765 N N . ALA A 1 388 ? -5.026 3.994 28.542 1.00 89.00 388 ALA A N 1
ATOM 2766 C CA . ALA A 1 388 ? -6.478 3.950 28.634 1.00 89.00 388 ALA A CA 1
ATOM 2767 C C . ALA A 1 388 ? -7.008 3.699 30.058 1.00 89.00 388 ALA A C 1
ATOM 2769 O O . ALA A 1 388 ? -8.228 3.712 30.245 1.00 89.00 388 ALA A O 1
ATOM 2770 N N . GLY A 1 389 ? -6.131 3.473 31.045 1.00 89.31 389 GLY A N 1
ATOM 2771 C CA . GLY A 1 389 ? -6.512 3.152 32.422 1.00 89.31 389 GLY A CA 1
ATOM 2772 C C . GLY A 1 389 ? -7.215 1.798 32.558 1.00 89.31 389 GLY A C 1
ATOM 2773 O O . GLY A 1 389 ? -8.063 1.634 33.436 1.00 89.31 389 GLY A O 1
ATOM 2774 N N . VAL A 1 390 ? -6.915 0.848 31.668 1.00 89.50 390 VAL A N 1
ATOM 2775 C CA . VAL A 1 390 ? -7.485 -0.503 31.700 1.00 89.50 390 VAL A CA 1
ATOM 2776 C C . VAL A 1 390 ? -6.753 -1.312 32.768 1.00 89.50 390 VAL A C 1
ATOM 2778 O O . VAL A 1 390 ? -5.549 -1.543 32.652 1.00 89.50 390 VAL A O 1
ATOM 2781 N N . ALA A 1 391 ? -7.476 -1.770 33.791 1.00 88.25 391 ALA A N 1
ATOM 2782 C CA . ALA A 1 391 ? -6.894 -2.558 34.874 1.00 88.25 391 ALA A CA 1
ATOM 2783 C C . ALA A 1 391 ? -6.316 -3.895 34.373 1.00 88.25 391 ALA A C 1
ATOM 2785 O O . ALA A 1 391 ? -6.760 -4.458 33.364 1.00 88.25 391 ALA A O 1
ATOM 2786 N N . ASP A 1 392 ? -5.333 -4.438 35.091 1.00 84.94 392 ASP A N 1
ATOM 2787 C CA . ASP A 1 392 ? -4.823 -5.781 34.813 1.00 84.94 392 ASP A CA 1
ATOM 2788 C C . ASP A 1 392 ? -5.938 -6.829 34.946 1.00 84.94 392 ASP A C 1
ATOM 2790 O O . ASP A 1 392 ? -6.760 -6.785 35.859 1.00 84.94 392 ASP A O 1
ATOM 2794 N N . GLY A 1 393 ? -5.988 -7.768 33.998 1.00 83.88 393 GLY A N 1
ATOM 2795 C CA . GLY A 1 393 ? -7.023 -8.807 33.937 1.00 83.88 393 GLY A CA 1
ATOM 2796 C C . GLY A 1 393 ? -8.373 -8.358 33.365 1.00 83.88 393 GLY A C 1
ATOM 2797 O O . GLY A 1 393 ? -9.218 -9.211 33.112 1.00 83.88 393 GLY A O 1
ATOM 2798 N N . GLN A 1 394 ? -8.579 -7.062 33.108 1.00 86.56 394 GLN A N 1
ATOM 2799 C CA . GLN A 1 394 ? -9.788 -6.569 32.446 1.00 86.56 394 GLN A CA 1
ATOM 2800 C C . GLN A 1 394 ? -9.692 -6.751 30.923 1.00 86.56 394 GLN A C 1
ATOM 2802 O O . GLN A 1 394 ? -8.726 -6.306 30.299 1.00 86.56 394 GLN A O 1
ATOM 2807 N N . ASP A 1 395 ? -10.697 -7.358 30.298 1.00 87.44 395 ASP A N 1
ATOM 2808 C CA . ASP A 1 395 ? -10.727 -7.487 28.840 1.00 87.44 395 ASP A CA 1
ATOM 2809 C C . ASP A 1 395 ? -10.974 -6.125 28.179 1.00 87.44 395 ASP A C 1
ATOM 2811 O O . ASP A 1 395 ? -11.856 -5.360 28.588 1.00 87.44 395 ASP A O 1
ATOM 2815 N N . ALA A 1 396 ? -10.175 -5.820 27.156 1.00 91.81 396 ALA A N 1
ATOM 2816 C CA . ALA A 1 396 ? -10.284 -4.587 26.393 1.00 91.81 396 ALA A CA 1
ATOM 2817 C C . ALA A 1 396 ? -10.032 -4.833 24.905 1.00 91.81 396 ALA A C 1
ATOM 2819 O O . ALA A 1 396 ? -9.204 -5.665 24.531 1.00 91.81 396 ALA A O 1
ATOM 2820 N N . VAL A 1 397 ? -10.733 -4.075 24.066 1.00 93.31 397 VAL A N 1
ATOM 2821 C CA . VAL A 1 397 ? -10.585 -4.107 22.606 1.00 93.31 397 VAL A CA 1
ATOM 2822 C C . VAL A 1 397 ? -10.030 -2.774 22.142 1.00 93.31 397 VAL A C 1
ATOM 2824 O O . VAL A 1 397 ? -10.588 -1.729 22.466 1.00 93.31 397 VAL A O 1
ATOM 2827 N N . ALA A 1 398 ? -8.949 -2.803 21.371 1.00 94.75 398 ALA A N 1
ATOM 2828 C CA . ALA A 1 398 ? -8.472 -1.631 20.661 1.00 94.75 398 ALA A CA 1
ATOM 2829 C C . ALA A 1 398 ? -9.248 -1.460 19.354 1.00 94.75 398 ALA A C 1
ATOM 2831 O O . ALA A 1 398 ? -9.489 -2.435 18.647 1.00 94.75 398 ALA A O 1
ATOM 2832 N N . VAL A 1 399 ? -9.615 -0.222 19.024 1.00 95.12 399 VAL A N 1
ATOM 2833 C CA . VAL A 1 399 ? -10.203 0.169 17.738 1.00 95.12 399 VAL A CA 1
ATOM 2834 C C . VAL A 1 399 ? -9.359 1.297 17.160 1.00 95.12 399 VAL A C 1
ATOM 2836 O O . VAL A 1 399 ? -9.452 2.446 17.590 1.00 95.12 399 VAL A O 1
ATOM 2839 N N . PHE A 1 400 ? -8.517 0.969 16.189 1.00 95.00 400 PHE A N 1
ATOM 2840 C CA . PHE A 1 400 ? -7.740 1.948 15.447 1.00 95.00 400 PHE A CA 1
ATOM 2841 C C . PHE A 1 400 ? -8.608 2.673 14.420 1.00 95.00 400 PHE A C 1
ATOM 2843 O O . PHE A 1 400 ? -9.329 2.032 13.655 1.00 95.00 400 PHE A O 1
ATOM 2850 N N . LEU A 1 401 ? -8.484 3.998 14.384 1.00 93.44 401 LEU A N 1
ATOM 2851 C CA . LEU A 1 401 ? -9.087 4.892 13.406 1.00 93.44 401 LEU A CA 1
ATOM 2852 C C . LEU A 1 401 ? -7.980 5.710 12.739 1.00 93.44 401 LEU A C 1
ATOM 2854 O O . LEU A 1 401 ? -7.284 6.496 13.388 1.00 93.44 401 LEU A O 1
ATOM 2858 N N . ASP A 1 402 ? -7.826 5.533 11.434 1.00 90.88 402 ASP A N 1
ATOM 2859 C CA . ASP A 1 402 ? -6.919 6.349 10.638 1.00 90.88 402 ASP A CA 1
ATOM 2860 C C . ASP A 1 402 ? -7.462 7.776 10.482 1.00 90.88 402 ASP A C 1
ATOM 2862 O O . ASP A 1 402 ? -8.667 8.021 10.558 1.00 90.88 402 ASP A O 1
ATOM 2866 N N . LEU A 1 403 ? -6.581 8.738 10.218 1.00 89.06 403 LEU A N 1
ATOM 2867 C CA . LEU A 1 403 ? -6.986 10.139 10.044 1.00 89.06 403 LEU A CA 1
ATOM 2868 C C . LEU A 1 403 ? -7.638 10.413 8.684 1.00 89.06 403 LEU A C 1
ATOM 2870 O O . LEU A 1 403 ? -8.122 11.509 8.428 1.00 89.06 403 LEU A O 1
ATOM 2874 N N . ASP A 1 404 ? -7.714 9.392 7.838 1.00 86.25 404 ASP A N 1
ATOM 2875 C CA . ASP A 1 404 ? -8.507 9.376 6.614 1.00 86.25 404 ASP A CA 1
ATOM 2876 C C . ASP A 1 404 ? -9.993 9.018 6.888 1.00 86.25 404 ASP A C 1
ATOM 2878 O O . ASP A 1 404 ? -10.735 8.726 5.955 1.00 86.25 404 ASP A O 1
ATOM 2882 N N . VAL A 1 405 ? -10.449 9.024 8.151 1.00 87.19 405 VAL A N 1
ATOM 2883 C CA . VAL A 1 405 ? -11.818 8.660 8.570 1.00 87.19 405 VAL A CA 1
ATOM 2884 C C . VAL A 1 405 ? -12.589 9.854 9.142 1.00 87.19 405 VAL A C 1
ATOM 2886 O O . VAL A 1 405 ? -12.063 10.587 9.978 1.00 87.19 405 VAL A O 1
ATOM 2889 N N . VAL A 1 406 ? -13.865 10.000 8.768 1.00 87.25 406 VAL A N 1
ATOM 2890 C CA . VAL A 1 406 ? -14.826 10.961 9.338 1.00 87.25 406 VAL A CA 1
ATOM 2891 C C . VAL A 1 406 ? -15.969 10.217 10.033 1.00 87.25 406 VAL A C 1
ATOM 2893 O O . VAL A 1 406 ? -16.580 9.321 9.454 1.00 87.25 406 VAL A O 1
ATOM 2896 N N . ILE A 1 407 ? -16.292 10.619 11.265 1.00 87.25 407 ILE A N 1
ATOM 2897 C CA . ILE A 1 407 ? -17.417 10.070 12.036 1.00 87.25 407 ILE A CA 1
ATOM 2898 C C . ILE A 1 407 ? -18.634 10.989 11.894 1.00 87.25 407 ILE A C 1
ATOM 2900 O O . ILE A 1 407 ? -18.694 12.085 12.451 1.00 87.25 407 ILE A O 1
ATOM 2904 N N . THR A 1 408 ? -19.624 10.521 11.153 1.00 86.19 408 THR A N 1
ATOM 2905 C CA . THR A 1 408 ? -20.853 11.238 10.756 1.00 86.19 408 THR A CA 1
ATOM 2906 C C . THR A 1 408 ? -22.059 10.876 11.632 1.00 86.19 408 THR A C 1
ATOM 2908 O O . THR A 1 408 ? -23.085 11.558 11.601 1.00 86.19 408 THR A O 1
ATOM 2911 N N . GLY A 1 409 ? -21.952 9.804 12.425 1.00 86.81 409 GLY A N 1
ATOM 2912 C CA . GLY A 1 409 ? -23.032 9.258 13.248 1.00 86.81 409 GLY A CA 1
ATOM 2913 C C . GLY A 1 409 ? -22.526 8.443 14.441 1.00 86.81 409 GLY A C 1
ATOM 2914 O O . GLY A 1 409 ? -21.377 8.561 14.850 1.00 86.81 409 GLY A O 1
ATOM 2915 N N . CYS A 1 410 ? -23.398 7.618 15.025 1.00 87.19 410 CYS A N 1
ATOM 2916 C CA . CYS A 1 410 ? -23.043 6.768 16.165 1.00 87.19 410 CYS A CA 1
ATOM 2917 C C . CYS A 1 410 ? -22.178 5.580 15.712 1.00 87.19 410 CYS A C 1
ATOM 2919 O O . CYS A 1 410 ? -22.672 4.716 14.989 1.00 87.19 410 CYS A O 1
ATOM 2921 N N . ILE A 1 411 ? -20.914 5.511 16.153 1.00 89.00 411 ILE A N 1
ATOM 2922 C CA . ILE A 1 411 ? -19.970 4.443 15.759 1.00 89.00 411 ILE A CA 1
ATOM 2923 C C . ILE A 1 411 ? -20.208 3.118 16.501 1.00 89.00 411 ILE A C 1
ATOM 2925 O O . ILE A 1 411 ? -19.679 2.080 16.109 1.00 89.00 411 ILE A O 1
ATOM 2929 N N . LEU A 1 412 ? -21.013 3.118 17.569 1.00 88.12 412 LEU A N 1
ATOM 2930 C CA . LEU A 1 412 ? -21.236 1.945 18.420 1.00 88.12 412 LEU A CA 1
ATOM 2931 C C . LEU A 1 412 ? -21.642 0.671 17.648 1.00 88.12 412 LEU A C 1
ATOM 2933 O O . LEU A 1 412 ? -21.127 -0.392 17.992 1.00 88.12 412 LEU A O 1
ATOM 2937 N N . PRO A 1 413 ? -22.496 0.716 16.605 1.00 86.75 413 PRO A N 1
ATOM 2938 C CA . PRO A 1 413 ? -22.804 -0.467 15.801 1.00 86.75 413 PRO A CA 1
ATOM 2939 C C . PRO A 1 413 ? -21.584 -1.048 15.069 1.00 86.75 413 PRO A C 1
ATOM 2941 O O . PRO A 1 413 ? -21.455 -2.268 14.995 1.00 86.75 413 PRO A O 1
ATOM 2944 N N . VAL A 1 414 ? -20.662 -0.200 14.591 1.00 86.38 414 VAL A N 1
ATOM 2945 C CA . VAL A 1 414 ? -19.396 -0.637 13.973 1.00 86.38 414 VAL A CA 1
ATOM 2946 C C . VAL A 1 414 ? -18.546 -1.364 15.011 1.00 86.38 414 VAL A C 1
ATOM 2948 O O . VAL A 1 414 ? -18.119 -2.490 14.784 1.00 86.38 414 VAL A O 1
ATOM 2951 N N . VAL A 1 415 ? -18.371 -0.755 16.186 1.00 90.00 415 VAL A N 1
ATOM 2952 C CA . VAL A 1 415 ? -17.569 -1.326 17.279 1.00 90.00 415 VAL A CA 1
ATOM 2953 C C . VAL A 1 415 ? -18.159 -2.643 17.780 1.00 90.00 415 VAL A C 1
ATOM 2955 O O . VAL A 1 415 ? -17.420 -3.598 17.994 1.00 90.00 415 VAL A O 1
ATOM 2958 N N . ARG A 1 416 ? -19.488 -2.734 17.920 1.00 88.38 416 ARG A N 1
ATOM 2959 C CA . ARG A 1 416 ? -20.175 -3.989 18.268 1.00 88.38 416 ARG A CA 1
ATOM 2960 C C . ARG A 1 416 ? -19.883 -5.082 17.256 1.00 88.38 416 ARG A C 1
ATOM 2962 O O . ARG A 1 416 ? -19.500 -6.168 17.669 1.00 88.38 416 ARG A O 1
ATOM 2969 N N . ARG A 1 417 ? -19.957 -4.775 15.957 1.00 88.06 417 ARG A N 1
ATOM 2970 C CA . ARG A 1 417 ? -19.632 -5.763 14.928 1.00 88.06 417 ARG A CA 1
ATOM 2971 C C . ARG A 1 417 ? -18.169 -6.203 14.989 1.00 88.06 417 ARG A C 1
ATOM 2973 O O . ARG A 1 417 ? -17.907 -7.386 14.805 1.00 88.06 417 ARG A O 1
ATOM 2980 N N . CYS A 1 418 ? -17.233 -5.295 15.279 1.00 88.69 418 CYS A N 1
ATOM 2981 C CA . CYS A 1 418 ? -15.839 -5.675 15.528 1.00 88.69 418 CYS A CA 1
ATOM 2982 C C . CYS A 1 418 ? -15.727 -6.669 16.686 1.00 88.69 418 CYS A C 1
ATOM 2984 O O . CYS A 1 418 ? -15.055 -7.684 16.551 1.00 88.69 418 CYS A O 1
ATOM 2986 N N . MET A 1 419 ? -16.388 -6.384 17.811 1.00 89.31 419 MET A N 1
ATOM 2987 C CA . MET A 1 419 ? -16.360 -7.251 18.992 1.00 89.31 419 MET A CA 1
ATOM 2988 C C . MET A 1 419 ? -16.967 -8.623 18.696 1.00 89.31 419 MET A C 1
ATOM 2990 O O . MET A 1 419 ? -16.331 -9.624 19.003 1.00 89.31 419 MET A O 1
ATOM 2994 N N . ASP A 1 420 ? -18.119 -8.676 18.022 1.00 86.81 420 ASP A N 1
ATOM 2995 C CA . ASP A 1 420 ? -18.748 -9.943 17.637 1.00 86.81 420 ASP A CA 1
ATOM 2996 C C . ASP A 1 420 ? -17.797 -10.775 16.740 1.00 86.81 420 ASP A C 1
ATOM 2998 O O . ASP A 1 420 ? -17.598 -11.960 16.981 1.00 86.81 420 ASP A O 1
ATOM 3002 N N . LEU A 1 421 ? -17.118 -10.156 15.762 1.00 85.44 421 LEU A N 1
ATOM 3003 C CA . LEU A 1 421 ? -16.144 -10.844 14.896 1.00 85.44 421 LEU A CA 1
ATOM 3004 C C . LEU A 1 421 ? -14.913 -11.368 15.658 1.00 85.44 421 LEU A C 1
ATOM 3006 O O . LEU A 1 421 ? -14.390 -12.436 15.324 1.00 85.44 421 LEU A O 1
ATOM 3010 N N . LEU A 1 422 ? -14.436 -10.629 16.662 1.00 87.38 422 LEU A N 1
ATOM 3011 C CA . LEU A 1 422 ? -13.353 -11.077 17.545 1.00 87.38 422 LEU A CA 1
ATOM 3012 C C . LEU A 1 422 ? -13.818 -12.262 18.414 1.00 87.38 422 LEU A C 1
ATOM 3014 O O . LEU A 1 422 ? -13.102 -13.252 18.546 1.00 87.38 422 LEU A O 1
ATOM 3018 N N . GLU A 1 423 ? -15.047 -12.217 18.939 1.00 85.00 423 GLU A N 1
ATOM 3019 C CA . GLU A 1 423 ? -15.668 -13.308 19.710 1.00 85.00 423 GLU A CA 1
ATOM 3020 C C . GLU A 1 423 ? -15.905 -14.574 18.862 1.00 85.00 423 GLU A C 1
ATOM 3022 O O . GLU A 1 423 ? -15.734 -15.700 19.346 1.00 85.00 423 GLU A O 1
ATOM 3027 N N . GLU A 1 424 ? -16.218 -14.402 17.573 1.00 84.69 424 GLU A N 1
ATOM 3028 C CA . GLU A 1 424 ? -16.313 -15.465 16.560 1.00 84.69 424 GLU A CA 1
ATOM 3029 C C . GLU A 1 424 ? -14.947 -16.129 16.256 1.00 84.69 424 GLU A C 1
ATOM 3031 O O . GLU A 1 424 ? -14.883 -17.150 15.563 1.00 84.69 424 GLU A O 1
ATOM 3036 N N . GLY A 1 425 ? -13.851 -15.610 16.822 1.00 82.88 425 GLY A N 1
ATOM 3037 C CA . GLY A 1 425 ? -12.508 -16.181 16.732 1.00 82.88 425 GLY A CA 1
ATOM 3038 C C . GLY A 1 425 ? -11.610 -15.515 15.695 1.00 82.88 425 GLY A C 1
ATOM 3039 O O . GLY A 1 425 ? -10.641 -16.138 15.258 1.00 82.88 425 GLY A O 1
ATOM 3040 N N . SER A 1 426 ? -11.931 -14.288 15.276 1.00 84.50 426 SER A N 1
ATOM 3041 C CA . SER A 1 426 ? -10.982 -13.449 14.542 1.00 84.50 426 SER A CA 1
ATOM 3042 C C . SER A 1 426 ? -9.908 -12.936 15.493 1.00 84.50 426 SER A C 1
ATOM 3044 O O . SER A 1 426 ? -10.203 -12.533 16.614 1.00 84.50 426 SER A O 1
ATOM 3046 N N . ASP A 1 427 ? -8.672 -12.899 15.020 1.00 85.62 427 ASP A N 1
ATOM 3047 C CA . ASP A 1 427 ? -7.572 -12.268 15.733 1.00 85.62 427 ASP A CA 1
ATOM 3048 C C . ASP A 1 427 ? -7.632 -10.751 15.491 1.00 85.62 427 ASP A C 1
ATOM 3050 O O . ASP A 1 427 ? -7.681 -9.953 16.423 1.00 85.62 427 ASP A O 1
ATOM 3054 N N . LEU A 1 428 ? -7.677 -10.348 14.216 1.00 90.12 428 LEU A N 1
ATOM 3055 C CA . LEU A 1 428 ? -7.723 -8.951 13.776 1.00 90.12 428 LEU A CA 1
ATOM 3056 C C . LEU A 1 428 ? -9.024 -8.721 13.025 1.00 90.12 428 LEU A C 1
ATOM 3058 O O . LEU A 1 428 ? -9.433 -9.560 12.231 1.00 90.12 428 LEU A O 1
ATOM 3062 N N . VAL A 1 429 ? -9.644 -7.567 13.196 1.00 90.81 429 VAL A N 1
ATOM 3063 C CA . VAL A 1 429 ? -10.747 -7.118 12.349 1.00 90.81 429 VAL A CA 1
ATOM 3064 C C . VAL A 1 429 ? -10.288 -5.902 11.565 1.00 90.81 429 VAL A C 1
ATOM 3066 O O . VAL A 1 429 ? -9.690 -4.999 12.142 1.00 90.81 429 VAL A O 1
ATOM 3069 N N . ALA A 1 430 ? -10.573 -5.858 10.267 1.00 91.38 430 ALA A N 1
ATOM 3070 C CA . ALA A 1 430 ? -10.293 -4.701 9.418 1.00 91.38 430 ALA A CA 1
ATOM 3071 C C . ALA A 1 430 ? -11.443 -4.440 8.433 1.00 91.38 430 ALA A C 1
ATOM 3073 O O . ALA A 1 430 ? -12.345 -5.273 8.273 1.00 91.38 430 ALA A O 1
ATOM 3074 N N . LEU A 1 431 ? -11.434 -3.275 7.777 1.00 85.62 431 LEU A N 1
ATOM 3075 C CA . LEU A 1 431 ? -12.420 -2.970 6.740 1.00 85.62 431 LEU A CA 1
ATOM 3076 C C . LEU A 1 431 ? -12.181 -3.828 5.505 1.00 85.62 431 LEU A C 1
ATOM 3078 O O . LEU A 1 431 ? -11.061 -3.937 5.010 1.00 85.62 431 LEU A O 1
ATOM 3082 N N . GLY A 1 432 ? -13.258 -4.401 4.984 1.00 83.75 432 GLY A N 1
ATOM 3083 C CA . GLY A 1 432 ? -13.284 -4.915 3.630 1.00 83.75 432 GLY A CA 1
ATOM 3084 C C . GLY A 1 432 ? -13.429 -3.799 2.615 1.00 83.75 432 GLY A C 1
ATOM 3085 O O . GLY A 1 432 ? -13.994 -2.751 2.908 1.00 83.75 432 GLY A O 1
ATOM 3086 N N . THR A 1 433 ? -12.922 -4.041 1.414 1.00 80.94 433 THR A N 1
ATOM 3087 C CA . THR A 1 433 ? -13.000 -3.082 0.305 1.00 80.94 433 THR A CA 1
ATOM 3088 C C . THR A 1 433 ? -14.171 -3.336 -0.652 1.00 80.94 433 THR A C 1
ATOM 3090 O O . THR A 1 433 ? -14.338 -2.552 -1.588 1.00 80.94 433 THR A O 1
ATOM 3093 N N . GLU A 1 434 ? -15.025 -4.355 -0.428 1.00 75.31 434 GLU A N 1
ATOM 3094 C CA . GLU A 1 434 ? -16.271 -4.489 -1.204 1.00 75.31 434 GLU A CA 1
ATOM 3095 C C . GLU A 1 434 ? -17.120 -3.246 -1.008 1.00 75.31 434 GLU A C 1
ATOM 3097 O O . GLU A 1 434 ? -17.323 -2.795 0.117 1.00 75.31 434 GLU A O 1
ATOM 3102 N N . GLY A 1 435 ? -17.632 -2.701 -2.107 1.00 68.50 435 GLY A N 1
ATOM 3103 C CA . GLY A 1 435 ? -18.477 -1.514 -2.077 1.00 68.50 435 GLY A CA 1
ATOM 3104 C C . GLY A 1 435 ? -17.725 -0.191 -1.896 1.00 68.50 435 GLY A C 1
ATOM 3105 O O . GLY A 1 435 ? -18.364 0.853 -1.956 1.00 68.50 435 GLY A O 1
ATOM 3106 N N . MET A 1 436 ? -16.395 -0.186 -1.730 1.00 71.31 436 MET A N 1
ATOM 3107 C CA . MET A 1 436 ? -15.595 1.044 -1.781 1.00 71.31 436 MET A CA 1
ATOM 3108 C C . MET A 1 436 ? -15.221 1.359 -3.235 1.00 71.31 436 MET A C 1
ATOM 3110 O O . MET A 1 436 ? -14.251 0.801 -3.745 1.00 71.31 436 MET A O 1
ATOM 3114 N N . LEU A 1 437 ? -15.947 2.253 -3.920 1.00 67.50 437 LEU A N 1
ATOM 3115 C CA . LEU A 1 437 ? -15.688 2.579 -5.338 1.00 67.50 437 LEU A CA 1
ATOM 3116 C C . LEU A 1 437 ? -14.245 3.027 -5.623 1.00 67.50 437 LEU A C 1
ATOM 3118 O O . LEU A 1 437 ? -13.712 2.756 -6.695 1.00 67.50 437 LEU A O 1
ATOM 3122 N N . CYS A 1 438 ? -13.612 3.721 -4.680 1.00 64.62 438 CYS A N 1
ATOM 3123 C CA . CYS A 1 438 ? -12.241 4.210 -4.827 1.00 64.62 438 CYS A CA 1
ATOM 3124 C C . CYS A 1 438 ? -11.167 3.119 -4.646 1.00 64.62 438 CYS A C 1
ATOM 3126 O O . CYS A 1 438 ? -10.042 3.282 -5.119 1.00 64.62 438 CYS A O 1
ATOM 3128 N N . GLU A 1 439 ? -11.492 2.018 -3.963 1.00 70.69 439 GLU A N 1
ATOM 3129 C CA . GLU A 1 439 ? -10.589 0.882 -3.780 1.00 70.69 439 GLU A CA 1
ATOM 3130 C C . GLU A 1 439 ? -10.883 -0.200 -4.824 1.00 70.69 439 GLU A C 1
ATOM 3132 O O . GLU A 1 439 ? -9.934 -0.764 -5.370 1.00 70.69 439 GLU A O 1
ATOM 3137 N N . ALA A 1 440 ? -12.171 -0.441 -5.118 1.00 62.72 440 ALA A N 1
ATOM 3138 C CA . ALA A 1 440 ? -12.726 -1.357 -6.118 1.00 62.72 440 ALA A CA 1
ATOM 3139 C C . ALA A 1 440 ? -12.024 -2.725 -6.164 1.00 62.72 440 ALA A C 1
ATOM 3141 O O . ALA A 1 440 ? -11.748 -3.258 -7.240 1.00 62.72 440 ALA A O 1
ATOM 3142 N N . ARG A 1 441 ? -11.700 -3.295 -4.993 1.00 71.56 441 ARG A N 1
ATOM 3143 C CA . ARG A 1 441 ? -11.045 -4.607 -4.896 1.00 71.56 441 ARG A CA 1
ATOM 3144 C C . ARG A 1 441 ? -12.016 -5.633 -4.345 1.00 71.56 441 ARG A C 1
ATOM 3146 O O . ARG A 1 441 ? -12.519 -5.477 -3.238 1.00 71.56 441 ARG A O 1
ATOM 3153 N N . ALA A 1 442 ? -12.211 -6.711 -5.092 1.00 71.56 442 ALA A N 1
ATOM 3154 C CA . ALA A 1 442 ? -12.735 -7.934 -4.507 1.00 71.56 442 ALA A CA 1
ATOM 3155 C C . ALA A 1 442 ? -11.728 -8.436 -3.464 1.00 71.56 442 ALA A C 1
ATOM 3157 O O . ALA A 1 442 ? -10.521 -8.445 -3.727 1.00 71.56 442 ALA A O 1
ATOM 3158 N N . ASP A 1 443 ? -12.215 -8.796 -2.280 1.00 74.94 443 ASP A N 1
ATOM 3159 C CA . ASP A 1 443 ? -11.416 -9.440 -1.234 1.00 74.94 443 ASP A CA 1
ATOM 3160 C C . ASP A 1 443 ? -10.260 -8.611 -0.653 1.00 74.94 443 ASP A C 1
ATOM 3162 O O . ASP A 1 443 ? -9.437 -9.124 0.098 1.00 74.94 443 ASP A O 1
ATOM 3166 N N . GLY A 1 444 ? -10.189 -7.310 -0.949 1.00 82.75 444 GLY A N 1
ATOM 3167 C CA . GLY A 1 444 ? -9.143 -6.446 -0.405 1.00 82.75 444 GLY A CA 1
ATOM 3168 C C . GLY A 1 444 ? -9.442 -5.946 1.008 1.00 82.75 444 GLY A C 1
ATOM 3169 O O . GLY A 1 444 ? -10.596 -5.744 1.388 1.00 82.75 444 GLY A O 1
ATOM 3170 N N . VAL A 1 445 ? -8.397 -5.638 1.765 1.00 87.56 445 VAL A N 1
ATOM 3171 C CA . VAL A 1 445 ? -8.514 -5.022 3.091 1.00 87.56 445 VAL A CA 1
ATOM 3172 C C . VAL A 1 445 ? -8.116 -3.555 3.054 1.00 87.56 445 VAL A C 1
ATOM 3174 O O . VAL A 1 445 ? -7.322 -3.119 2.222 1.00 87.56 445 VAL A O 1
ATOM 3177 N N . ASN A 1 446 ? -8.703 -2.781 3.958 1.00 89.19 446 ASN A N 1
ATOM 3178 C CA . ASN A 1 446 ? -8.356 -1.400 4.220 1.00 89.19 446 ASN A CA 1
ATOM 3179 C C . ASN A 1 446 ? -8.145 -1.207 5.737 1.00 89.19 446 ASN A C 1
ATOM 3181 O O . ASN A 1 446 ? -9.004 -1.518 6.564 1.00 89.19 446 ASN A O 1
ATOM 3185 N N . SER A 1 447 ? -6.972 -0.696 6.108 1.00 91.50 447 SER A N 1
ATOM 3186 C CA . SER A 1 447 ? -6.548 -0.465 7.495 1.00 91.50 447 SER A CA 1
ATOM 3187 C C . SER A 1 447 ? -6.970 0.900 8.046 1.00 91.50 447 SER A C 1
ATOM 3189 O O . SER A 1 447 ? -6.346 1.401 8.986 1.00 91.50 447 SER A O 1
ATOM 3191 N N . SER A 1 448 ? -7.978 1.556 7.459 1.00 89.94 448 SER A N 1
ATOM 3192 C CA . SER A 1 448 ? -8.513 2.810 8.001 1.00 89.94 448 SER A CA 1
ATOM 3193 C C . SER A 1 448 ? -9.311 2.589 9.283 1.00 89.94 448 SER A C 1
ATOM 3195 O O . SER A 1 448 ? -9.324 3.468 10.140 1.00 89.94 448 SER A O 1
ATOM 3197 N N . VAL A 1 449 ? -9.923 1.412 9.448 1.00 91.44 449 VAL A N 1
ATOM 3198 C CA . VAL A 1 449 ? -10.459 0.951 10.733 1.00 91.44 449 VAL A CA 1
ATOM 3199 C C . VAL A 1 449 ? -9.947 -0.456 10.993 1.00 91.44 449 VAL A C 1
ATOM 3201 O O . VAL A 1 449 ? -10.106 -1.338 10.151 1.00 91.44 449 VAL A O 1
ATOM 3204 N N . MET A 1 450 ? -9.331 -0.661 12.156 1.00 94.19 450 MET A N 1
ATOM 3205 C CA . MET A 1 450 ? -8.901 -1.984 12.612 1.00 94.19 450 MET A CA 1
ATOM 3206 C C . MET A 1 450 ? -9.317 -2.203 14.060 1.00 94.19 450 MET A C 1
ATOM 3208 O O . MET A 1 450 ? -9.380 -1.245 14.822 1.00 94.19 450 MET A O 1
ATOM 3212 N N . ALA A 1 451 ? -9.562 -3.444 14.463 1.00 93.50 451 ALA A N 1
ATOM 3213 C CA . ALA A 1 451 ? -9.820 -3.778 15.855 1.00 93.50 451 ALA A CA 1
ATOM 3214 C C . ALA A 1 451 ? -9.166 -5.098 16.261 1.00 93.50 451 ALA A C 1
ATOM 3216 O O . ALA A 1 451 ? -9.132 -6.040 15.475 1.00 93.50 451 ALA A O 1
ATOM 3217 N N . TRP A 1 452 ? -8.650 -5.157 17.484 1.00 93.56 452 TRP A N 1
ATOM 3218 C CA . TRP A 1 452 ? -8.008 -6.345 18.050 1.00 93.56 452 TRP A CA 1
ATOM 3219 C C . TRP A 1 452 ? -8.147 -6.355 19.572 1.00 93.56 452 TRP A C 1
ATOM 3221 O O . TRP A 1 452 ? -8.443 -5.333 20.197 1.00 93.56 452 TRP A O 1
ATOM 3231 N N . ILE A 1 453 ? -7.938 -7.518 20.184 1.00 91.00 453 ILE A N 1
ATOM 3232 C CA . ILE A 1 453 ? -7.964 -7.666 21.642 1.00 91.00 453 ILE A CA 1
ATOM 3233 C C . ILE A 1 453 ? -6.631 -7.178 22.224 1.00 91.00 453 ILE A C 1
ATOM 3235 O O . ILE A 1 453 ? -5.561 -7.554 21.750 1.00 91.00 453 ILE A O 1
ATOM 3239 N N . LEU A 1 454 ? -6.693 -6.353 23.271 1.00 89.69 454 LEU A N 1
ATOM 3240 C CA . LEU A 1 454 ? -5.516 -5.914 24.015 1.00 89.69 454 LEU A CA 1
ATOM 3241 C C . LEU A 1 454 ? -5.135 -6.966 25.061 1.00 89.69 454 LEU A C 1
ATOM 3243 O O . LEU A 1 454 ? -5.842 -7.118 26.062 1.00 89.69 454 LEU A O 1
ATOM 3247 N N . ASP A 1 455 ? -3.997 -7.634 24.853 1.00 81.50 455 ASP A N 1
ATOM 3248 C CA . ASP A 1 455 ? -3.474 -8.677 25.743 1.00 81.50 455 ASP A CA 1
ATOM 3249 C C . ASP A 1 455 ? -3.498 -8.246 27.216 1.00 81.50 455 ASP A C 1
ATOM 3251 O O . ASP A 1 455 ? -2.980 -7.191 27.591 1.00 81.50 455 ASP A O 1
ATOM 3255 N N . SER A 1 456 ? -4.083 -9.084 28.075 1.00 73.31 456 SER A N 1
ATOM 3256 C CA . SER A 1 456 ? -3.931 -8.939 29.521 1.00 73.31 456 SER A CA 1
ATOM 3257 C C . SER A 1 456 ? -2.642 -9.624 29.974 1.00 73.31 456 SER A C 1
ATOM 3259 O O . SER A 1 456 ? -2.273 -10.680 29.462 1.00 73.31 456 SER A O 1
ATOM 3261 N N . ASN A 1 457 ? -1.985 -9.083 31.004 1.00 65.31 457 ASN A N 1
ATOM 3262 C CA . ASN A 1 457 ? -0.788 -9.674 31.623 1.00 65.31 457 ASN A CA 1
ATOM 3263 C C . ASN A 1 457 ? -1.024 -11.071 32.250 1.00 65.31 457 ASN A C 1
ATOM 3265 O O . ASN A 1 457 ? -0.123 -11.639 32.858 1.00 65.31 457 ASN A O 1
ATOM 3269 N N . SER A 1 458 ? -2.218 -11.655 32.103 1.00 56.81 458 SER A N 1
ATOM 3270 C CA . SER A 1 458 ? -2.658 -12.898 32.748 1.00 56.81 458 SER A CA 1
ATOM 3271 C C . SER A 1 458 ? -1.972 -14.177 32.238 1.00 56.81 458 SER A C 1
ATOM 3273 O O . SER A 1 458 ? -2.410 -15.279 32.564 1.00 56.81 458 SER A O 1
ATOM 3275 N N . GLY A 1 459 ? -0.911 -14.070 31.429 1.00 58.50 459 GLY A N 1
ATOM 3276 C CA . GLY A 1 459 ? -0.170 -15.223 30.907 1.00 58.50 459 GLY A CA 1
ATOM 3277 C C . GLY A 1 459 ? -0.951 -16.065 29.893 1.00 58.50 459 GLY A C 1
ATOM 3278 O O . GLY A 1 459 ? -0.499 -17.145 29.509 1.00 58.50 459 GLY A O 1
ATOM 3279 N N . ARG A 1 460 ? -2.118 -15.590 29.434 1.00 56.69 460 ARG A N 1
ATOM 3280 C CA . ARG A 1 460 ? -2.796 -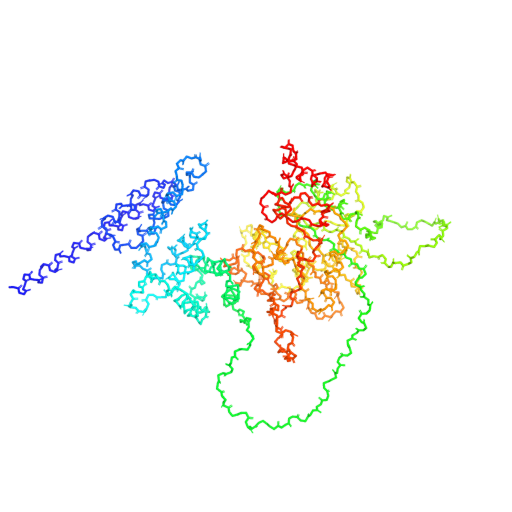16.170 28.273 1.00 56.69 460 ARG A CA 1
ATOM 3281 C C . ARG A 1 460 ? -1.925 -15.963 27.028 1.00 56.69 460 ARG A C 1
ATOM 3283 O O . ARG A 1 460 ? -1.159 -15.010 26.940 1.00 56.69 460 ARG A O 1
ATOM 3290 N N . ARG A 1 461 ? -2.008 -16.944 26.125 1.00 57.75 461 ARG A N 1
ATOM 3291 C CA . ARG A 1 461 ? -1.336 -17.072 24.818 1.00 57.75 461 ARG A CA 1
ATOM 3292 C C . ARG A 1 461 ? -0.933 -15.707 24.226 1.00 57.75 461 ARG A C 1
ATOM 3294 O O . ARG A 1 461 ? -1.799 -14.847 24.127 1.00 57.75 461 ARG A O 1
ATOM 3301 N N . ARG A 1 462 ? 0.340 -15.539 23.815 1.00 61.81 462 ARG A N 1
ATOM 3302 C CA . ARG A 1 462 ? 0.824 -14.339 23.089 1.00 61.81 462 ARG A CA 1
ATOM 3303 C C . ARG A 1 462 ? -0.208 -13.915 22.045 1.00 61.81 462 ARG A C 1
ATOM 3305 O O . ARG A 1 462 ? -0.658 -14.799 21.305 1.00 61.81 462 ARG A O 1
ATOM 3312 N N . SER A 1 463 ? -0.530 -12.617 21.958 1.00 66.69 463 SER A N 1
ATOM 3313 C CA . SER A 1 463 ? -1.420 -12.150 20.899 1.00 66.69 463 SER A CA 1
ATOM 3314 C C . SER A 1 463 ? -0.909 -12.647 19.546 1.00 66.69 463 SER A C 1
ATOM 3316 O O . SER A 1 463 ? 0.280 -12.519 19.227 1.00 66.69 463 SER A O 1
ATOM 3318 N N . PRO A 1 464 ? -1.800 -13.210 18.727 1.00 66.31 464 PRO A N 1
ATOM 3319 C CA . PRO A 1 464 ? -1.465 -13.640 17.381 1.00 66.31 464 PRO A CA 1
ATOM 3320 C C . PRO A 1 464 ? -0.832 -12.507 16.550 1.00 66.31 464 PRO A C 1
ATOM 3322 O O . PRO A 1 464 ? 0.054 -12.748 15.732 1.00 66.31 464 PRO A O 1
ATOM 3325 N N . HIS A 1 465 ? -1.188 -11.251 16.832 1.00 74.69 465 HIS A N 1
ATOM 3326 C CA . HIS A 1 465 ? -0.593 -10.072 16.201 1.00 74.69 465 HIS A CA 1
ATOM 3327 C C . HIS A 1 465 ? 0.873 -9.825 16.563 1.00 74.69 465 HIS A C 1
ATOM 3329 O O . HIS A 1 465 ? 1.648 -9.435 15.690 1.00 74.69 465 HIS A O 1
ATOM 3335 N N . ALA A 1 466 ? 1.289 -10.106 17.800 1.00 70.81 466 ALA A N 1
ATOM 3336 C CA . ALA A 1 466 ? 2.697 -10.009 18.172 1.00 70.81 466 ALA A CA 1
ATOM 3337 C C . ALA A 1 466 ? 3.545 -11.004 17.359 1.00 70.81 466 ALA A C 1
ATOM 3339 O O . ALA A 1 466 ? 4.609 -10.650 16.858 1.00 70.81 466 ALA A O 1
ATOM 3340 N N . ALA A 1 467 ? 3.030 -12.217 17.123 1.00 70.62 467 ALA A N 1
ATOM 3341 C CA . ALA A 1 467 ? 3.691 -13.200 16.261 1.00 70.62 467 ALA A CA 1
ATOM 3342 C C . ALA A 1 467 ? 3.725 -12.769 14.777 1.00 70.62 467 ALA A C 1
ATOM 3344 O O . ALA A 1 467 ? 4.699 -13.035 14.069 1.00 70.62 467 ALA A O 1
ATOM 3345 N N . ALA A 1 468 ? 2.692 -12.067 14.297 1.00 72.69 468 ALA A N 1
ATOM 3346 C CA . ALA A 1 468 ? 2.715 -11.433 12.977 1.00 72.69 468 ALA A CA 1
ATOM 3347 C C . ALA A 1 468 ? 3.816 -10.367 12.866 1.00 72.69 468 ALA A C 1
ATOM 3349 O O . ALA A 1 468 ? 4.491 -10.288 11.842 1.00 72.69 468 ALA A O 1
ATOM 3350 N N . LEU A 1 469 ? 4.038 -9.574 13.915 1.00 75.38 469 LEU A N 1
ATOM 3351 C CA . LEU A 1 469 ? 5.107 -8.575 13.931 1.00 75.38 469 LEU A CA 1
ATOM 3352 C C . LEU A 1 469 ? 6.499 -9.169 14.079 1.00 75.38 469 LEU A C 1
ATOM 3354 O O . LEU A 1 469 ? 7.437 -8.629 13.496 1.00 75.38 469 LEU A O 1
ATOM 3358 N N . ASP A 1 470 ? 6.638 -10.310 14.752 1.00 69.75 470 ASP A N 1
ATOM 3359 C CA . ASP A 1 470 ? 7.893 -11.064 14.739 1.00 69.75 470 ASP A CA 1
ATOM 3360 C C . ASP A 1 470 ? 8.301 -11.415 13.290 1.00 69.75 470 ASP A C 1
ATOM 3362 O O . ASP A 1 470 ? 9.493 -11.446 12.966 1.00 69.75 470 ASP A O 1
ATOM 3366 N N . CYS A 1 471 ? 7.336 -11.584 12.371 1.00 67.75 471 CYS A N 1
ATOM 3367 C CA . CYS A 1 471 ? 7.614 -11.779 10.943 1.00 67.75 471 CYS A CA 1
ATOM 3368 C C . CYS A 1 471 ? 8.146 -10.519 10.234 1.00 67.75 471 CYS A C 1
ATOM 3370 O O . CYS A 1 471 ? 8.756 -10.646 9.174 1.00 67.75 471 CYS A O 1
ATOM 3372 N N . LEU A 1 472 ? 7.962 -9.332 10.817 1.00 74.12 472 LEU A N 1
ATOM 3373 C CA . LEU A 1 472 ? 8.528 -8.053 10.377 1.00 74.12 472 LEU A CA 1
ATOM 3374 C C . LEU A 1 472 ? 9.780 -7.652 11.175 1.00 74.12 472 LEU A C 1
ATOM 3376 O O . LEU A 1 472 ? 10.128 -6.474 11.240 1.00 74.12 472 LEU A O 1
ATOM 3380 N N . SER A 1 473 ? 10.488 -8.610 11.771 1.00 70.81 473 SER A N 1
ATOM 3381 C CA . SER A 1 473 ? 11.784 -8.358 12.406 1.00 70.81 473 SER A CA 1
ATOM 3382 C C . SER A 1 473 ? 12.957 -8.645 11.454 1.00 70.81 473 SER A C 1
ATOM 3384 O O . SER A 1 473 ? 12.897 -9.521 10.584 1.00 70.81 473 SER A O 1
ATOM 3386 N N . GLY A 1 474 ? 14.044 -7.880 11.603 1.00 73.94 474 GLY A N 1
ATOM 3387 C CA . GLY A 1 474 ? 15.296 -8.074 10.864 1.00 73.94 474 GLY A CA 1
ATOM 3388 C C . GLY A 1 474 ? 15.155 -7.995 9.337 1.00 73.94 474 GLY A C 1
ATOM 3389 O O . GLY A 1 474 ? 14.459 -7.135 8.800 1.00 73.94 474 GLY A O 1
ATOM 3390 N N . GLU A 1 475 ? 15.817 -8.914 8.630 1.00 72.50 475 GLU A N 1
ATOM 3391 C CA . GLU A 1 475 ? 15.899 -8.916 7.160 1.00 72.50 475 GLU A CA 1
ATOM 3392 C C . GLU A 1 475 ? 14.530 -9.078 6.476 1.00 72.50 475 GLU A C 1
ATOM 3394 O O . GLU A 1 475 ? 14.288 -8.516 5.409 1.00 72.50 475 GLU A O 1
ATOM 3399 N N . ARG A 1 476 ? 13.583 -9.785 7.112 1.00 75.69 476 ARG A N 1
ATOM 3400 C CA . ARG A 1 476 ? 12.224 -9.953 6.569 1.00 75.69 476 ARG A CA 1
ATOM 3401 C C . ARG A 1 476 ? 11.467 -8.634 6.491 1.00 75.69 476 ARG A C 1
ATOM 3403 O O . ARG A 1 476 ? 10.709 -8.442 5.548 1.00 75.69 476 ARG A O 1
ATOM 3410 N N . CYS A 1 477 ? 11.709 -7.718 7.430 1.00 79.50 477 CYS A N 1
ATOM 3411 C CA . CYS A 1 477 ? 11.143 -6.371 7.398 1.00 79.50 477 CYS A CA 1
ATOM 3412 C C . CYS A 1 477 ? 11.608 -5.611 6.159 1.00 79.50 477 CYS A C 1
ATOM 3414 O O . CYS A 1 477 ? 10.801 -5.046 5.426 1.00 79.50 477 CYS A O 1
ATOM 3416 N N . ARG A 1 478 ? 12.919 -5.654 5.888 1.00 78.44 478 ARG A N 1
ATOM 3417 C CA . ARG A 1 478 ? 13.522 -4.991 4.730 1.00 78.44 478 ARG A CA 1
ATOM 3418 C C . ARG A 1 478 ? 12.935 -5.522 3.426 1.00 78.44 478 ARG A C 1
ATOM 3420 O O . ARG A 1 478 ? 12.532 -4.731 2.577 1.00 78.44 478 ARG A O 1
ATOM 3427 N N . VAL A 1 479 ? 12.833 -6.845 3.291 1.00 79.75 479 VAL A N 1
ATOM 3428 C CA . VAL A 1 479 ? 12.203 -7.474 2.122 1.00 79.75 479 VAL A CA 1
ATOM 3429 C C . VAL A 1 479 ? 10.727 -7.088 2.028 1.00 79.75 479 VAL A C 1
ATOM 3431 O O . VAL A 1 479 ? 10.293 -6.671 0.959 1.00 79.75 479 VAL A O 1
ATOM 3434 N N . ALA A 1 480 ? 9.968 -7.157 3.127 1.00 84.19 480 ALA A N 1
ATOM 3435 C CA . ALA A 1 480 ? 8.555 -6.779 3.160 1.00 84.19 480 ALA A CA 1
ATOM 3436 C C . ALA A 1 480 ? 8.338 -5.338 2.701 1.00 84.19 480 ALA A C 1
ATOM 3438 O O . ALA A 1 480 ? 7.536 -5.108 1.804 1.00 84.19 480 ALA A O 1
ATOM 3439 N N . MET A 1 481 ? 9.097 -4.385 3.238 1.00 83.31 481 MET A N 1
ATOM 3440 C CA . MET A 1 481 ? 8.998 -2.977 2.850 1.00 83.31 481 MET A CA 1
ATOM 3441 C C . MET A 1 481 ? 9.447 -2.724 1.405 1.00 83.31 481 MET A C 1
ATOM 3443 O O . MET A 1 481 ? 8.971 -1.779 0.781 1.00 83.31 481 MET A O 1
ATOM 3447 N N . ALA A 1 482 ? 10.331 -3.562 0.854 1.00 81.88 482 ALA A N 1
ATOM 3448 C CA . ALA A 1 482 ? 10.765 -3.461 -0.537 1.00 81.88 482 ALA A CA 1
ATOM 3449 C C . ALA A 1 482 ? 9.752 -4.049 -1.538 1.00 81.88 482 ALA A C 1
ATOM 3451 O O . ALA A 1 482 ? 9.646 -3.549 -2.657 1.00 81.88 482 ALA A O 1
ATOM 3452 N N . VAL A 1 483 ? 9.017 -5.107 -1.166 1.00 82.94 483 VAL A N 1
ATOM 3453 C CA . VAL A 1 483 ? 8.119 -5.831 -2.093 1.00 82.94 483 VAL A CA 1
ATOM 3454 C C . VAL A 1 483 ? 6.634 -5.562 -1.862 1.00 82.94 483 VAL A C 1
ATOM 3456 O O . VAL A 1 483 ? 5.821 -5.777 -2.767 1.00 82.94 483 VAL A O 1
ATOM 3459 N N . VAL A 1 484 ? 6.263 -5.083 -0.677 1.00 86.50 484 VAL A N 1
ATOM 3460 C CA . VAL A 1 484 ? 4.887 -4.784 -0.285 1.00 86.50 484 VAL A CA 1
ATOM 3461 C C . VAL A 1 484 ? 4.737 -3.271 -0.146 1.00 86.50 484 VAL A C 1
ATOM 3463 O O . VAL A 1 484 ? 5.276 -2.639 0.755 1.00 86.50 484 VAL A O 1
ATOM 3466 N N . HIS A 1 485 ? 3.990 -2.665 -1.065 1.00 80.00 485 HIS A N 1
ATOM 3467 C CA . HIS A 1 485 ? 3.884 -1.207 -1.142 1.00 80.00 485 HIS A CA 1
ATOM 3468 C C . HIS A 1 485 ? 2.999 -0.602 -0.038 1.00 80.00 485 HIS A C 1
ATOM 3470 O O . HIS A 1 485 ? 3.151 0.565 0.321 1.00 80.00 485 HIS A O 1
ATOM 3476 N N . ARG A 1 486 ? 2.018 -1.354 0.478 1.00 86.38 486 ARG A N 1
ATOM 3477 C CA . ARG A 1 486 ? 1.046 -0.854 1.460 1.00 86.38 486 ARG A CA 1
ATOM 3478 C C . ARG A 1 486 ? 0.887 -1.792 2.636 1.00 86.38 486 ARG A C 1
ATOM 3480 O O . ARG A 1 486 ? 0.870 -3.006 2.469 1.00 86.38 486 ARG A O 1
ATOM 3487 N N . PHE A 1 487 ? 0.647 -1.203 3.801 1.00 88.56 487 PHE A N 1
ATOM 3488 C CA . PHE A 1 487 ? 0.334 -1.954 5.009 1.00 88.56 487 PHE A CA 1
ATOM 3489 C C . PHE A 1 487 ? -0.914 -2.839 4.840 1.00 88.56 487 PHE A C 1
ATOM 3491 O O . PHE A 1 487 ? -0.903 -3.983 5.271 1.00 88.56 487 PHE A O 1
ATOM 3498 N N . ASP A 1 488 ? -1.937 -2.374 4.117 1.00 88.56 488 ASP A N 1
ATOM 3499 C CA . ASP A 1 488 ? -3.132 -3.181 3.813 1.00 88.56 488 ASP A CA 1
ATOM 3500 C C . ASP A 1 488 ? -2.789 -4.482 3.078 1.00 88.56 488 ASP A C 1
ATOM 3502 O O . ASP A 1 488 ? -3.328 -5.545 3.367 1.00 88.56 488 ASP A O 1
ATOM 3506 N N . HIS A 1 489 ? -1.840 -4.402 2.140 1.00 87.94 489 HIS A N 1
ATOM 3507 C CA . HIS A 1 489 ? -1.376 -5.563 1.385 1.00 87.94 489 HIS A CA 1
ATOM 3508 C C . HIS A 1 489 ? -0.632 -6.530 2.300 1.00 87.94 489 HIS A C 1
ATOM 3510 O O . HIS A 1 489 ? -0.778 -7.737 2.164 1.00 87.94 489 HIS A O 1
ATOM 3516 N N . TRP A 1 490 ? 0.130 -6.004 3.259 1.00 89.12 490 TRP A N 1
ATOM 3517 C CA . TRP A 1 490 ? 0.775 -6.815 4.285 1.00 89.12 490 TRP A CA 1
ATOM 3518 C C . TRP A 1 490 ? -0.232 -7.518 5.200 1.00 89.12 490 TRP A C 1
ATOM 3520 O O . TRP A 1 490 ? -0.045 -8.696 5.502 1.00 89.12 490 TRP A O 1
ATOM 3530 N N . LEU A 1 491 ? -1.326 -6.854 5.583 1.00 88.25 491 LEU A N 1
ATOM 3531 C CA . LEU A 1 491 ? -2.387 -7.489 6.367 1.00 88.25 491 LEU A CA 1
ATOM 3532 C C . LEU A 1 491 ? -3.000 -8.682 5.630 1.00 88.25 491 LEU A C 1
ATOM 3534 O O . LEU A 1 491 ? -3.129 -9.746 6.218 1.00 88.25 491 LEU A O 1
ATOM 3538 N N . GLU A 1 492 ? -3.301 -8.551 4.341 1.00 86.12 492 GLU A N 1
ATOM 3539 C CA . GLU A 1 492 ? -3.832 -9.662 3.535 1.00 86.12 492 GLU A CA 1
ATOM 3540 C C . GLU A 1 492 ? -2.828 -10.817 3.384 1.00 86.12 492 GLU A C 1
ATOM 3542 O O . GLU A 1 492 ? -3.211 -11.984 3.309 1.00 86.12 492 GLU A O 1
ATOM 3547 N N . ILE A 1 493 ? -1.529 -10.501 3.350 1.00 85.00 493 ILE A N 1
ATOM 3548 C CA . ILE A 1 493 ? -0.459 -11.500 3.313 1.00 85.00 493 ILE A CA 1
ATOM 3549 C C . ILE A 1 493 ? -0.414 -12.284 4.620 1.00 85.00 493 ILE A C 1
ATOM 3551 O O . ILE A 1 493 ? -0.279 -13.505 4.581 1.00 85.00 493 ILE A O 1
ATOM 3555 N N . VAL A 1 494 ? -0.465 -11.602 5.765 1.00 82.44 494 VAL A N 1
ATOM 3556 C CA . VAL A 1 494 ? -0.221 -12.215 7.079 1.00 82.44 494 VAL A CA 1
ATOM 3557 C C . VAL A 1 494 ? -1.476 -12.821 7.690 1.00 82.44 494 VAL A C 1
ATOM 3559 O O . VAL A 1 494 ? -1.397 -13.877 8.319 1.00 82.44 494 VAL A O 1
ATOM 3562 N N . PHE A 1 495 ? -2.621 -12.200 7.444 1.00 79.75 495 PHE A N 1
ATOM 3563 C CA . PHE A 1 495 ? -3.929 -12.655 7.872 1.00 79.75 495 PHE A CA 1
ATOM 3564 C C . PHE A 1 495 ? -4.726 -13.085 6.637 1.00 79.75 495 PHE A C 1
ATOM 3566 O O . PHE A 1 495 ? -5.550 -12.318 6.136 1.00 79.75 495 PHE A O 1
ATOM 3573 N N . PRO A 1 496 ? -4.464 -14.282 6.086 1.00 69.88 496 PRO A N 1
ATOM 3574 C CA . PRO A 1 496 ? -5.201 -14.736 4.923 1.00 69.88 496 PRO A CA 1
ATOM 3575 C C . PRO A 1 496 ? -6.693 -14.752 5.236 1.00 69.88 496 PRO A C 1
ATOM 3577 O O . PRO A 1 496 ? -7.128 -15.284 6.263 1.00 69.88 496 PRO A O 1
ATOM 3580 N N . LEU A 1 497 ? -7.478 -14.161 4.340 1.00 65.44 497 LEU A N 1
ATOM 3581 C CA . LEU A 1 497 ? -8.923 -14.259 4.427 1.00 65.44 497 LEU A CA 1
ATOM 3582 C C . LEU A 1 497 ? -9.319 -15.739 4.333 1.00 65.44 497 LEU A C 1
ATOM 3584 O O . LEU A 1 497 ? -8.706 -16.488 3.561 1.00 65.44 497 LEU A O 1
ATOM 3588 N N . PRO A 1 498 ? -10.335 -16.183 5.092 1.00 63.62 498 PRO A N 1
ATOM 3589 C CA . PRO A 1 498 ? -10.951 -17.470 4.821 1.00 63.62 498 PRO A CA 1
ATOM 3590 C C . PRO A 1 498 ? -11.395 -17.431 3.360 1.00 63.62 498 PRO A C 1
ATOM 3592 O O . PRO A 1 498 ? -12.172 -16.549 2.995 1.00 63.62 498 PRO A O 1
ATOM 3595 N N . ALA A 1 499 ? -10.862 -18.321 2.519 1.00 57.22 499 ALA A N 1
ATOM 3596 C CA . ALA A 1 499 ? -11.322 -18.434 1.143 1.00 57.22 499 ALA A CA 1
ATOM 3597 C C . ALA A 1 499 ? -12.848 -18.594 1.190 1.00 57.22 499 ALA A C 1
ATOM 3599 O O . ALA A 1 499 ? -13.341 -19.531 1.831 1.00 57.22 499 ALA A O 1
ATOM 3600 N N . GLY A 1 500 ? -13.572 -17.630 0.613 1.00 48.59 500 GLY A N 1
ATOM 3601 C CA . GLY A 1 500 ? -15.031 -17.645 0.579 1.00 48.59 500 GLY A CA 1
ATOM 3602 C C . GLY A 1 500 ? -15.537 -19.021 0.139 1.00 48.59 500 GLY A C 1
ATOM 3603 O O . GLY A 1 500 ? -14.945 -19.649 -0.736 1.00 48.59 500 GLY A O 1
ATOM 3604 N N . ASP A 1 501 ? -16.592 -19.497 0.801 1.00 37.75 501 ASP A N 1
ATOM 3605 C CA . ASP A 1 501 ? -17.351 -20.730 0.528 1.00 37.75 501 ASP A CA 1
ATOM 3606 C C . ASP A 1 501 ? -16.825 -22.105 0.983 1.00 37.75 501 ASP A C 1
ATOM 3608 O O . ASP A 1 501 ? -17.581 -23.074 0.910 1.00 37.75 501 ASP A O 1
ATOM 3612 N N . LEU A 1 502 ? -15.638 -22.254 1.585 1.00 39.81 502 LEU A N 1
ATOM 3613 C CA . LEU A 1 502 ? -15.220 -23.586 2.090 1.00 39.81 502 LEU A CA 1
ATOM 3614 C C . LEU A 1 502 ? -15.710 -23.945 3.507 1.00 39.81 502 LEU A C 1
ATOM 3616 O O . LEU A 1 502 ? -15.591 -25.096 3.923 1.00 39.81 502 LEU A O 1
ATOM 3620 N N . LEU A 1 503 ? -16.324 -23.008 4.238 1.00 40.41 503 LEU A N 1
ATOM 3621 C CA . LEU A 1 503 ? -16.895 -23.270 5.572 1.00 40.41 503 LEU A CA 1
ATOM 3622 C C . LEU A 1 503 ? -18.301 -23.902 5.545 1.00 40.41 503 LEU A C 1
ATOM 3624 O O . LEU A 1 503 ? -18.815 -24.261 6.602 1.00 40.41 503 LEU A O 1
ATOM 3628 N N . ALA A 1 504 ? -18.909 -24.098 4.368 1.00 37.31 504 ALA A N 1
ATOM 3629 C CA . ALA A 1 504 ? -20.161 -24.854 4.243 1.00 37.31 504 ALA A CA 1
ATOM 3630 C C . ALA A 1 504 ? -19.951 -26.383 4.231 1.00 37.31 504 ALA A C 1
ATOM 3632 O O . ALA A 1 504 ? -20.890 -27.136 4.486 1.00 37.31 504 ALA A O 1
ATOM 3633 N N . SER A 1 505 ? -18.728 -26.869 3.992 1.00 33.81 505 SER A N 1
ATOM 3634 C CA . SER A 1 505 ? -18.386 -28.287 4.139 1.00 33.81 505 SER A CA 1
ATOM 3635 C C . SER A 1 505 ? -17.546 -28.466 5.397 1.00 33.81 505 SER A C 1
ATOM 3637 O O . SER A 1 505 ? -16.453 -27.916 5.472 1.00 33.81 505 SER A O 1
ATOM 3639 N N . GLY A 1 506 ? -18.042 -29.217 6.382 1.00 36.31 506 GLY A N 1
ATOM 3640 C CA . GLY A 1 506 ? -17.398 -29.474 7.679 1.00 36.31 506 GLY A CA 1
ATOM 3641 C C . GLY A 1 506 ? -16.088 -30.276 7.621 1.00 36.31 506 GLY A C 1
ATOM 3642 O O . GLY A 1 506 ? -15.927 -31.243 8.362 1.00 36.31 506 GLY A O 1
ATOM 3643 N N . ALA A 1 507 ? -15.152 -29.901 6.750 1.00 37.09 507 ALA A N 1
ATOM 3644 C CA . ALA A 1 507 ? -13.814 -30.456 6.703 1.00 37.09 507 ALA A CA 1
ATOM 3645 C C . ALA A 1 507 ? -12.996 -29.902 7.876 1.00 37.09 507 ALA A C 1
ATOM 3647 O O . ALA A 1 507 ? -12.896 -28.692 8.085 1.00 37.09 507 ALA A O 1
ATOM 3648 N N . ALA A 1 508 ? -12.452 -30.827 8.666 1.00 38.88 508 ALA A N 1
ATOM 3649 C CA . ALA A 1 508 ? -11.707 -30.560 9.882 1.00 38.88 508 ALA A CA 1
ATOM 3650 C C . ALA A 1 508 ? -10.610 -29.507 9.665 1.00 38.88 508 ALA A C 1
ATOM 3652 O O . ALA A 1 508 ? -9.795 -29.616 8.748 1.00 38.88 508 ALA A O 1
ATOM 3653 N N . ALA A 1 509 ? -10.592 -28.510 10.551 1.00 39.12 509 ALA A N 1
ATOM 3654 C CA . ALA A 1 509 ? -9.543 -27.511 10.652 1.00 39.12 509 ALA A CA 1
ATOM 3655 C C . ALA A 1 509 ? -8.171 -28.199 10.697 1.00 39.12 509 ALA A C 1
ATOM 3657 O O . ALA A 1 509 ? -7.825 -28.854 11.682 1.00 39.12 509 ALA A O 1
ATOM 3658 N N . VAL A 1 510 ? -7.388 -28.056 9.627 1.00 38.12 510 VAL A N 1
ATOM 3659 C CA . VAL A 1 510 ? -5.975 -28.423 9.651 1.00 38.12 510 VAL A CA 1
ATOM 3660 C C . VAL A 1 510 ? -5.310 -27.498 10.664 1.00 38.12 510 VAL A C 1
ATOM 3662 O O . VAL A 1 510 ? -5.315 -26.277 10.515 1.00 38.12 510 VAL A O 1
ATOM 3665 N N . SER A 1 511 ? -4.796 -28.091 11.736 1.00 35.00 511 SER A N 1
ATOM 3666 C CA . SER A 1 511 ? -4.177 -27.415 12.871 1.00 35.00 511 SER A CA 1
ATOM 3667 C C . SER A 1 511 ? -2.779 -26.887 12.529 1.00 35.00 511 SER A C 1
ATOM 3669 O O . SER A 1 511 ? -1.812 -27.220 13.215 1.00 35.00 511 SER A O 1
ATOM 3671 N N . GLU A 1 512 ? -2.633 -26.096 11.465 1.00 41.03 512 GLU A N 1
ATOM 3672 C CA . GLU A 1 512 ? -1.394 -25.344 11.283 1.00 41.03 512 GLU A CA 1
ATOM 3673 C C . GLU A 1 512 ? -1.379 -24.156 12.264 1.00 41.03 512 GLU A C 1
ATOM 3675 O O . GLU A 1 512 ? -2.277 -23.312 12.214 1.00 41.03 512 GLU A O 1
ATOM 3680 N N . PRO A 1 513 ? -0.381 -24.040 13.163 1.00 36.00 513 PRO A N 1
ATOM 3681 C CA . PRO A 1 513 ? -0.337 -23.012 14.209 1.00 36.00 513 PRO A CA 1
ATOM 3682 C C . PRO A 1 513 ? -0.077 -21.576 13.706 1.00 36.00 513 PRO A C 1
ATOM 3684 O O . PRO A 1 513 ? 0.318 -20.723 14.497 1.00 36.00 513 PRO A O 1
ATOM 3687 N N . SER A 1 514 ? -0.236 -21.294 12.411 1.00 43.78 514 SER A N 1
ATOM 3688 C CA . SER A 1 514 ? 0.363 -20.115 11.763 1.00 43.78 514 SER A CA 1
ATOM 3689 C C . SER A 1 514 ? -0.593 -19.270 10.920 1.00 43.78 514 SER A C 1
ATOM 3691 O O . SER A 1 514 ? -0.163 -18.254 10.376 1.00 43.78 514 SER A O 1
ATOM 3693 N N . CYS A 1 515 ? -1.864 -19.656 10.784 1.00 47.47 515 CYS A N 1
ATOM 3694 C CA . CYS A 1 515 ? -2.838 -18.861 10.035 1.00 47.47 515 CYS A CA 1
ATOM 3695 C C . CYS A 1 515 ? -3.675 -18.022 10.998 1.00 47.47 515 CYS A C 1
ATOM 3697 O O . CYS A 1 515 ? -4.627 -18.514 11.601 1.00 47.47 515 CYS A O 1
ATOM 3699 N N . LEU A 1 516 ? -3.287 -16.757 11.144 1.00 58.38 516 LEU A N 1
ATOM 3700 C CA . LEU A 1 516 ? -4.078 -15.771 11.867 1.00 58.38 516 LEU A CA 1
ATOM 3701 C C . LEU A 1 516 ? -5.371 -15.492 11.105 1.00 58.38 516 LEU A C 1
ATOM 3703 O O . LEU A 1 516 ? -5.352 -15.365 9.879 1.00 58.38 516 LEU A O 1
ATOM 3707 N N . ARG A 1 517 ? -6.490 -15.394 11.820 1.00 70.25 517 ARG A N 1
ATOM 3708 C CA . ARG A 1 517 ? -7.809 -15.157 11.228 1.00 70.25 517 ARG A CA 1
ATOM 3709 C C . ARG A 1 517 ? -8.105 -13.668 11.234 1.00 70.25 517 ARG A C 1
ATOM 3711 O O . ARG A 1 517 ? -8.162 -13.055 12.296 1.00 70.25 517 ARG A O 1
ATOM 3718 N N . MET A 1 518 ? -8.331 -13.092 10.058 1.00 77.31 518 MET A N 1
ATOM 3719 C CA . MET A 1 518 ? -8.858 -11.735 9.960 1.00 77.31 518 MET A CA 1
ATOM 3720 C C . MET A 1 518 ? -10.364 -11.757 9.724 1.00 77.31 518 MET A C 1
ATOM 3722 O O . MET A 1 518 ? -10.850 -12.347 8.760 1.00 77.31 518 MET A O 1
ATOM 3726 N N . GLY A 1 519 ? -11.092 -11.102 10.622 1.00 69.00 519 GLY A N 1
ATOM 3727 C CA . GLY A 1 519 ? -12.494 -10.764 10.457 1.00 69.00 519 GLY A CA 1
ATOM 3728 C C . GLY A 1 519 ? -12.638 -9.544 9.557 1.00 69.00 519 GLY A C 1
ATOM 3729 O O . GLY A 1 519 ? -11.783 -8.654 9.537 1.00 69.00 519 GLY A O 1
ATOM 3730 N N . ARG A 1 520 ? -13.739 -9.487 8.809 1.00 68.88 520 ARG A N 1
ATOM 3731 C CA . ARG A 1 520 ? -13.961 -8.436 7.819 1.00 68.88 520 ARG A CA 1
ATOM 3732 C C . ARG A 1 520 ? -15.230 -7.653 8.093 1.00 68.88 520 ARG A C 1
ATOM 3734 O O . ARG A 1 520 ? -16.323 -8.212 8.156 1.00 68.88 520 ARG A O 1
ATOM 3741 N N . LEU A 1 521 ? -15.080 -6.340 8.190 1.00 62.22 521 LEU A N 1
ATOM 3742 C CA . LEU A 1 521 ? -16.200 -5.408 8.198 1.00 62.22 521 LEU A CA 1
ATOM 3743 C C . LEU A 1 521 ? -16.557 -5.086 6.748 1.00 62.22 521 LEU A C 1
ATOM 3745 O O . LEU A 1 521 ? -15.840 -4.337 6.091 1.00 62.22 521 LEU A O 1
ATOM 3749 N N . SER A 1 522 ? -17.633 -5.670 6.228 1.00 64.19 522 SER A N 1
ATOM 3750 C CA . SER A 1 522 ? -18.078 -5.376 4.86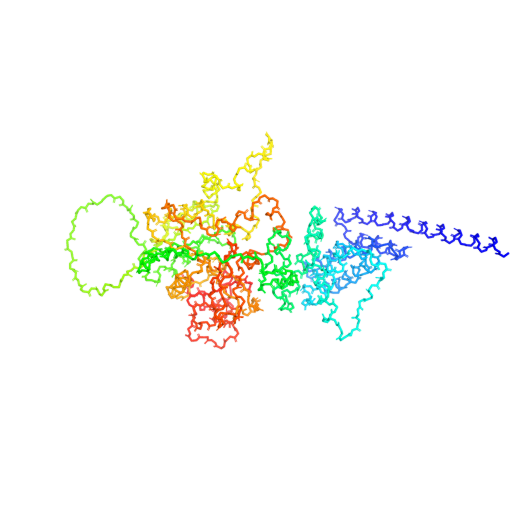1 1.00 64.19 522 SER A CA 1
ATOM 3751 C C . SER A 1 522 ? -18.843 -4.046 4.808 1.00 64.19 522 SER A C 1
ATOM 3753 O O . SER A 1 522 ? -19.690 -3.777 5.665 1.00 64.19 522 SER A O 1
ATOM 3755 N N . CYS A 1 523 ? -18.571 -3.223 3.788 1.00 57.03 523 CYS A N 1
ATOM 3756 C CA . CYS A 1 523 ? -19.332 -1.992 3.541 1.00 57.03 523 CYS A CA 1
ATOM 3757 C C . CYS A 1 523 ? -20.753 -2.283 3.023 1.00 57.03 523 CYS A C 1
ATOM 3759 O O . CYS A 1 523 ? -21.647 -1.456 3.190 1.00 57.03 523 CYS A O 1
ATOM 3761 N N . GLU A 1 524 ? -20.997 -3.480 2.474 1.00 53.16 524 GLU A N 1
ATOM 3762 C CA . GLU A 1 524 ? -22.317 -3.930 2.001 1.00 53.16 524 GLU A CA 1
ATOM 3763 C C . GLU A 1 524 ? -23.302 -4.235 3.135 1.00 53.16 524 GLU A C 1
ATOM 3765 O O . GLU A 1 524 ? -24.509 -4.237 2.905 1.00 53.16 524 GLU A O 1
ATOM 3770 N N . HIS A 1 525 ? -22.833 -4.364 4.386 1.00 53.34 525 HIS A N 1
ATOM 3771 C CA . HIS A 1 525 ? -23.713 -4.409 5.568 1.00 53.34 525 HIS A CA 1
ATOM 3772 C C . HIS A 1 525 ? -24.431 -3.066 5.834 1.00 53.34 525 HIS A C 1
ATOM 3774 O O . HIS A 1 525 ? -24.996 -2.837 6.904 1.00 53.34 525 HIS A O 1
ATOM 3780 N N . GLY A 1 526 ? -24.440 -2.169 4.845 1.00 49.91 526 GLY A N 1
ATOM 3781 C CA . GLY A 1 526 ? -25.674 -1.508 4.447 1.00 49.91 526 GLY A CA 1
ATOM 3782 C C . GLY A 1 526 ? -26.057 -0.298 5.271 1.00 49.91 526 GLY A C 1
ATOM 3783 O O . GLY A 1 526 ? -27.215 0.078 5.196 1.00 49.91 526 GLY A O 1
ATOM 3784 N N . ASN A 1 527 ? -25.132 0.274 6.051 1.00 58.97 527 ASN A N 1
ATOM 3785 C CA . ASN A 1 527 ? -25.219 1.600 6.689 1.00 58.97 527 ASN A CA 1
ATOM 3786 C C . ASN A 1 527 ? -24.040 1.882 7.635 1.00 58.97 527 ASN A C 1
ATOM 3788 O O . ASN A 1 527 ? -24.045 2.930 8.256 1.00 58.97 527 ASN A O 1
ATOM 3792 N N . LEU A 1 528 ? -23.077 0.975 7.836 1.00 57.03 528 LEU A N 1
ATOM 3793 C CA . LEU A 1 528 ? -22.097 1.094 8.929 1.00 57.03 528 LEU A CA 1
ATOM 3794 C C . LEU A 1 528 ? -20.843 1.893 8.561 1.00 57.03 528 LEU A C 1
ATOM 3796 O O . LEU A 1 528 ? -20.383 2.722 9.348 1.00 57.03 528 LEU A O 1
ATOM 3800 N N . VAL A 1 529 ? -20.312 1.648 7.365 1.00 60.59 529 VAL A N 1
ATOM 3801 C CA . VAL A 1 529 ? -19.114 2.300 6.836 1.00 60.59 529 VAL A CA 1
ATOM 3802 C C . VAL A 1 529 ? -19.353 2.593 5.360 1.00 60.59 529 VAL A C 1
ATOM 3804 O O . VAL A 1 529 ? -19.807 1.711 4.636 1.00 60.59 529 VAL A O 1
ATOM 3807 N N . GLY A 1 530 ? -19.071 3.815 4.916 1.00 63.34 530 GLY A N 1
ATOM 3808 C CA . GLY A 1 530 ? -19.116 4.190 3.503 1.00 63.34 530 GLY A CA 1
ATOM 3809 C C . GLY A 1 530 ? -17.808 4.802 3.037 1.00 63.34 530 GLY A C 1
ATOM 3810 O O . GLY A 1 530 ? -17.011 5.276 3.840 1.00 63.34 530 GLY A O 1
ATOM 3811 N N . ASP A 1 531 ? -17.608 4.821 1.728 1.00 75.75 531 ASP A N 1
ATOM 3812 C CA . ASP A 1 531 ? -16.524 5.557 1.088 1.00 75.75 531 ASP A CA 1
ATOM 3813 C C . ASP A 1 531 ? -17.077 6.804 0.382 1.00 75.75 531 ASP A C 1
ATOM 3815 O O . ASP A 1 531 ? -18.173 6.773 -0.188 1.00 75.75 531 ASP A O 1
ATOM 3819 N N . PHE A 1 532 ? -16.317 7.901 0.412 1.00 73.50 532 PHE A N 1
ATOM 3820 C CA . PHE A 1 532 ? -16.739 9.181 -0.156 1.00 73.50 532 PHE A CA 1
ATOM 3821 C C . PHE A 1 532 ? -17.115 9.085 -1.638 1.00 73.50 532 PHE A C 1
ATOM 3823 O O . PHE A 1 532 ? -18.158 9.607 -2.026 1.00 73.50 532 PHE A O 1
ATOM 3830 N N . SER A 1 533 ? -16.328 8.380 -2.455 1.00 69.25 533 SER A N 1
ATOM 3831 C CA . SER A 1 533 ? -16.604 8.255 -3.892 1.00 69.25 533 SER A CA 1
ATOM 3832 C C . SER A 1 533 ? -17.921 7.526 -4.154 1.00 69.25 533 SER A C 1
ATOM 3834 O O . SER A 1 533 ? -18.663 7.876 -5.069 1.00 69.25 533 SER A O 1
ATOM 3836 N N . THR A 1 534 ? -18.245 6.551 -3.304 1.00 69.75 534 THR A N 1
ATOM 3837 C CA . THR A 1 534 ? -19.510 5.802 -3.357 1.00 69.75 534 THR A CA 1
ATOM 3838 C C . THR A 1 534 ? -20.701 6.684 -2.997 1.00 69.75 534 THR A C 1
ATOM 3840 O O . THR A 1 534 ? -21.729 6.652 -3.670 1.00 69.75 534 THR A O 1
ATOM 3843 N N . LEU A 1 535 ? -20.551 7.523 -1.970 1.00 71.31 535 LEU A N 1
ATOM 3844 C CA . LEU A 1 535 ? -21.588 8.469 -1.557 1.00 71.31 535 LEU A CA 1
ATOM 3845 C C . LEU A 1 535 ? -21.789 9.594 -2.581 1.00 71.31 535 LEU A C 1
ATOM 3847 O O . LEU A 1 535 ? -22.924 10.008 -2.790 1.00 71.31 535 LEU A O 1
ATOM 3851 N N . ALA A 1 536 ? -20.716 10.065 -3.222 1.00 67.19 536 ALA A N 1
ATOM 3852 C CA . ALA A 1 536 ? -20.763 11.117 -4.238 1.00 67.19 536 ALA A CA 1
ATOM 3853 C C . ALA A 1 536 ? -21.462 10.667 -5.531 1.00 67.19 536 ALA A C 1
ATOM 3855 O O . ALA A 1 536 ? -22.100 11.478 -6.197 1.00 67.19 536 ALA A O 1
ATOM 3856 N N . GLY A 1 537 ? -21.368 9.379 -5.877 1.00 65.75 537 GLY A N 1
ATOM 3857 C CA . GLY A 1 537 ? -22.066 8.805 -7.031 1.00 65.75 537 GLY A CA 1
ATOM 3858 C C . GLY A 1 537 ? -23.547 8.491 -6.787 1.00 65.75 537 GLY A C 1
ATOM 3859 O O . GLY A 1 537 ? -24.294 8.301 -7.747 1.00 65.75 537 GLY A O 1
ATOM 3860 N N . ALA A 1 538 ? -23.990 8.427 -5.529 1.00 69.31 538 ALA A N 1
ATOM 3861 C CA . ALA A 1 538 ? -25.381 8.160 -5.185 1.00 69.31 538 ALA A CA 1
ATOM 3862 C C . ALA A 1 538 ? -26.214 9.451 -5.221 1.00 69.31 538 ALA A C 1
ATOM 3864 O O . ALA A 1 538 ? -25.802 10.484 -4.693 1.00 69.31 538 ALA A O 1
ATOM 3865 N N . SER A 1 539 ? -27.432 9.389 -5.771 1.00 64.88 539 SER A N 1
ATOM 3866 C CA . SER A 1 539 ? -28.440 10.438 -5.574 1.00 64.88 539 SER A CA 1
ATOM 3867 C C . SER A 1 539 ? -28.644 10.635 -4.068 1.00 64.88 539 SER A C 1
ATOM 3869 O O . SER A 1 539 ? -29.092 9.705 -3.398 1.00 64.88 539 SER A O 1
ATOM 3871 N N . THR A 1 540 ? -28.217 11.795 -3.561 1.00 60.28 540 THR A N 1
ATOM 3872 C CA . THR A 1 540 ? -28.134 12.225 -2.151 1.00 60.28 540 THR A CA 1
ATOM 3873 C C . THR A 1 540 ? -28.672 11.205 -1.134 1.00 60.28 540 THR A C 1
ATOM 3875 O O . THR A 1 540 ? -29.882 11.141 -0.900 1.00 60.28 540 THR A O 1
ATOM 3878 N N . PRO A 1 541 ? -27.805 10.416 -0.469 1.00 62.06 541 PRO A N 1
ATOM 3879 C CA . PRO A 1 541 ? -28.271 9.392 0.455 1.00 62.06 541 PRO A CA 1
ATOM 3880 C C . PRO A 1 541 ? -29.062 10.018 1.611 1.00 62.06 541 PRO A C 1
ATOM 3882 O O . PRO A 1 541 ? -28.642 11.009 2.232 1.00 62.06 541 PRO A O 1
ATOM 3885 N N . ALA A 1 542 ? -30.217 9.413 1.908 1.00 67.19 542 ALA A N 1
ATOM 3886 C CA . ALA A 1 542 ? -31.130 9.862 2.959 1.00 67.19 542 ALA A CA 1
ATOM 3887 C C . ALA A 1 542 ? -30.472 9.835 4.352 1.00 67.19 542 ALA A C 1
ATOM 3889 O O . ALA A 1 542 ? -30.794 10.657 5.209 1.00 67.19 542 ALA A O 1
ATOM 3890 N N . ARG A 1 543 ? -29.516 8.922 4.576 1.00 76.44 543 ARG A N 1
ATOM 3891 C CA . ARG A 1 543 ? -28.700 8.830 5.795 1.00 76.44 543 ARG A CA 1
ATOM 3892 C C . ARG A 1 543 ? -27.250 8.529 5.435 1.00 76.44 543 ARG A C 1
ATOM 3894 O O . ARG A 1 543 ? -26.991 7.711 4.561 1.00 76.44 543 ARG A O 1
ATOM 3901 N N . LEU A 1 544 ? -26.323 9.210 6.105 1.00 75.62 544 LEU A N 1
ATOM 3902 C CA . LEU A 1 544 ? -24.895 8.919 5.990 1.00 75.62 544 LEU A CA 1
ATOM 3903 C C . LEU A 1 544 ? -24.545 7.731 6.901 1.00 75.62 544 LEU A C 1
ATOM 3905 O O . LEU A 1 544 ? -25.099 7.646 8.003 1.00 75.62 544 LEU A O 1
ATOM 3909 N N . PRO A 1 545 ? -23.636 6.837 6.477 1.00 81.38 545 PRO A N 1
ATOM 3910 C CA . PRO A 1 545 ? -23.151 5.765 7.338 1.00 81.38 545 PRO A CA 1
ATOM 3911 C C . PRO A 1 545 ? -22.298 6.358 8.463 1.00 81.38 545 PRO A C 1
ATOM 3913 O O . PRO A 1 545 ? -21.567 7.290 8.144 1.00 81.38 545 PRO A O 1
ATOM 3916 N N . PRO A 1 546 ? -22.329 5.855 9.720 1.00 83.44 546 PRO A N 1
ATOM 3917 C CA . PRO A 1 546 ? -21.642 6.442 10.874 1.00 83.44 546 PRO A CA 1
ATOM 3918 C C . PRO A 1 546 ? -20.153 6.710 10.705 1.00 83.44 546 PRO A C 1
ATOM 3920 O O . PRO A 1 546 ? -19.611 7.571 11.398 1.00 83.44 546 PRO A O 1
ATOM 3923 N N . VAL A 1 547 ? -19.501 5.962 9.819 1.00 84.12 547 VAL A N 1
ATOM 3924 C CA . VAL A 1 547 ? -18.093 6.113 9.479 1.00 84.12 547 VAL A CA 1
ATOM 3925 C C . VAL A 1 547 ? -17.981 6.299 7.971 1.00 84.12 547 VAL A C 1
ATOM 3927 O O . VAL A 1 547 ? -18.492 5.487 7.202 1.00 84.12 547 VAL A O 1
ATOM 3930 N N . VAL A 1 548 ? -17.298 7.356 7.543 1.00 84.06 548 VAL A N 1
ATOM 3931 C CA . VAL A 1 548 ? -16.955 7.597 6.138 1.00 84.06 548 VAL A CA 1
ATOM 3932 C C . VAL A 1 548 ? -15.441 7.589 5.992 1.00 84.06 548 VAL A C 1
ATOM 3934 O O . VAL A 1 548 ? -14.751 8.318 6.703 1.00 84.06 548 VAL A O 1
ATOM 3937 N N . VAL A 1 549 ? -14.922 6.768 5.084 1.00 84.94 549 VAL A N 1
ATOM 3938 C CA . VAL A 1 549 ? -13.488 6.666 4.796 1.00 84.94 549 VAL A CA 1
ATOM 3939 C C . VAL A 1 549 ? -13.114 7.456 3.541 1.00 84.94 549 VAL A C 1
ATOM 3941 O O . VAL A 1 549 ? -13.906 7.582 2.609 1.00 84.94 549 VAL A O 1
ATOM 3944 N N . PHE A 1 550 ? -11.891 7.987 3.534 1.00 83.25 550 PHE A N 1
ATOM 3945 C CA . PHE A 1 550 ? -11.293 8.776 2.455 1.00 83.25 550 PHE A CA 1
ATOM 3946 C C . PHE A 1 550 ? -9.916 8.204 2.090 1.00 83.25 550 PHE A C 1
ATOM 3948 O O . PHE A 1 550 ? -8.883 8.865 2.269 1.00 83.25 550 PHE A O 1
ATOM 3955 N N . PRO A 1 551 ? -9.850 6.951 1.610 1.00 68.44 551 PRO A N 1
ATOM 3956 C CA . PRO A 1 551 ? -8.577 6.287 1.337 1.00 68.44 551 PRO A CA 1
ATOM 3957 C C . PRO A 1 551 ? -7.785 6.991 0.224 1.00 68.44 551 PRO A C 1
ATOM 3959 O O . PRO A 1 551 ? -6.553 6.989 0.244 1.00 68.44 551 PRO A O 1
ATOM 3962 N N . LEU A 1 552 ? -8.461 7.710 -0.679 1.00 71.69 552 LEU A N 1
ATOM 3963 C CA . LEU A 1 552 ? -7.865 8.524 -1.744 1.00 71.69 552 LEU A CA 1
ATOM 3964 C C . LEU A 1 552 ? -8.311 9.994 -1.658 1.00 71.69 552 LEU A C 1
ATOM 3966 O O . LEU A 1 552 ? -8.914 10.411 -0.673 1.00 71.69 552 LEU A O 1
ATOM 3970 N N . ASP A 1 553 ? -7.918 10.805 -2.643 1.00 67.25 553 ASP A N 1
ATOM 3971 C CA . ASP A 1 553 ? -8.372 12.192 -2.753 1.00 67.25 553 ASP A CA 1
ATOM 3972 C C . ASP A 1 553 ? -9.844 12.279 -3.217 1.00 67.25 553 ASP A C 1
ATOM 3974 O O . ASP A 1 553 ? -10.263 11.459 -4.037 1.00 67.25 553 ASP A O 1
ATOM 3978 N N . PRO A 1 554 ? -10.607 13.291 -2.756 1.00 74.38 554 PRO A N 1
ATOM 3979 C CA . PRO A 1 554 ? -10.179 14.351 -1.843 1.00 74.38 554 PRO A CA 1
ATOM 3980 C C . PRO A 1 554 ? -10.046 13.853 -0.399 1.00 74.38 554 PRO A C 1
ATOM 3982 O O . PRO A 1 554 ? -10.896 13.132 0.106 1.00 74.38 554 PRO A O 1
ATOM 3985 N N . LYS A 1 555 ? -8.981 14.268 0.291 1.00 82.19 555 LYS A N 1
ATOM 3986 C CA . LYS A 1 555 ? -8.807 13.968 1.720 1.00 82.19 555 LYS A CA 1
ATOM 3987 C C . LYS A 1 555 ? -9.773 14.777 2.598 1.00 82.19 555 LYS A C 1
ATOM 3989 O O . LYS A 1 555 ? -10.186 15.861 2.186 1.00 82.19 555 LYS A O 1
ATOM 3994 N N . PRO A 1 556 ? -10.077 14.328 3.833 1.00 78.88 556 PRO A N 1
ATOM 3995 C CA . PRO A 1 556 ? -11.089 14.957 4.686 1.00 78.88 556 PRO A CA 1
ATOM 3996 C C . PRO A 1 556 ? -10.910 16.467 4.893 1.00 78.88 556 PRO A C 1
ATOM 3998 O O . PRO A 1 556 ? -11.877 17.219 4.851 1.00 78.88 556 PRO A O 1
ATOM 4001 N N . HIS A 1 557 ? -9.673 16.948 5.050 1.00 76.12 557 HIS A N 1
ATOM 4002 C CA . HIS A 1 557 ? -9.395 18.379 5.235 1.00 76.12 557 HIS A CA 1
ATOM 4003 C C . HIS A 1 557 ? -9.785 19.239 4.018 1.00 76.12 557 HIS A C 1
ATOM 4005 O O . HIS A 1 557 ? -10.065 20.425 4.174 1.00 76.12 557 HIS A O 1
ATOM 4011 N N . ARG A 1 558 ? -9.867 18.648 2.817 1.00 78.94 558 ARG A N 1
ATOM 4012 C CA . ARG A 1 558 ? -10.338 19.328 1.600 1.00 78.94 558 ARG A CA 1
ATOM 4013 C C . ARG A 1 558 ? -11.859 19.437 1.524 1.00 78.94 558 ARG A C 1
ATOM 4015 O O . ARG A 1 558 ? -12.363 20.198 0.705 1.00 78.94 558 ARG A O 1
ATOM 4022 N N . LEU A 1 559 ? -12.610 18.741 2.383 1.00 72.56 559 LEU A N 1
ATOM 4023 C CA . LEU A 1 559 ? -14.073 18.856 2.416 1.00 72.56 559 LEU A CA 1
ATOM 4024 C C . LEU A 1 559 ? -14.530 20.281 2.720 1.00 72.56 559 LEU A C 1
ATOM 4026 O O . LEU A 1 559 ? -15.536 20.722 2.177 1.00 72.56 559 LEU A O 1
ATOM 4030 N N . LEU A 1 560 ? -13.783 21.025 3.542 1.00 68.69 560 LEU A N 1
ATOM 4031 C CA . LEU A 1 560 ? -14.072 22.438 3.787 1.00 68.69 560 LEU A CA 1
ATOM 4032 C C . LEU A 1 560 ? -13.948 23.278 2.514 1.00 68.69 560 LEU A C 1
ATOM 4034 O O . LEU A 1 560 ? -14.781 24.148 2.272 1.00 68.69 560 LEU A O 1
ATOM 4038 N N . GLU A 1 561 ? -12.933 23.023 1.695 1.00 75.50 561 GLU A N 1
ATOM 4039 C CA . GLU A 1 561 ? -12.722 23.731 0.430 1.00 75.50 561 GLU A CA 1
ATOM 4040 C C . GLU A 1 561 ? -13.833 23.387 -0.570 1.00 75.50 561 GLU A C 1
ATOM 4042 O O . GLU A 1 561 ? -14.450 24.286 -1.137 1.00 75.50 561 GLU A O 1
ATOM 4047 N N . LEU A 1 562 ? -14.170 22.100 -0.691 1.00 72.12 562 LEU A N 1
ATOM 4048 C CA . LEU A 1 562 ? -15.256 21.603 -1.544 1.00 72.12 562 LEU A CA 1
ATOM 4049 C C . LEU A 1 562 ? -16.644 22.073 -1.080 1.00 72.12 562 LEU A C 1
ATOM 4051 O O . LEU A 1 562 ? -17.531 22.333 -1.891 1.00 72.12 562 LEU A O 1
ATOM 4055 N N . SER A 1 563 ? -16.844 22.258 0.227 1.00 72.25 563 SER A N 1
ATOM 4056 C CA . SER A 1 563 ? -18.092 22.826 0.744 1.00 72.25 563 SER A CA 1
ATOM 4057 C C . SER A 1 563 ? -18.317 24.262 0.258 1.00 72.25 563 SER A C 1
ATOM 4059 O O . SER A 1 563 ? -19.452 24.659 0.001 1.00 72.25 563 SER A O 1
ATOM 4061 N N . ARG A 1 564 ? -17.236 25.036 0.075 1.00 74.88 564 ARG A N 1
ATOM 4062 C CA . ARG A 1 564 ? -17.301 26.421 -0.415 1.00 74.88 564 ARG A CA 1
ATOM 4063 C C . ARG A 1 564 ? -17.591 26.490 -1.911 1.00 74.88 564 ARG A C 1
ATOM 4065 O O . ARG A 1 564 ? -18.112 27.503 -2.365 1.00 74.88 564 ARG A O 1
ATOM 4072 N N . SER A 1 565 ? -17.302 25.426 -2.661 1.00 74.81 565 SER A N 1
ATOM 4073 C CA . SER A 1 565 ? -17.623 25.323 -4.089 1.00 74.81 565 SER A CA 1
ATOM 4074 C C . SER A 1 565 ? -19.063 24.875 -4.372 1.00 74.81 565 SER A C 1
ATOM 4076 O O . SER A 1 565 ? -19.410 24.680 -5.532 1.00 74.81 565 SER A O 1
ATOM 4078 N N . GLY A 1 566 ? -19.907 24.720 -3.344 1.00 74.94 566 GLY A N 1
ATOM 4079 C CA . GLY A 1 566 ? -21.325 24.383 -3.507 1.00 74.94 566 GLY A CA 1
ATOM 4080 C C . GLY A 1 566 ? -21.625 22.891 -3.671 1.00 74.94 566 GLY A C 1
ATOM 4081 O O . GLY A 1 566 ? -22.756 22.547 -4.002 1.00 74.94 566 GLY A O 1
ATOM 4082 N N . ASP A 1 567 ? -20.659 22.001 -3.421 1.00 76.56 567 ASP A N 1
ATOM 4083 C CA . ASP A 1 567 ? -20.920 20.558 -3.374 1.00 76.56 567 ASP A CA 1
ATOM 4084 C C . ASP A 1 567 ? -21.752 20.237 -2.118 1.00 76.56 567 ASP A C 1
ATOM 4086 O O . ASP A 1 567 ? -21.300 20.407 -0.981 1.00 76.56 567 ASP A O 1
ATOM 4090 N N . GLU A 1 568 ? -23.004 19.815 -2.317 1.00 77.62 568 GLU A N 1
ATOM 4091 C CA . GLU A 1 568 ? -23.962 19.584 -1.234 1.00 77.62 568 GLU A CA 1
ATOM 4092 C C . GLU A 1 568 ? -23.522 18.445 -0.301 1.00 77.62 568 GLU A C 1
ATOM 4094 O O . GLU A 1 568 ? -23.678 18.554 0.921 1.00 77.62 568 GLU A O 1
ATOM 4099 N N . LEU A 1 569 ? -22.935 17.372 -0.846 1.00 73.69 569 LEU A N 1
ATOM 4100 C CA . LEU A 1 569 ? -22.446 16.240 -0.061 1.00 73.69 569 LEU A CA 1
ATOM 4101 C C . LEU A 1 569 ? -21.198 16.637 0.725 1.00 73.69 569 LEU A C 1
ATOM 4103 O O . LEU A 1 569 ? -21.136 16.385 1.932 1.00 73.69 569 LEU A O 1
ATOM 4107 N N . ALA A 1 570 ? -20.242 17.305 0.076 1.00 73.19 570 ALA A N 1
ATOM 4108 C CA . ALA A 1 570 ? -19.069 17.835 0.759 1.00 73.19 570 ALA A CA 1
ATOM 4109 C C . ALA A 1 570 ? -19.477 18.830 1.853 1.00 73.19 570 ALA A C 1
ATOM 4111 O O . ALA A 1 570 ? -18.949 18.776 2.960 1.00 73.19 570 ALA A O 1
ATOM 4112 N N . GLY A 1 571 ? -20.484 19.669 1.598 1.00 74.25 571 GLY A N 1
ATOM 4113 C CA . GLY A 1 571 ? -21.068 20.576 2.582 1.00 74.25 571 GLY A CA 1
ATOM 4114 C C . GLY A 1 571 ? -21.738 19.858 3.753 1.00 74.25 571 GLY A C 1
ATOM 4115 O O . GLY A 1 571 ? -21.559 20.267 4.900 1.00 74.25 571 GLY A O 1
ATOM 4116 N N . ARG A 1 572 ? -22.487 18.774 3.508 1.00 74.31 572 ARG A N 1
ATOM 4117 C CA . ARG A 1 572 ? -23.082 17.943 4.572 1.00 74.31 572 ARG A CA 1
ATOM 4118 C C . ARG A 1 572 ? -22.009 17.288 5.440 1.00 74.31 572 ARG A C 1
ATOM 4120 O O . ARG A 1 572 ? -22.124 17.339 6.662 1.00 74.31 572 ARG A O 1
ATOM 4127 N N . LEU A 1 573 ? -20.974 16.718 4.827 1.00 75.00 573 LEU A N 1
ATOM 4128 C CA . LEU A 1 573 ? -19.862 16.087 5.541 1.00 75.00 573 LEU A CA 1
ATOM 4129 C C . LEU A 1 573 ? -19.036 17.116 6.316 1.00 75.00 573 LEU A C 1
ATOM 4131 O O . LEU A 1 573 ? -18.749 16.904 7.490 1.00 75.00 573 LEU A O 1
ATOM 4135 N N . ALA A 1 574 ? -18.740 18.266 5.706 1.00 73.81 574 ALA A N 1
ATOM 4136 C CA . ALA A 1 574 ? -18.059 19.377 6.359 1.00 73.81 574 ALA A CA 1
ATOM 4137 C C . 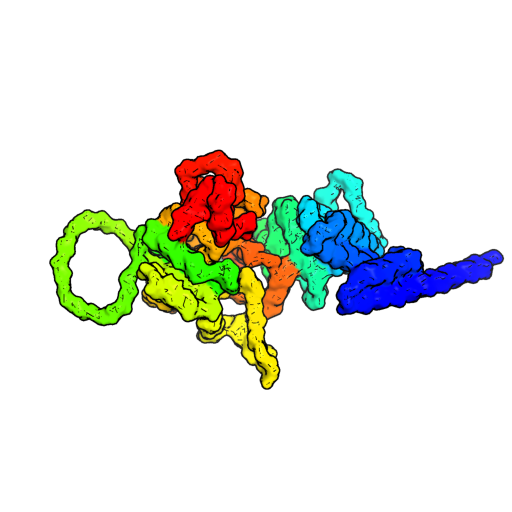ALA A 1 574 ? -18.831 19.879 7.587 1.00 73.81 574 ALA A C 1
ATOM 4139 O O . ALA A 1 574 ? -18.217 20.125 8.617 1.00 73.81 574 ALA A O 1
ATOM 4140 N N . ARG A 1 575 ? -20.169 19.974 7.517 1.00 76.81 575 ARG A N 1
ATOM 4141 C CA . ARG A 1 575 ? -21.018 20.365 8.659 1.00 76.81 575 ARG A CA 1
ATOM 4142 C C . ARG A 1 575 ? -21.074 19.331 9.781 1.00 76.81 575 ARG A C 1
ATOM 4144 O O . ARG A 1 575 ? -21.312 19.712 10.914 1.00 76.81 575 ARG A O 1
ATOM 4151 N N . GLN A 1 576 ? -20.937 18.043 9.474 1.00 71.56 576 GLN A N 1
ATOM 4152 C CA . GLN A 1 576 ? -20.891 16.995 10.503 1.00 71.56 576 GLN A CA 1
ATOM 4153 C C . GLN A 1 576 ? -19.500 16.829 11.125 1.00 71.56 576 GLN A C 1
ATOM 4155 O O . GLN A 1 576 ? -19.376 16.313 12.239 1.00 71.56 576 GLN A O 1
ATOM 4160 N N . TRP A 1 577 ? -18.471 17.226 10.379 1.00 68.00 577 TRP A N 1
ATOM 4161 C CA . TRP A 1 577 ? -17.088 17.262 10.828 1.00 68.00 577 TRP A CA 1
ATOM 4162 C C . TR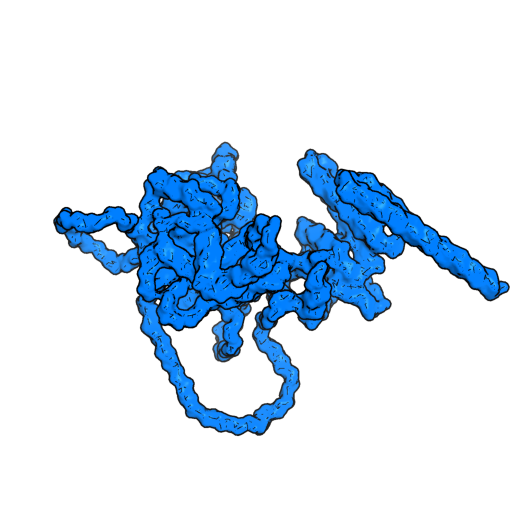P A 1 577 ? -16.784 18.504 11.682 1.00 68.00 577 TRP A C 1
ATOM 4164 O O . TRP A 1 577 ? -16.123 18.379 12.715 1.00 68.00 577 TRP A O 1
ATOM 4174 N N . ALA A 1 578 ? -17.268 19.679 11.263 1.00 66.81 578 ALA A N 1
ATOM 4175 C CA . ALA A 1 578 ? -17.217 20.922 12.035 1.00 66.81 578 ALA A CA 1
ATOM 4176 C C . ALA A 1 578 ? -18.004 20.792 13.338 1.00 66.81 578 ALA A C 1
ATOM 4178 O O . ALA A 1 578 ? -17.474 21.299 14.354 1.00 66.81 578 ALA A O 1
#

Organism: Cafeteria roenbergensis (NCBI:txid33653)

Radius of gyration: 28.93 Å; chains: 1; bounding box: 75×76×102 Å

Foldseek 3Di:
DVVVVVVVVVVVVVLLVVLLVQLVVLQVVLVVCVVVVNLVSSLVSLVVSCVSPVLPLSSLLSNLVSLLVVLVVCVVVVHDDSVVSLVSSLVSLVSSLLSPFLQLQSLLSNLVSCVVVLNLLVSLVSLLSNQDHPPPVDRPPPDPDDCSVVVSVVSLVVCLVCLLVSLVVCQVPLSNLSSLLSNLVSCQSVVNNLSSLSSLCSSLVHDRPDPDDPPDDPPDPPPDDDDPDDDPPPPPPPDLPDQFQEEEEEEEDDDDPDALLLVLLVLVLAVQQQAAQDAQCPDDDDDDDDDDDDDDPCPRHRYYAYEYEYCCQPRNVVSVVPDDRRHQGYDYVVQLLVLLVVVVQQANPVQVVVPDPPDPRPRPDQPDQCVVLSCLALSNLVVSCVSSVPDAPRKYKYKYAYSLKAFLHRQVVVVVVQSVLVSVPAAKEFEDCVQAPVVPGDRFTDRNIMMHIRDGPPPPDDRLSNVLVSSCHDPSVVSCVSNPVHPSSSCCSQAPEDPPPPVVDPDDDPPDVRHHHYHYDYPVVPAAEHEPVSCLPDPNDPDHRRMYGDPDPPGLVCLVVVLVVVPVSSVSSVVSSD

pLDDT: mean 74.66, std 18.8, range [30.34, 98.38]

Sequence (578 aa):
MAALAAESTRAAKLGALLSRRRARELNDAGRVFLESGLPAKAERCFGAAVAECDGFAPAWHNFGVATLLLANQAKHEGVGDHTVLRGRALRYFLAALRLRPGFAAAAANASALQLQAQQPEAACETAAHGLLPSASGRPREPVAGDRRGGVLDELVRVLHADALAIARRCVGDEDALRAVSNLATALRMAGRHAAAVSLWRSMLGMAPCGPGTPAVGPESAADRPPVAGAPIPSSRAPARDARPAHVVFVCARWGDKYGPQYLSALARGLGRSGFDWGARPTAPLAAGLPGDAGSATSGTRVRASLVCMTDDVGAALEAASAGESVLSAALSFADLDAAEAACGSVGAARSAEESGPGGTGRGASWPGWWNKARLLGAGASRCLRAAAGVADGQDAVAVFLDLDVVITGCILPVVRRCMDLLEEGSDLVALGTEGMLCEARADGVNSSVMAWILDSNSGRRRSPHAAALDCLSGERCRVAMAVVHRFDHWLEIVFPLPAGDLLASGAAAVSEPSCLRMGRLSCEHGNLVGDFSTLAGASTPARLPPVVVFPLDPKPHRLLELSRSGDELAGRLARQWA

Secondary structure (DSSP, 8-state):
-HHHHHHHHHHHHHHHHHHHHHHHHHHHHHHHHHHTT-HHHHHHHHHHHHHH-TT-HHHHHHHHHHHHHHHHHHHHHT-S-HHHHHHHHHHHHHHHHHHSTT-HHHHHHHHHHHHHTT-HHHHHHHHHHHHS-GGG-S------SS-HHHHHHHHHHHHHHTHHHHHHHHTT-HHHHHHHHHHHHHHHHTT-HHHHHHHHHHHTTPPP--S-PPPS-----TT------PPP-------TT---SEEEEEEEE-SSSS-HHHHHHHHHHHHTT--B------S-----------------PPEEEEEEEES-HHHHHHHHHTT-TTEEEEE-HHHHHHHHHHTT-HHHHHHTTS--TT------PPPGGGGGGGGGSHHHHHHHHHHTTPPTT--EEEEEE-TTEEE-S--HHHHHHHHHHHHTT-SEEEEE-TT-TTT--TT-EEEEEEEEE---SS-----HHHHHHHTTSTHHHHHHHHH---HHHHHHHHSPPPPTTGGGS-------TT-PPEEEE-GGGSSSEEEHHHHHHSS--SS--SEEE-SSSSPGGGHHHHHHTT-HHHHHHHHHH-

InterPro domains:
  IPR011990 Tetratricopeptide-like helical domain superfamily [G3DSA:1.25.40.10] (3-225)
  IPR011990 Tetratricopeptide-like helical domain superfamily [SSF48452] (23-207)